Protein AF-A0A944UDV8-F1 (afdb_monomer_lite)

Structure (mmCIF, N/CA/C/O backbone):
data_AF-A0A944UDV8-F1
#
_entry.id   AF-A0A944UDV8-F1
#
loop_
_atom_site.group_PDB
_atom_site.id
_atom_site.type_symbol
_atom_site.label_atom_id
_atom_site.label_alt_id
_atom_site.label_comp_id
_atom_site.label_asym_id
_atom_site.label_entity_id
_atom_site.label_seq_id
_atom_site.pdbx_PDB_ins_code
_atom_site.Cartn_x
_atom_site.Cartn_y
_atom_site.Cartn_z
_atom_site.occupancy
_atom_site.B_iso_or_equiv
_atom_site.auth_seq_id
_atom_site.auth_comp_id
_atom_site.auth_asym_id
_atom_site.auth_atom_id
_atom_site.pdbx_PDB_model_num
ATOM 1 N N . MET A 1 1 ? 80.543 2.492 8.204 1.00 39.03 1 MET A N 1
ATOM 2 C CA . MET A 1 1 ? 79.865 3.572 8.951 1.00 39.03 1 MET A CA 1
ATOM 3 C C . MET A 1 1 ? 78.936 2.926 9.967 1.00 39.03 1 MET A C 1
ATOM 5 O O . MET A 1 1 ? 78.131 2.105 9.561 1.00 39.03 1 MET A O 1
ATOM 9 N N . LYS A 1 2 ? 79.189 3.227 11.252 1.00 31.75 2 LYS A N 1
ATOM 10 C CA . LYS A 1 2 ? 78.306 3.294 12.441 1.00 31.75 2 LYS A CA 1
ATOM 11 C C . LYS A 1 2 ? 76.831 2.887 12.250 1.00 31.75 2 LYS A C 1
ATOM 13 O O . LYS A 1 2 ? 76.240 3.261 11.254 1.00 31.75 2 LYS A O 1
ATOM 18 N N . ASN A 1 3 ? 76.101 2.338 13.213 1.00 29.44 3 ASN A N 1
ATOM 19 C CA . ASN A 1 3 ? 76.338 1.760 14.535 1.00 29.44 3 ASN A CA 1
ATOM 20 C C . ASN A 1 3 ? 74.964 1.195 14.970 1.00 29.44 3 ASN A C 1
ATOM 22 O O . ASN A 1 3 ? 73.925 1.626 14.476 1.00 29.44 3 ASN A O 1
ATOM 26 N N . THR A 1 4 ? 74.996 0.252 15.897 1.00 38.25 4 THR A N 1
ATOM 27 C CA . THR A 1 4 ? 73.898 -0.401 16.630 1.00 38.25 4 THR A CA 1
ATOM 28 C C . THR A 1 4 ? 72.787 0.507 17.182 1.00 38.25 4 THR A C 1
ATOM 30 O O . THR A 1 4 ? 73.062 1.641 17.573 1.00 38.25 4 THR A O 1
ATOM 33 N N . GLY A 1 5 ? 71.586 -0.054 17.394 1.00 29.95 5 GLY A N 1
ATOM 34 C CA . GLY A 1 5 ? 70.607 0.517 18.328 1.00 29.95 5 GLY A CA 1
ATOM 35 C C . GLY A 1 5 ? 69.230 -0.154 18.339 1.00 29.95 5 GLY A C 1
ATOM 36 O O . GLY A 1 5 ? 68.320 0.294 17.651 1.00 29.95 5 GLY A O 1
ATOM 37 N N . THR A 1 6 ? 69.056 -1.183 19.168 1.00 38.12 6 THR A N 1
ATOM 38 C CA . THR A 1 6 ? 67.740 -1.625 19.661 1.00 38.12 6 THR A CA 1
ATOM 39 C C . THR A 1 6 ? 67.347 -0.727 20.838 1.00 38.12 6 THR A C 1
ATOM 41 O O . THR A 1 6 ? 68.140 -0.619 21.771 1.00 38.12 6 THR A O 1
ATOM 44 N N . LEU A 1 7 ? 66.148 -0.127 20.859 1.00 27.08 7 LEU A N 1
ATOM 45 C CA . LEU A 1 7 ? 65.515 0.269 22.125 1.00 27.08 7 LEU A CA 1
ATOM 46 C C . LEU A 1 7 ? 63.979 0.331 22.053 1.00 27.08 7 LEU A C 1
ATOM 48 O O . LEU A 1 7 ? 63.362 0.712 21.064 1.00 27.08 7 LEU A O 1
ATOM 52 N N . THR A 1 8 ? 63.430 -0.085 23.180 1.00 27.61 8 THR A N 1
ATOM 53 C CA . THR A 1 8 ? 62.072 -0.428 23.584 1.00 27.61 8 THR A CA 1
ATOM 54 C C . THR A 1 8 ? 61.243 0.793 24.030 1.00 27.61 8 THR A C 1
ATOM 56 O O . THR A 1 8 ? 61.767 1.628 24.753 1.00 27.61 8 THR A O 1
ATOM 59 N N . ILE A 1 9 ? 59.941 0.783 23.679 1.00 31.77 9 ILE A N 1
ATOM 60 C CA . ILE A 1 9 ? 58.741 1.377 24.338 1.00 31.77 9 ILE A CA 1
ATOM 61 C C . ILE A 1 9 ? 58.719 2.902 24.601 1.00 31.77 9 ILE A C 1
ATOM 63 O O . ILE A 1 9 ? 59.629 3.462 25.187 1.00 31.77 9 ILE A O 1
ATOM 67 N N . ILE A 1 10 ? 57.597 3.555 24.260 1.00 26.31 10 ILE A N 1
ATOM 68 C CA . ILE A 1 10 ? 56.710 4.292 25.192 1.00 26.31 10 ILE A CA 1
ATOM 69 C C . ILE A 1 10 ? 55.499 4.828 24.405 1.00 26.31 10 ILE A C 1
ATOM 71 O O . ILE A 1 10 ? 55.614 5.577 23.438 1.00 26.31 10 ILE A O 1
ATOM 75 N N . ILE A 1 11 ? 54.317 4.413 24.856 1.00 30.17 11 ILE A N 1
ATOM 76 C CA . ILE A 1 11 ? 53.016 4.991 24.523 1.00 30.17 11 ILE A CA 1
ATOM 77 C C . ILE A 1 11 ? 52.942 6.372 25.182 1.00 30.17 11 ILE A C 1
ATOM 79 O O . ILE A 1 11 ? 53.040 6.460 26.404 1.00 30.17 11 ILE A O 1
ATOM 83 N N . ILE A 1 12 ? 52.697 7.428 24.405 1.00 29.00 12 ILE A N 1
ATOM 84 C CA . ILE A 1 12 ? 52.198 8.703 24.935 1.00 29.00 12 ILE A CA 1
ATOM 85 C C . ILE A 1 12 ? 50.880 9.019 24.235 1.00 29.00 12 ILE A C 1
ATOM 87 O O . ILE A 1 12 ? 50.837 9.361 23.055 1.00 29.00 12 ILE A O 1
ATOM 91 N N . MET A 1 13 ? 49.793 8.880 24.995 1.00 28.14 13 MET A N 1
ATOM 92 C CA . MET A 1 13 ? 48.518 9.520 24.700 1.00 28.14 13 MET A CA 1
ATOM 93 C C . MET A 1 13 ? 48.708 11.038 24.735 1.00 28.14 13 MET A C 1
ATOM 95 O O . MET A 1 13 ? 49.075 11.581 25.774 1.00 28.14 13 MET A O 1
ATOM 99 N N . PHE A 1 14 ? 48.345 11.723 23.655 1.00 28.03 14 PHE A N 1
ATOM 100 C CA . PHE A 1 14 ? 47.852 13.092 23.748 1.00 28.03 14 PHE A CA 1
ATOM 101 C C . PHE A 1 14 ? 46.408 13.132 23.254 1.00 28.03 14 PHE A C 1
ATOM 103 O O . PHE A 1 14 ? 46.112 12.926 22.079 1.00 28.03 14 PHE A O 1
ATOM 110 N N . LEU A 1 15 ? 45.510 13.378 24.207 1.00 28.72 15 LEU A N 1
ATOM 111 C CA . LEU A 1 15 ? 44.177 13.909 23.972 1.00 28.72 15 LEU A CA 1
ATOM 112 C C . LEU A 1 15 ? 44.327 15.344 23.456 1.00 28.72 15 LEU A C 1
ATOM 114 O O . LEU A 1 15 ? 44.823 16.207 24.177 1.00 28.72 15 LEU A O 1
ATOM 118 N N . SER A 1 16 ? 43.826 15.620 22.257 1.00 27.97 16 SER A N 1
ATOM 119 C CA . SER A 1 16 ? 43.333 16.952 21.921 1.00 27.97 16 SER A CA 1
ATOM 120 C C . SER A 1 16 ? 41.974 16.833 21.237 1.00 27.97 16 SER A C 1
ATOM 122 O O . SER A 1 16 ? 41.758 16.090 20.281 1.00 27.97 16 SER A O 1
ATOM 124 N N . VAL A 1 17 ? 41.018 17.526 21.843 1.00 32.78 17 VAL A N 1
ATOM 125 C CA . VAL A 1 17 ? 39.644 17.697 21.390 1.00 32.78 17 VAL A CA 1
ATOM 126 C C . VAL A 1 17 ? 39.659 18.718 20.255 1.00 32.78 17 VAL A C 1
ATOM 128 O O . VAL A 1 17 ? 40.163 19.823 20.433 1.00 32.78 17 VAL A O 1
ATOM 131 N N . GLY A 1 18 ? 39.085 18.368 19.106 1.00 25.84 18 GLY A N 1
ATOM 132 C CA . GLY A 1 18 ? 38.917 19.278 17.976 1.00 25.84 18 GLY A CA 1
ATOM 133 C C . GLY A 1 18 ? 37.834 18.774 17.030 1.00 25.84 18 GLY A C 1
ATOM 134 O O . GLY A 1 18 ? 37.998 17.758 16.365 1.00 25.84 18 GLY A O 1
ATOM 135 N N . CYS A 1 19 ? 36.693 19.458 17.036 1.00 25.84 19 CYS A N 1
ATOM 136 C CA . CYS A 1 19 ? 35.529 19.221 16.188 1.00 25.84 19 CYS A CA 1
ATOM 137 C C . CYS A 1 19 ? 35.823 19.310 14.677 1.00 25.84 19 CYS A C 1
ATOM 139 O O . CYS A 1 19 ? 36.721 20.028 14.258 1.00 25.84 19 CYS A O 1
ATOM 141 N N . ALA A 1 20 ? 34.910 18.702 13.901 1.00 26.64 20 ALA A N 1
ATOM 142 C CA . ALA A 1 20 ? 34.767 18.706 12.434 1.00 26.64 20 ALA A CA 1
ATOM 143 C C . ALA A 1 20 ? 35.694 17.706 11.704 1.00 26.64 20 ALA A C 1
ATOM 145 O O . ALA A 1 20 ? 36.903 17.752 11.823 1.00 26.64 20 ALA A O 1
ATOM 146 N N . ASN A 1 21 ? 35.197 16.710 10.965 1.00 28.61 21 ASN A N 1
ATOM 147 C CA . ASN A 1 21 ? 34.176 16.836 9.932 1.00 28.61 21 ASN A CA 1
ATOM 148 C C . ASN A 1 21 ? 33.114 15.723 9.966 1.00 28.61 21 ASN A C 1
ATOM 150 O O . ASN A 1 21 ? 33.367 14.546 9.707 1.00 28.61 21 ASN A O 1
ATOM 154 N N . LYS A 1 22 ? 31.869 16.162 10.190 1.00 33.41 22 LYS A N 1
ATOM 155 C CA . LYS A 1 22 ? 30.649 15.536 9.671 1.00 33.41 22 LYS A CA 1
ATOM 156 C C . LYS A 1 22 ? 30.732 15.532 8.138 1.00 33.41 22 LYS A C 1
ATOM 158 O O . LYS A 1 22 ? 30.398 16.538 7.527 1.00 33.41 22 LYS A O 1
ATOM 163 N N . ALA A 1 23 ? 31.166 14.440 7.516 1.00 31.33 23 ALA A N 1
ATOM 164 C CA . ALA A 1 23 ? 30.987 14.284 6.064 1.00 31.33 23 ALA A CA 1
ATOM 165 C C . ALA A 1 23 ? 30.897 12.835 5.559 1.00 31.33 23 ALA A C 1
ATOM 167 O O . ALA A 1 23 ? 30.446 12.623 4.443 1.00 31.33 23 ALA A O 1
ATOM 168 N N . SER A 1 24 ? 31.253 11.816 6.348 1.00 32.53 24 SER A N 1
ATOM 169 C CA . SER A 1 24 ? 31.389 10.445 5.813 1.00 32.53 24 SER A CA 1
ATOM 170 C C . SER A 1 24 ? 30.415 9.401 6.376 1.00 32.53 24 SER A C 1
ATOM 172 O O . SER A 1 24 ? 30.384 8.277 5.888 1.00 32.53 24 SER A O 1
ATOM 174 N N . LYS A 1 25 ? 29.552 9.748 7.343 1.00 27.97 25 LYS A N 1
ATOM 175 C CA . LYS A 1 25 ? 28.542 8.815 7.899 1.00 27.97 25 LYS A CA 1
ATOM 176 C C . LYS A 1 25 ? 27.165 8.871 7.230 1.00 27.97 25 LYS A C 1
ATOM 178 O O . LYS A 1 25 ? 26.319 8.040 7.534 1.00 27.97 25 LYS A O 1
ATOM 183 N N . GLN A 1 26 ? 26.937 9.811 6.313 1.00 27.11 26 GLN A N 1
ATOM 184 C CA . GLN A 1 26 ? 25.637 9.987 5.652 1.00 27.11 26 GLN A CA 1
ATOM 185 C C . GLN A 1 26 ? 25.486 9.163 4.362 1.00 27.11 26 GLN A C 1
ATOM 187 O O . GLN A 1 26 ? 24.381 9.036 3.850 1.00 27.11 26 GLN A O 1
ATOM 192 N N . VAL A 1 27 ? 26.573 8.559 3.866 1.00 27.02 27 VAL A N 1
ATOM 193 C CA . VAL A 1 27 ? 26.597 7.869 2.561 1.00 27.02 27 VAL A CA 1
ATOM 194 C C . VAL A 1 27 ? 26.455 6.343 2.682 1.00 27.02 27 VAL A C 1
ATOM 196 O O . VAL A 1 27 ? 26.078 5.684 1.721 1.00 27.02 27 VAL A O 1
ATOM 199 N N . ILE A 1 28 ? 26.651 5.762 3.872 1.00 26.05 28 ILE A N 1
ATOM 200 C CA . ILE A 1 28 ? 26.468 4.310 4.092 1.00 26.05 28 ILE A CA 1
ATOM 201 C C . ILE A 1 28 ? 25.012 3.969 4.491 1.00 26.05 28 ILE A C 1
ATOM 203 O O . ILE A 1 28 ? 24.568 2.842 4.327 1.00 26.05 28 ILE A O 1
ATOM 207 N N . LEU A 1 29 ? 24.213 4.960 4.907 1.00 27.98 29 LEU A N 1
ATOM 208 C CA . LEU A 1 29 ? 22.801 4.800 5.300 1.00 27.98 29 LEU A CA 1
ATOM 209 C C . LEU A 1 29 ? 21.805 4.696 4.128 1.00 27.98 29 LEU A C 1
ATOM 211 O O . LEU A 1 29 ? 20.630 4.426 4.362 1.00 27.98 29 LEU A O 1
ATOM 215 N N . ALA A 1 30 ? 22.244 4.915 2.886 1.00 27.52 30 ALA A N 1
ATOM 216 C CA . ALA A 1 30 ? 21.359 4.962 1.718 1.00 27.52 30 ALA A CA 1
ATOM 217 C C . ALA A 1 30 ? 21.340 3.669 0.882 1.00 27.52 30 ALA A C 1
ATOM 219 O O . ALA A 1 30 ? 20.393 3.460 0.134 1.00 27.52 30 ALA A O 1
ATOM 220 N N . LYS A 1 31 ? 22.347 2.790 1.003 1.00 26.08 31 LYS A N 1
ATOM 221 C CA . LYS A 1 31 ? 22.498 1.632 0.098 1.00 26.08 31 LYS A CA 1
ATOM 222 C C . LYS A 1 31 ? 21.808 0.341 0.549 1.00 26.08 31 LYS A C 1
ATOM 224 O O . LYS A 1 31 ? 21.497 -0.486 -0.297 1.00 26.08 31 LYS A O 1
ATOM 229 N N . ASP A 1 32 ? 21.475 0.190 1.831 1.00 28.47 32 ASP A N 1
ATOM 230 C CA . ASP A 1 32 ? 20.918 -1.078 2.343 1.00 28.47 32 ASP A CA 1
ATOM 231 C C . ASP A 1 32 ? 19.388 -1.068 2.557 1.00 28.47 32 ASP A C 1
ATOM 233 O O . ASP A 1 32 ? 18.811 -2.041 3.044 1.00 28.47 32 ASP A O 1
ATOM 237 N N . VAL A 1 33 ? 18.695 0.002 2.141 1.00 31.69 33 VAL A N 1
ATOM 238 C CA . VAL A 1 33 ? 17.216 0.098 2.159 1.00 31.69 33 VAL A CA 1
ATOM 239 C C . VAL A 1 33 ? 16.584 -0.445 0.859 1.00 31.69 33 VAL A C 1
ATOM 241 O O . VAL A 1 33 ? 15.392 -0.746 0.828 1.00 31.69 33 VAL A O 1
ATOM 244 N N . GLU A 1 34 ? 17.363 -0.650 -0.209 1.00 32.19 34 GLU A N 1
ATOM 245 C CA . GLU A 1 34 ? 16.835 -0.965 -1.551 1.00 32.19 34 GLU A CA 1
ATOM 246 C C . GLU A 1 34 ? 16.501 -2.448 -1.800 1.00 32.19 34 GLU A C 1
ATOM 248 O O . GLU A 1 34 ? 15.753 -2.783 -2.719 1.00 32.19 34 GLU A O 1
ATOM 253 N N . GLN A 1 35 ? 16.969 -3.375 -0.967 1.00 34.19 35 GLN A N 1
ATOM 254 C CA . GLN A 1 35 ? 16.791 -4.811 -1.212 1.00 34.19 35 GLN A CA 1
ATOM 255 C C . GLN A 1 35 ? 15.594 -5.375 -0.427 1.00 34.19 35 GLN A C 1
ATOM 257 O O . GLN A 1 35 ? 15.770 -5.961 0.641 1.00 34.19 35 GLN A O 1
ATOM 262 N N . ASN A 1 36 ? 14.368 -5.184 -0.944 1.00 39.38 36 ASN A N 1
ATOM 263 C CA . ASN A 1 36 ? 13.231 -6.143 -0.921 1.00 39.38 36 ASN A CA 1
ATOM 264 C C . ASN A 1 36 ? 11.897 -5.500 -1.377 1.00 39.38 36 ASN A C 1
ATOM 266 O O . ASN A 1 36 ? 10.859 -5.642 -0.724 1.00 39.38 36 ASN A O 1
ATOM 270 N N . ILE A 1 37 ? 11.914 -4.831 -2.533 1.00 52.47 37 ILE A N 1
ATOM 271 C CA . ILE A 1 37 ? 10.727 -4.290 -3.217 1.00 52.47 37 ILE A CA 1
ATOM 272 C C . ILE A 1 37 ? 10.532 -5.034 -4.550 1.00 52.47 37 ILE A C 1
ATOM 274 O O . ILE A 1 37 ? 10.368 -4.425 -5.594 1.00 52.47 37 ILE A O 1
ATOM 278 N N . ILE A 1 38 ? 10.629 -6.368 -4.549 1.00 55.62 38 ILE A N 1
ATOM 279 C CA . ILE A 1 38 ? 10.575 -7.161 -5.790 1.00 55.62 38 ILE A CA 1
ATOM 280 C C . ILE A 1 38 ? 9.234 -7.883 -5.889 1.00 55.62 38 ILE A C 1
ATOM 282 O O . ILE A 1 38 ? 8.866 -8.651 -4.996 1.00 55.62 38 ILE A O 1
ATOM 286 N N . ALA A 1 39 ? 8.518 -7.675 -6.995 1.00 57.62 39 ALA A N 1
ATOM 287 C CA . ALA A 1 39 ? 7.339 -8.456 -7.350 1.00 57.62 39 ALA A CA 1
ATOM 288 C C . ALA A 1 39 ? 7.805 -9.794 -7.952 1.00 57.62 39 ALA A C 1
ATOM 290 O O . ALA A 1 39 ? 7.978 -9.943 -9.164 1.00 57.62 39 ALA A O 1
ATOM 291 N N . LYS A 1 40 ? 8.115 -10.742 -7.055 1.00 68.75 40 LYS A N 1
ATOM 292 C CA . LYS A 1 40 ? 8.723 -12.043 -7.388 1.00 68.75 40 LYS A CA 1
ATOM 293 C C . LYS A 1 40 ? 7.746 -13.029 -8.031 1.00 68.75 40 LYS A C 1
ATOM 295 O O . LYS A 1 40 ? 8.170 -13.881 -8.801 1.00 68.75 40 LYS A O 1
ATOM 300 N N . GLU A 1 41 ? 6.459 -12.933 -7.706 1.00 80.75 41 GLU A N 1
ATOM 301 C CA . GLU A 1 41 ? 5.427 -13.780 -8.308 1.00 80.75 41 GLU A CA 1
ATOM 302 C C . GLU A 1 41 ? 5.126 -13.280 -9.726 1.00 80.75 41 GLU A C 1
ATOM 304 O O . GLU A 1 41 ? 4.692 -12.138 -9.899 1.00 80.75 41 GLU A O 1
ATOM 309 N N . VAL A 1 42 ? 5.354 -14.144 -10.720 1.00 87.62 42 VAL A N 1
ATOM 310 C CA . VAL A 1 42 ? 5.086 -13.886 -12.140 1.00 87.62 42 VAL A CA 1
ATOM 311 C C . VAL A 1 42 ? 4.091 -14.921 -12.658 1.00 87.62 42 VAL A C 1
ATOM 313 O O . VAL A 1 42 ? 4.251 -16.115 -12.418 1.00 87.62 42 VAL A O 1
ATOM 316 N N . TRP A 1 43 ? 3.079 -14.468 -13.387 1.00 90.62 43 TRP A N 1
ATOM 317 C CA . TRP A 1 43 ? 2.072 -15.309 -14.029 1.00 90.62 43 TRP A CA 1
ATOM 318 C C . TRP A 1 43 ? 1.984 -14.964 -15.515 1.00 90.62 43 TRP A C 1
ATOM 320 O O . TRP A 1 43 ? 2.086 -13.798 -15.876 1.00 90.62 43 TRP A O 1
ATOM 330 N N . THR A 1 44 ? 1.810 -15.962 -16.382 1.00 92.44 44 THR A N 1
ATOM 331 C CA . THR A 1 44 ? 1.633 -15.754 -17.829 1.00 92.44 44 THR A CA 1
ATOM 332 C C . THR A 1 44 ? 0.202 -16.104 -18.225 1.00 92.44 44 THR A C 1
ATOM 334 O O . THR A 1 44 ? -0.259 -17.215 -17.968 1.00 92.44 44 THR A O 1
ATOM 337 N N . GLU A 1 45 ? -0.497 -15.155 -18.840 1.00 89.38 45 GLU A N 1
ATOM 338 C CA . GLU A 1 45 ? -1.840 -15.331 -19.389 1.00 89.38 45 GLU A CA 1
ATOM 339 C C . GLU A 1 45 ? -1.770 -16.173 -20.669 1.00 89.38 45 GLU A C 1
ATOM 341 O O . GLU A 1 45 ? -0.954 -15.910 -21.551 1.00 89.38 45 GLU A O 1
ATOM 346 N N . THR A 1 46 ? -2.599 -17.208 -20.770 1.00 87.94 46 THR A N 1
ATOM 347 C CA . THR A 1 46 ? -2.440 -18.269 -21.771 1.00 87.94 46 THR A CA 1
ATOM 348 C C . THR A 1 46 ? -2.936 -17.894 -23.166 1.00 87.94 46 THR A C 1
ATOM 350 O O . THR A 1 46 ? -2.479 -18.490 -24.135 1.00 87.94 46 THR A O 1
ATOM 353 N N . VAL A 1 47 ? -3.847 -16.927 -23.299 1.00 85.31 47 VAL A N 1
ATOM 354 C CA . VAL A 1 47 ? -4.394 -16.492 -24.593 1.00 85.31 47 VAL A CA 1
ATOM 355 C C . VAL A 1 47 ? -3.447 -15.532 -25.304 1.00 85.31 47 VAL A C 1
ATOM 357 O O . VAL A 1 47 ? -3.189 -15.680 -26.494 1.00 85.31 47 VAL A O 1
ATOM 360 N N . THR A 1 48 ? -2.930 -14.535 -24.596 1.00 92.00 48 THR A N 1
ATOM 361 C CA . THR A 1 48 ? -2.119 -13.447 -25.166 1.00 92.00 48 THR A CA 1
ATOM 362 C C . THR A 1 48 ? -0.625 -13.601 -24.891 1.00 92.00 48 THR A C 1
ATOM 364 O O . THR A 1 48 ? 0.180 -12.930 -25.533 1.00 92.00 48 THR A O 1
ATOM 367 N N . GLY A 1 49 ? -0.231 -14.456 -23.943 1.00 93.38 49 GLY A N 1
ATOM 368 C CA . GLY A 1 49 ? 1.156 -14.584 -23.490 1.00 93.38 49 GLY A CA 1
ATOM 369 C C . GLY A 1 49 ? 1.628 -13.422 -22.609 1.00 93.38 49 GLY A C 1
ATOM 370 O O . GLY A 1 49 ? 2.818 -13.330 -22.303 1.00 93.38 49 GLY A O 1
ATOM 371 N N . MET A 1 50 ? 0.727 -12.518 -22.202 1.00 96.38 50 MET A N 1
ATOM 372 C CA . MET A 1 50 ? 1.046 -11.421 -21.287 1.00 96.38 50 MET A CA 1
ATOM 373 C C . MET A 1 50 ? 1.587 -11.950 -19.962 1.00 96.38 50 MET A C 1
ATOM 375 O O . MET A 1 50 ? 0.969 -12.797 -19.319 1.00 96.38 50 MET A O 1
ATOM 379 N N . LYS A 1 51 ? 2.710 -11.390 -19.513 1.00 96.38 51 LYS A N 1
ATOM 380 C CA . LYS A 1 51 ? 3.255 -11.651 -18.181 1.00 96.38 51 LYS A CA 1
ATOM 381 C C . LYS A 1 51 ? 2.752 -10.608 -17.197 1.00 96.38 51 LYS A C 1
ATOM 383 O O . LYS A 1 51 ? 2.799 -9.414 -17.475 1.00 96.38 51 LYS A O 1
ATOM 388 N N . PHE A 1 52 ? 2.312 -11.064 -16.038 1.00 96.06 52 PHE A N 1
ATOM 389 C CA . PHE A 1 52 ? 1.851 -10.258 -14.922 1.00 96.06 52 PHE A CA 1
ATOM 390 C C . PHE A 1 52 ? 2.742 -10.489 -13.716 1.00 96.06 52 PHE A C 1
ATOM 392 O O . PHE A 1 52 ? 3.183 -11.609 -13.471 1.00 96.06 52 PHE A O 1
ATOM 399 N N . ARG A 1 53 ? 2.936 -9.446 -12.916 1.00 93.50 53 ARG A N 1
ATOM 400 C CA . ARG A 1 53 ? 3.627 -9.505 -11.632 1.00 93.50 53 ARG A CA 1
ATOM 401 C C . ARG A 1 53 ? 2.688 -9.162 -10.498 1.00 93.50 53 ARG A C 1
ATOM 403 O O . ARG A 1 53 ? 1.897 -8.225 -10.605 1.00 93.50 53 ARG A O 1
ATOM 410 N N . LYS A 1 54 ? 2.776 -9.911 -9.403 1.00 91.69 54 LYS A N 1
ATOM 411 C CA . LYS A 1 54 ? 1.950 -9.665 -8.220 1.00 91.69 54 LYS A CA 1
ATOM 412 C C . LYS A 1 54 ? 2.607 -8.626 -7.329 1.00 91.69 54 LYS A C 1
ATOM 414 O O . LYS A 1 54 ? 3.690 -8.850 -6.786 1.00 91.69 54 LYS A O 1
ATOM 419 N N . ILE A 1 55 ? 1.920 -7.513 -7.127 1.00 85.88 55 ILE A N 1
ATOM 420 C CA . ILE A 1 55 ? 2.338 -6.480 -6.189 1.00 85.88 55 ILE A CA 1
ATOM 421 C C . ILE A 1 55 ? 1.926 -6.924 -4.771 1.00 85.88 55 ILE A C 1
ATOM 423 O O . ILE A 1 55 ? 0.737 -7.141 -4.508 1.00 85.88 55 ILE A O 1
ATOM 427 N N . PRO A 1 56 ? 2.885 -7.141 -3.847 1.00 69.69 56 PRO A N 1
ATOM 428 C CA . PRO A 1 56 ? 2.617 -7.808 -2.575 1.00 69.69 56 PRO A CA 1
ATOM 429 C C . PRO A 1 56 ? 1.939 -6.901 -1.537 1.00 69.69 56 PRO A C 1
ATOM 431 O O . PRO A 1 56 ? 2.138 -5.691 -1.491 1.00 69.69 56 PRO A O 1
ATOM 434 N N . ARG A 1 57 ? 1.234 -7.526 -0.580 1.00 54.62 57 ARG A N 1
ATOM 435 C CA . ARG A 1 57 ? 0.519 -6.865 0.538 1.00 54.62 57 ARG A CA 1
ATOM 436 C C . ARG A 1 57 ? 1.413 -6.039 1.484 1.00 54.62 57 ARG A C 1
ATOM 438 O O . ARG A 1 57 ? 0.896 -5.279 2.296 1.00 54.62 57 ARG A O 1
ATOM 445 N N . LYS A 1 58 ? 2.744 -6.171 1.411 1.00 49.59 58 LYS A N 1
ATOM 446 C CA . LYS A 1 58 ? 3.686 -5.364 2.215 1.00 49.59 58 LYS A CA 1
ATOM 447 C C . LYS A 1 58 ? 3.671 -3.869 1.836 1.00 49.59 58 LYS A C 1
ATOM 449 O O . LYS A 1 58 ? 4.234 -3.069 2.574 1.00 49.59 58 LYS A O 1
ATOM 454 N N . SER A 1 59 ? 2.950 -3.486 0.781 1.00 50.62 59 SER A N 1
ATOM 455 C CA . SER A 1 59 ? 2.601 -2.105 0.417 1.00 50.62 59 SER A CA 1
ATOM 456 C C . SER A 1 59 ? 1.459 -1.549 1.287 1.00 50.62 59 SER A C 1
ATOM 458 O O . SER A 1 59 ? 0.393 -1.203 0.791 1.00 50.62 59 SER A O 1
ATOM 460 N N . ILE A 1 60 ? 1.622 -1.519 2.617 1.00 51.06 60 ILE A N 1
ATOM 461 C CA . ILE A 1 60 ? 0.502 -1.168 3.520 1.00 51.06 60 ILE A CA 1
ATOM 462 C C . ILE A 1 60 ? 0.172 0.328 3.445 1.00 51.06 60 ILE A C 1
ATOM 464 O O . ILE A 1 60 ? -0.975 0.709 3.656 1.00 51.06 60 ILE A O 1
ATOM 468 N N . PHE A 1 61 ? 1.162 1.152 3.108 1.00 63.47 61 PHE A N 1
ATOM 469 C CA . PHE A 1 61 ? 1.012 2.576 2.859 1.00 63.47 61 PHE A CA 1
ATOM 470 C C . PHE A 1 61 ? 2.098 3.026 1.883 1.00 63.47 61 PHE A C 1
ATOM 472 O O . PHE A 1 61 ? 3.272 2.743 2.114 1.00 63.47 61 PHE A O 1
ATOM 479 N N . PHE A 1 62 ? 1.726 3.728 0.817 1.00 76.88 62 PHE A N 1
ATOM 480 C CA . PHE A 1 62 ? 2.690 4.449 -0.012 1.00 76.88 62 PHE A CA 1
ATOM 481 C C . PHE A 1 62 ? 2.230 5.894 -0.191 1.00 76.88 62 PHE A C 1
ATOM 483 O O . PHE A 1 62 ? 1.043 6.207 -0.056 1.00 76.88 62 PHE A O 1
ATOM 490 N N . ARG A 1 63 ? 3.194 6.787 -0.415 1.00 85.75 63 ARG A N 1
ATOM 491 C CA . ARG A 1 63 ? 2.925 8.206 -0.627 1.00 85.75 63 ARG A CA 1
ATOM 492 C C . ARG A 1 63 ? 2.723 8.441 -2.119 1.00 85.75 63 ARG A C 1
ATOM 494 O O . ARG A 1 63 ? 3.680 8.322 -2.881 1.00 85.75 63 ARG A O 1
ATOM 501 N N . ILE A 1 64 ? 1.490 8.747 -2.507 1.00 91.88 64 ILE A N 1
ATOM 502 C CA . ILE A 1 64 ? 1.147 9.145 -3.874 1.00 91.88 64 ILE A CA 1
ATOM 503 C C . ILE A 1 64 ? 1.419 10.646 -4.054 1.00 91.88 64 ILE A C 1
ATOM 505 O O . ILE A 1 64 ? 1.424 11.393 -3.074 1.00 91.88 64 ILE A O 1
ATOM 509 N N . GLY A 1 65 ? 1.644 11.096 -5.288 1.00 94.94 65 GLY A N 1
ATOM 510 C CA . GLY A 1 65 ? 1.940 12.489 -5.614 1.00 94.94 65 GLY A CA 1
ATOM 511 C C . GLY A 1 65 ? 3.404 12.877 -5.385 1.00 94.94 65 GLY A C 1
ATOM 512 O O . GLY A 1 65 ? 4.241 12.083 -4.955 1.00 94.94 65 GLY A O 1
ATOM 513 N N . SER A 1 66 ? 3.728 14.135 -5.663 1.00 95.31 66 SER A N 1
ATOM 514 C CA . SER A 1 66 ? 5.105 14.658 -5.686 1.00 95.31 66 SER A CA 1
ATOM 515 C C . SER A 1 66 ? 5.364 15.687 -4.578 1.00 95.31 66 SER A C 1
ATOM 517 O O . SER A 1 66 ? 4.482 16.511 -4.293 1.00 95.31 66 SER A O 1
ATOM 519 N N . PRO A 1 67 ? 6.559 15.708 -3.957 1.00 92.75 67 PRO A N 1
ATOM 520 C CA . PRO A 1 67 ? 6.920 16.745 -2.996 1.00 92.75 67 PRO A CA 1
ATOM 521 C C . PRO A 1 67 ? 6.943 18.120 -3.674 1.00 92.75 67 PRO A C 1
ATOM 523 O O . PRO A 1 67 ? 7.061 18.235 -4.889 1.00 92.75 67 PRO A O 1
ATOM 526 N N . SER A 1 68 ? 6.798 19.204 -2.909 1.00 93.31 68 SER A N 1
ATOM 527 C CA . SER A 1 68 ? 6.786 20.578 -3.460 1.00 93.31 68 SER A CA 1
ATOM 528 C C . SER A 1 68 ? 8.086 20.982 -4.142 1.00 93.31 68 SER A C 1
ATOM 530 O O . SER A 1 68 ? 8.099 21.952 -4.887 1.00 93.31 68 SER A O 1
ATOM 532 N N . THR A 1 69 ? 9.153 20.233 -3.894 1.00 92.38 69 THR A N 1
ATOM 533 C CA . THR A 1 69 ? 10.485 20.438 -4.452 1.00 92.38 69 THR A CA 1
ATOM 534 C C . THR A 1 69 ? 10.741 19.643 -5.734 1.00 92.38 69 THR A C 1
ATOM 536 O O . THR A 1 69 ? 11.772 19.862 -6.359 1.00 92.38 69 THR A O 1
ATOM 539 N N . GLU A 1 70 ? 9.858 18.718 -6.136 1.00 94.94 70 GLU A N 1
ATOM 540 C CA . GLU A 1 70 ? 10.066 17.912 -7.349 1.00 94.94 70 GLU A CA 1
ATOM 541 C C . GLU A 1 70 ? 9.955 18.789 -8.602 1.00 94.94 70 GLU A C 1
ATOM 543 O O . GLU A 1 70 ? 8.935 19.447 -8.839 1.00 94.94 70 GLU A O 1
ATOM 548 N N . GLN A 1 71 ? 11.001 18.800 -9.429 1.00 91.88 71 GLN A N 1
ATOM 549 C CA . GLN A 1 71 ? 11.012 19.607 -10.644 1.00 91.88 71 GLN A CA 1
ATOM 550 C C . GLN A 1 71 ? 9.940 19.143 -11.636 1.00 91.88 71 GLN A C 1
ATOM 552 O O . GLN A 1 71 ? 9.773 17.958 -11.921 1.00 91.88 71 GLN A O 1
ATOM 557 N N . GLY A 1 72 ? 9.206 20.104 -12.200 1.00 90.31 72 GLY A N 1
ATOM 558 C CA . GLY A 1 72 ? 8.129 19.820 -13.147 1.00 90.31 72 GLY A CA 1
ATOM 559 C C . GLY A 1 72 ? 6.833 19.316 -12.508 1.00 90.31 72 GLY A C 1
ATOM 560 O O . GLY A 1 72 ? 5.917 18.956 -13.258 1.00 90.31 72 GLY A O 1
ATOM 561 N N . ARG A 1 73 ? 6.740 19.303 -11.167 1.00 94.31 73 ARG A N 1
ATOM 562 C CA . ARG A 1 73 ? 5.503 19.062 -10.414 1.00 94.31 73 ARG A CA 1
ATOM 563 C C . ARG A 1 73 ? 4.368 19.985 -10.873 1.00 94.31 73 ARG A C 1
ATOM 565 O O . ARG A 1 73 ? 4.590 21.144 -11.219 1.00 94.31 73 ARG A O 1
ATOM 572 N N . LYS A 1 74 ? 3.135 19.479 -10.792 1.00 93.94 74 LYS A N 1
ATOM 573 C CA . LYS A 1 74 ? 1.898 20.267 -10.917 1.00 93.94 74 LYS A CA 1
ATOM 574 C C . LYS A 1 74 ? 1.136 20.383 -9.587 1.00 93.94 74 LYS A C 1
ATOM 576 O O . LYS A 1 74 ? 1.333 19.610 -8.645 1.00 93.94 74 LYS A O 1
ATOM 581 N N . ASP A 1 75 ? 0.219 21.346 -9.516 1.00 93.00 75 ASP A N 1
ATOM 582 C CA . ASP A 1 75 ? -0.589 21.615 -8.315 1.00 93.00 75 ASP A CA 1
ATOM 583 C C . ASP A 1 75 ? -1.539 20.471 -7.934 1.00 93.00 75 ASP A C 1
ATOM 585 O O . ASP A 1 75 ? -1.937 20.358 -6.773 1.00 93.00 75 ASP A O 1
ATOM 589 N N . ASP A 1 76 ? -1.907 19.630 -8.901 1.00 92.75 76 ASP A N 1
ATOM 590 C CA . ASP A 1 76 ? -2.792 18.470 -8.756 1.00 92.75 76 ASP A CA 1
ATOM 591 C C . ASP A 1 76 ? -2.057 17.177 -8.364 1.00 92.75 76 ASP A C 1
ATOM 593 O O . ASP A 1 76 ? -2.652 16.100 -8.363 1.00 92.75 76 ASP A O 1
ATOM 597 N N . GLU A 1 77 ? -0.778 17.286 -7.993 1.00 94.56 77 GLU A N 1
ATOM 598 C CA . GLU A 1 77 ? 0.098 16.185 -7.572 1.00 94.56 77 GLU A CA 1
ATOM 599 C C . GLU A 1 77 ? 0.416 16.283 -6.060 1.00 94.56 77 GLU A C 1
ATOM 601 O O . GLU A 1 77 ? 1.534 16.006 -5.624 1.00 94.56 77 GLU A O 1
ATOM 606 N N . LYS A 1 78 ? -0.543 16.750 -5.239 1.00 92.38 78 LYS A N 1
ATOM 607 C CA . LYS A 1 78 ? -0.367 16.909 -3.778 1.00 92.38 78 LYS A CA 1
ATOM 608 C C . LYS A 1 78 ? -0.132 15.564 -3.094 1.00 92.38 78 LYS A C 1
ATOM 610 O O . LYS A 1 78 ? -0.854 14.617 -3.353 1.00 92.38 78 LYS A O 1
ATOM 615 N N . GLN A 1 79 ? 0.836 15.501 -2.182 1.00 90.38 79 GLN A N 1
ATOM 616 C CA . GLN A 1 79 ? 1.139 14.253 -1.487 1.00 90.38 79 GLN A CA 1
ATOM 617 C C . GLN A 1 79 ? 0.135 13.914 -0.390 1.00 90.38 79 GLN A C 1
ATOM 619 O O . GLN A 1 79 ? -0.145 14.737 0.482 1.00 90.38 79 GLN A O 1
ATOM 624 N N . HIS A 1 80 ? -0.289 12.656 -0.368 1.00 84.38 80 HIS A N 1
ATOM 625 C CA . HIS A 1 80 ? -0.934 12.013 0.771 1.00 84.38 80 HIS A CA 1
ATOM 626 C C . HIS A 1 80 ? -0.589 10.525 0.784 1.00 84.38 80 HIS A C 1
ATOM 628 O O . HIS A 1 80 ? 0.024 9.986 -0.139 1.00 84.38 80 HIS A O 1
ATOM 634 N N . THR A 1 81 ? -0.927 9.868 1.885 1.00 84.00 81 THR A N 1
ATOM 635 C CA . THR A 1 81 ? -0.624 8.457 2.098 1.00 84.00 81 THR A CA 1
ATOM 636 C C . THR A 1 81 ? -1.903 7.652 1.966 1.00 84.00 81 THR A C 1
ATOM 638 O O . THR A 1 81 ? -2.893 7.967 2.622 1.00 84.00 81 THR A O 1
ATOM 641 N N . LEU A 1 82 ? -1.863 6.584 1.177 1.00 82.88 82 LEU A N 1
ATOM 642 C CA . LEU A 1 82 ? -2.995 5.684 0.983 1.00 82.88 82 LEU A CA 1
ATOM 643 C C . LEU A 1 82 ? -2.542 4.223 0.986 1.00 82.88 82 LEU A C 1
ATOM 645 O O . LEU A 1 82 ? -1.342 3.934 0.957 1.00 82.88 82 LEU A O 1
ATOM 649 N N . ARG A 1 83 ? -3.504 3.301 1.048 1.00 82.62 83 ARG A N 1
ATOM 650 C CA . ARG A 1 83 ? -3.258 1.857 1.063 1.00 82.62 83 ARG A CA 1
ATOM 651 C C . ARG A 1 83 ? -3.739 1.237 -0.242 1.00 82.62 83 ARG A C 1
ATOM 653 O O . ARG A 1 83 ? -4.878 1.446 -0.633 1.00 82.62 83 ARG A O 1
ATOM 660 N N . VAL A 1 84 ? -2.903 0.400 -0.850 1.00 80.94 84 VAL A N 1
ATOM 661 C CA . VAL A 1 84 ? -3.268 -0.400 -2.026 1.00 80.94 84 VAL A CA 1
ATOM 662 C C . VAL A 1 84 ? -3.213 -1.872 -1.644 1.00 80.94 84 VAL A C 1
ATOM 664 O O . VAL A 1 84 ? -2.263 -2.324 -1.005 1.00 80.94 84 VAL A O 1
ATOM 667 N N . GLU A 1 85 ? -4.262 -2.621 -1.980 1.00 83.62 85 GLU A N 1
ATOM 668 C CA . GLU A 1 85 ? -4.301 -4.063 -1.728 1.00 83.62 85 GLU A CA 1
ATOM 669 C C . GLU A 1 85 ? -3.380 -4.828 -2.690 1.00 83.62 85 GLU A C 1
ATOM 671 O O . GLU A 1 85 ? -2.730 -4.252 -3.551 1.00 83.62 85 GLU A O 1
ATOM 676 N N . LYS A 1 86 ? -3.279 -6.149 -2.534 1.00 86.38 86 LYS A N 1
ATOM 677 C CA . LYS A 1 86 ? -2.523 -6.996 -3.469 1.00 86.38 86 LYS A CA 1
ATOM 678 C C . LYS A 1 86 ? -3.266 -7.158 -4.805 1.00 86.38 86 LYS A C 1
ATOM 680 O O . LYS A 1 86 ? -4.417 -7.601 -4.821 1.00 86.38 86 LYS A O 1
ATOM 685 N N . TYR A 1 87 ? -2.574 -6.914 -5.912 1.00 91.62 87 TYR A N 1
ATOM 686 C CA . TYR A 1 87 ? -3.081 -7.052 -7.283 1.00 91.62 87 TYR A CA 1
ATOM 687 C C . TYR A 1 87 ? -1.972 -7.564 -8.211 1.00 91.62 87 TYR A C 1
ATOM 689 O O . TYR A 1 87 ? -0.786 -7.501 -7.885 1.00 91.62 87 TYR A O 1
ATOM 697 N N . TRP A 1 88 ? -2.363 -8.099 -9.358 1.00 95.31 88 TRP A N 1
ATOM 698 C CA . TRP A 1 88 ? -1.482 -8.417 -10.475 1.00 95.31 88 TRP A CA 1
ATOM 699 C C . TRP A 1 88 ? -1.437 -7.231 -11.437 1.00 95.31 88 TRP A C 1
ATOM 701 O O . TRP A 1 88 ? -2.477 -6.623 -11.676 1.00 95.31 88 TRP A O 1
ATOM 711 N N . ILE A 1 89 ? -0.278 -6.926 -12.020 1.00 97.25 89 ILE A N 1
ATOM 712 C CA . ILE A 1 89 ? -0.123 -5.912 -13.076 1.00 97.25 89 ILE A CA 1
ATOM 713 C C . ILE A 1 89 ? 0.795 -6.423 -14.187 1.00 97.25 89 ILE A C 1
ATOM 715 O O . ILE A 1 89 ? 1.749 -7.147 -13.910 1.00 97.25 89 ILE A O 1
ATOM 719 N N . ALA A 1 90 ? 0.487 -6.100 -15.440 1.00 98.25 90 ALA A N 1
ATOM 720 C CA . ALA A 1 90 ? 1.258 -6.538 -16.597 1.00 98.25 90 ALA A CA 1
ATOM 721 C C . ALA A 1 90 ? 2.684 -5.954 -16.582 1.00 98.25 90 ALA A C 1
ATOM 723 O O . ALA A 1 90 ? 2.882 -4.785 -16.240 1.00 98.25 90 ALA A O 1
ATOM 724 N N . GLU A 1 91 ? 3.668 -6.780 -16.957 1.00 97.75 91 GLU A N 1
ATOM 725 C CA . GLU A 1 91 ? 5.095 -6.424 -16.993 1.00 97.75 91 GLU A CA 1
ATOM 726 C C . GLU A 1 91 ? 5.383 -5.245 -17.921 1.00 97.75 91 GLU A C 1
ATOM 728 O O . GLU A 1 91 ? 6.255 -4.435 -17.624 1.00 97.75 91 GLU A O 1
ATOM 733 N N . THR A 1 92 ? 4.652 -5.156 -19.024 1.00 98.69 92 THR A N 1
ATOM 734 C CA . THR A 1 92 ? 4.809 -4.161 -20.090 1.00 98.69 92 THR A CA 1
ATOM 735 C C . THR A 1 92 ? 3.467 -3.4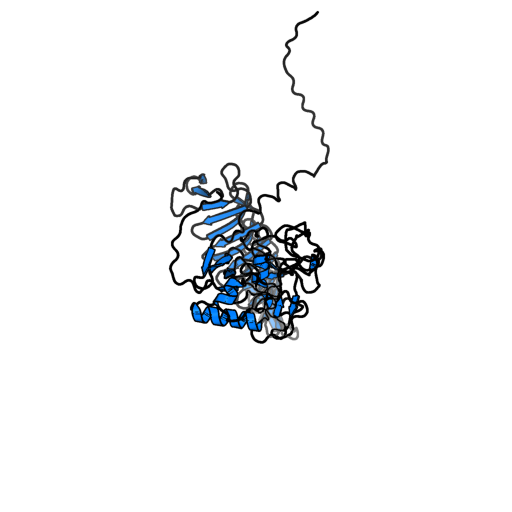94 -20.376 1.00 98.69 92 THR A C 1
ATOM 737 O O . THR A 1 92 ? 2.426 -3.935 -19.870 1.00 98.69 92 THR A O 1
ATOM 740 N N . GLU A 1 93 ? 3.454 -2.482 -21.240 1.00 98.69 93 GLU A N 1
ATOM 741 C CA . GLU A 1 93 ? 2.224 -2.125 -21.943 1.00 98.69 93 GLU A CA 1
ATOM 742 C C . GLU A 1 93 ? 1.736 -3.306 -22.800 1.00 98.69 93 GLU A C 1
ATOM 744 O O . GLU A 1 93 ? 2.493 -4.225 -23.139 1.00 98.69 93 GLU A O 1
ATOM 749 N N . VAL A 1 94 ? 0.449 -3.292 -23.154 1.00 98.69 94 VAL A N 1
ATOM 750 C CA . VAL A 1 94 ? -0.111 -4.258 -24.106 1.00 98.69 94 VAL A CA 1
ATOM 751 C C . VAL A 1 94 ? 0.560 -4.057 -25.461 1.00 98.69 94 VAL A C 1
ATOM 753 O O . VAL A 1 94 ? 0.504 -2.962 -26.018 1.00 98.69 94 VAL A O 1
ATOM 756 N N . THR A 1 95 ? 1.171 -5.105 -26.010 1.00 98.69 95 THR A N 1
ATOM 757 C CA . THR A 1 95 ? 1.835 -5.023 -27.318 1.00 98.69 95 THR A CA 1
ATOM 758 C C . THR A 1 95 ? 0.840 -5.118 -28.469 1.00 98.69 95 THR A C 1
ATOM 760 O O . THR A 1 95 ? -0.289 -5.588 -28.305 1.00 98.69 95 THR A O 1
ATOM 763 N N . GLN A 1 96 ? 1.251 -4.722 -29.673 1.00 97.88 96 GLN A N 1
ATOM 764 C CA . GLN A 1 96 ? 0.409 -4.858 -30.865 1.00 97.88 96 GLN A CA 1
ATOM 765 C C . GLN A 1 96 ? 0.119 -6.318 -31.206 1.00 97.88 96 GLN A C 1
ATOM 767 O O . GLN A 1 96 ? -1.000 -6.636 -31.600 1.00 97.88 96 GLN A O 1
ATOM 772 N N . LYS A 1 97 ? 1.074 -7.228 -30.989 1.00 98.06 97 LYS A N 1
ATOM 773 C CA . LYS A 1 97 ? 0.837 -8.669 -31.132 1.00 98.06 97 LYS A CA 1
ATOM 774 C C . LYS A 1 97 ? -0.262 -9.152 -30.189 1.00 98.06 97 LYS A C 1
ATOM 776 O O . LYS A 1 97 ? -1.219 -9.785 -30.627 1.00 98.06 97 LYS A O 1
ATOM 781 N N . GLN A 1 98 ? -0.167 -8.800 -28.907 1.00 98.38 98 GLN A N 1
ATOM 782 C CA . GLN A 1 98 ? -1.175 -9.151 -27.904 1.00 98.38 98 GLN A CA 1
ATOM 783 C C . GLN A 1 98 ? -2.537 -8.514 -28.212 1.00 98.38 98 GLN A C 1
ATOM 785 O O . GLN A 1 98 ? -3.579 -9.144 -28.025 1.00 98.38 98 GLN A O 1
ATOM 790 N N . TRP A 1 99 ? -2.532 -7.278 -28.717 1.00 96.56 99 TRP A N 1
ATOM 791 C CA . TRP A 1 99 ? -3.720 -6.588 -29.201 1.00 96.56 99 TRP A CA 1
ATOM 792 C C . TRP A 1 99 ? -4.406 -7.360 -30.331 1.00 96.56 99 TRP A C 1
ATOM 794 O O . TRP A 1 99 ? -5.594 -7.670 -30.228 1.00 96.56 99 TRP A O 1
ATOM 804 N N . ASN A 1 100 ? -3.650 -7.717 -31.372 1.00 92.31 100 ASN A N 1
ATOM 805 C CA . ASN A 1 100 ? -4.138 -8.419 -32.560 1.00 92.31 100 ASN A CA 1
ATOM 806 C C . ASN A 1 100 ? -4.664 -9.828 -32.242 1.00 92.31 100 ASN A C 1
ATOM 808 O O . ASN A 1 100 ? -5.572 -10.308 -32.915 1.00 92.31 100 ASN A O 1
ATOM 812 N N . THR A 1 101 ? -4.169 -10.477 -31.182 1.00 93.31 101 THR A N 1
ATOM 813 C CA . THR A 1 101 ? -4.729 -11.751 -30.696 1.00 93.31 101 THR A CA 1
ATOM 814 C C . THR A 1 101 ? -6.196 -11.617 -30.266 1.00 93.31 101 THR A C 1
ATOM 816 O O . THR A 1 101 ? -6.985 -12.558 -30.398 1.00 93.31 101 THR A O 1
ATOM 819 N N . ILE A 1 102 ? -6.592 -10.456 -29.740 1.00 90.25 102 ILE A N 1
ATOM 820 C CA . ILE A 1 102 ? -7.929 -10.222 -29.171 1.00 90.25 102 ILE A CA 1
ATOM 821 C C . ILE A 1 102 ? -8.821 -9.412 -30.113 1.00 90.25 102 ILE A C 1
ATOM 823 O O . ILE A 1 102 ? -10.027 -9.656 -30.179 1.00 90.25 102 ILE A O 1
ATOM 827 N N . MET A 1 103 ? -8.238 -8.460 -30.836 1.00 83.38 103 MET A N 1
ATOM 828 C CA . MET A 1 103 ? -8.938 -7.455 -31.627 1.00 83.38 103 MET A CA 1
ATOM 829 C C . MET A 1 103 ? -8.661 -7.657 -33.115 1.00 83.38 103 MET A C 1
ATOM 831 O O . MET A 1 103 ? -7.539 -7.922 -33.521 1.00 83.38 103 MET A O 1
ATOM 835 N N . SER A 1 104 ? -9.679 -7.461 -33.951 1.00 75.94 104 SER A N 1
ATOM 836 C CA . SER A 1 104 ? -9.600 -7.692 -35.402 1.00 75.94 104 SER A CA 1
ATOM 837 C C . SER A 1 104 ? -8.969 -6.547 -36.206 1.00 75.94 104 SER A C 1
ATOM 839 O O . SER A 1 104 ? -9.020 -6.555 -37.432 1.00 75.94 104 SER A O 1
ATOM 841 N N . PHE A 1 105 ? -8.447 -5.516 -35.545 1.00 81.75 105 PHE A N 1
ATOM 842 C CA . PHE A 1 105 ? -7.843 -4.348 -36.185 1.00 81.75 105 PHE A CA 1
ATOM 843 C C . PHE A 1 105 ? -6.784 -3.750 -35.268 1.00 81.75 105 PHE A C 1
ATOM 845 O O . PHE A 1 105 ? -6.889 -3.914 -34.058 1.00 81.75 105 PHE A O 1
ATOM 852 N N . ASN A 1 106 ? -5.835 -2.988 -35.812 1.00 86.69 106 ASN A N 1
ATOM 853 C CA . ASN A 1 106 ? -4.749 -2.372 -35.049 1.00 86.69 106 ASN A CA 1
ATOM 854 C C . ASN A 1 106 ? -4.768 -0.832 -35.189 1.00 86.69 106 ASN A C 1
ATOM 856 O O . ASN A 1 106 ? -4.423 -0.334 -36.269 1.00 86.69 106 ASN A O 1
ATOM 860 N N . PRO A 1 107 ? -5.134 -0.077 -34.131 1.00 87.75 107 PRO A N 1
ATOM 861 C CA . PRO A 1 107 ? -5.212 1.383 -34.174 1.00 87.75 107 PRO A CA 1
ATOM 862 C C . PRO A 1 107 ? -3.850 2.084 -34.126 1.00 87.75 107 PRO A C 1
ATOM 864 O O . PRO A 1 107 ? -3.813 3.286 -34.377 1.00 87.75 107 PRO A O 1
ATOM 867 N N . SER A 1 108 ? -2.761 1.370 -33.816 1.00 90.75 108 SER A N 1
ATOM 868 C CA . SER A 1 108 ? -1.447 1.971 -33.596 1.00 90.75 108 SER A CA 1
ATOM 869 C C . SER A 1 108 ? -0.964 2.772 -34.794 1.00 90.75 108 SER A C 1
ATOM 871 O O . SER A 1 108 ? -1.066 2.320 -35.939 1.00 90.75 108 SER A O 1
ATOM 873 N N . LYS A 1 109 ? -0.389 3.938 -34.533 1.00 89.06 109 LYS A N 1
ATOM 874 C CA . LYS A 1 109 ? 0.277 4.765 -35.530 1.00 89.06 109 LYS A CA 1
ATOM 875 C C . LYS A 1 109 ? 1.570 4.103 -35.999 1.00 89.06 109 LYS A C 1
ATOM 877 O O . LYS A 1 109 ? 1.816 4.048 -37.201 1.00 89.06 109 LYS A O 1
ATOM 882 N N . PHE A 1 110 ? 2.377 3.601 -35.068 1.00 88.75 110 PHE A N 1
ATOM 883 C CA . PHE A 1 110 ? 3.618 2.894 -35.382 1.00 88.75 110 PHE A CA 1
ATOM 884 C C . PHE A 1 110 ? 3.334 1.401 -35.478 1.00 88.75 110 PHE A C 1
ATOM 886 O O . PHE A 1 110 ? 2.443 0.909 -34.792 1.00 88.75 110 PHE A O 1
ATOM 893 N N . LYS A 1 111 ? 4.033 0.666 -36.345 1.00 92.38 111 LYS A N 1
ATOM 894 C CA . LYS A 1 111 ? 3.737 -0.751 -36.599 1.00 92.38 111 LYS A CA 1
ATOM 895 C C . LYS A 1 111 ? 4.903 -1.638 -36.191 1.00 92.38 111 LYS A C 1
ATOM 897 O O . LYS A 1 111 ? 6.035 -1.388 -36.585 1.00 92.38 111 LYS A O 1
ATOM 902 N N . GLY A 1 112 ? 4.593 -2.676 -35.422 1.00 95.69 112 GLY A N 1
ATOM 903 C CA . GLY A 1 112 ? 5.535 -3.705 -34.996 1.00 95.69 112 GLY A CA 1
ATOM 904 C C . GLY A 1 112 ? 4.948 -4.530 -33.857 1.00 95.69 112 GLY A C 1
ATOM 905 O O . GLY A 1 112 ? 4.311 -3.979 -32.964 1.00 95.69 112 GLY A O 1
ATOM 906 N N . ASP A 1 113 ? 5.142 -5.845 -33.899 1.00 97.44 113 ASP A N 1
ATOM 907 C CA . ASP A 1 113 ? 4.504 -6.798 -32.980 1.00 97.44 113 ASP A CA 1
ATOM 908 C C . ASP A 1 113 ? 4.854 -6.551 -31.509 1.00 97.44 113 ASP A C 1
ATOM 910 O O . ASP A 1 113 ? 3.977 -6.637 -30.642 1.00 97.44 113 ASP A O 1
ATOM 914 N N . ASP A 1 114 ? 6.114 -6.202 -31.252 1.00 97.25 114 ASP A N 1
ATOM 915 C CA . ASP A 1 114 ? 6.652 -5.953 -29.914 1.00 97.25 114 ASP A CA 1
ATOM 916 C C . ASP A 1 114 ? 6.542 -4.482 -29.485 1.00 97.25 114 ASP A C 1
ATOM 918 O O . ASP A 1 114 ? 6.908 -4.136 -28.364 1.00 97.25 114 ASP A O 1
ATOM 922 N N . LEU A 1 115 ? 6.017 -3.604 -30.345 1.00 97.19 115 LEU A N 1
ATOM 923 C CA . LEU A 1 115 ? 5.705 -2.229 -29.958 1.00 97.19 115 LEU A CA 1
ATOM 924 C C . LEU A 1 115 ? 4.464 -2.212 -29.055 1.00 97.19 115 LEU A C 1
ATOM 926 O O . LEU A 1 115 ? 3.573 -3.057 -29.226 1.00 97.19 115 LEU A O 1
ATOM 930 N N . PRO A 1 116 ? 4.337 -1.239 -28.136 1.00 98.00 116 PRO A N 1
ATOM 931 C CA . PRO A 1 116 ? 3.078 -1.021 -27.440 1.00 98.00 116 PRO A CA 1
ATOM 932 C C . PRO A 1 116 ? 1.964 -0.720 -28.452 1.00 98.00 116 PRO A C 1
ATOM 934 O O . PRO A 1 116 ? 2.183 -0.129 -29.518 1.00 98.00 116 PRO A O 1
ATOM 937 N N . VAL A 1 117 ? 0.739 -1.117 -28.120 1.00 95.75 117 VAL A N 1
ATOM 938 C CA . VAL A 1 117 ? -0.424 -0.599 -28.831 1.00 95.75 117 VAL A CA 1
ATOM 939 C C . VAL A 1 117 ? -0.582 0.885 -28.491 1.00 95.75 117 VAL A C 1
ATOM 941 O O . VAL A 1 117 ? -0.615 1.266 -27.321 1.00 95.75 117 VAL A O 1
ATOM 944 N N . ASP A 1 118 ? -0.670 1.729 -29.515 1.00 91.44 118 ASP A N 1
ATOM 945 C CA . ASP A 1 118 ? -0.807 3.178 -29.381 1.00 91.44 118 ASP A CA 1
ATOM 946 C C . ASP A 1 118 ? -2.112 3.663 -30.026 1.00 91.44 118 ASP A C 1
ATOM 948 O O . ASP A 1 118 ? -2.876 2.888 -30.609 1.00 91.44 118 ASP A O 1
ATOM 952 N N . SER A 1 119 ? -2.404 4.960 -29.889 1.00 88.25 119 SER A N 1
ATOM 953 C CA . SER A 1 119 ? -3.631 5.563 -30.421 1.00 88.25 119 SER A CA 1
ATOM 954 C C . SER A 1 119 ? -4.921 4.877 -29.927 1.00 88.25 119 SER A C 1
ATOM 956 O O . SER A 1 119 ? -5.978 4.956 -30.559 1.00 88.25 119 SER A O 1
ATOM 958 N N . VAL A 1 120 ? -4.863 4.240 -28.752 1.00 90.56 120 VAL A N 1
ATOM 959 C CA . VAL A 1 120 ? -5.985 3.535 -28.128 1.00 90.56 120 VAL A CA 1
ATOM 960 C C . VAL A 1 120 ? -6.767 4.497 -27.242 1.00 90.56 120 VAL A C 1
ATOM 962 O O . VAL A 1 120 ? -6.243 5.076 -26.291 1.00 90.56 120 VAL A O 1
ATOM 965 N N . SER A 1 121 ? -8.057 4.675 -27.533 1.00 91.12 121 SER A N 1
ATOM 966 C CA . SER A 1 121 ? -8.967 5.380 -26.619 1.00 91.12 121 SER A CA 1
ATOM 967 C C . SER A 1 121 ? -9.298 4.518 -25.400 1.00 91.12 121 SER A C 1
ATOM 969 O O . SER A 1 121 ? -9.291 3.289 -25.488 1.00 91.12 121 SER A O 1
ATOM 971 N N . TRP A 1 122 ? -9.676 5.143 -24.284 1.00 93.81 122 TRP A N 1
ATOM 972 C CA . TRP A 1 122 ? -10.079 4.416 -23.077 1.00 93.81 122 TRP A CA 1
ATOM 973 C C . TRP A 1 122 ? -11.205 3.410 -23.360 1.00 93.81 122 TRP A C 1
ATOM 975 O O . TRP A 1 122 ? -11.132 2.256 -22.945 1.00 93.81 122 TRP A O 1
ATOM 985 N N . ASN A 1 123 ? -12.210 3.809 -24.151 1.00 91.06 123 ASN A N 1
ATOM 986 C CA . ASN A 1 123 ? -13.306 2.922 -24.552 1.00 91.06 123 ASN A CA 1
ATOM 987 C C . ASN A 1 123 ? -12.819 1.698 -25.334 1.00 91.06 123 ASN A C 1
ATOM 989 O O . ASN A 1 123 ? -13.381 0.608 -25.209 1.00 91.06 123 ASN A O 1
ATOM 993 N N . LEU A 1 124 ? -11.777 1.864 -26.146 1.00 91.69 124 LEU A N 1
ATOM 994 C CA . LEU A 1 124 ? -11.227 0.769 -26.925 1.00 91.69 124 LEU A CA 1
ATOM 995 C C . LEU A 1 124 ? -10.366 -0.167 -26.065 1.00 91.69 124 LEU A C 1
ATOM 997 O O . LEU A 1 124 ? -10.471 -1.381 -26.229 1.00 91.69 124 LEU A O 1
ATOM 1001 N N . ALA A 1 125 ? -9.627 0.366 -25.086 1.00 96.12 125 ALA A N 1
ATOM 1002 C CA . ALA A 1 125 ? -8.972 -0.440 -24.055 1.00 96.12 125 ALA A CA 1
ATOM 1003 C C . ALA A 1 125 ? -9.998 -1.266 -23.252 1.00 96.12 125 ALA A C 1
ATOM 1005 O O . ALA A 1 125 ? -9.813 -2.466 -23.058 1.00 96.12 125 ALA A O 1
ATOM 1006 N N . GLN A 1 126 ? -11.139 -0.680 -22.869 1.00 95.25 126 GLN A N 1
ATOM 1007 C CA . GLN A 1 126 ? -12.224 -1.429 -22.218 1.00 95.25 126 GLN A CA 1
ATOM 1008 C C . GLN A 1 126 ? -12.823 -2.516 -23.118 1.00 95.25 126 GLN A C 1
ATOM 1010 O O . GLN A 1 126 ? -13.144 -3.602 -22.638 1.00 95.25 126 GLN A O 1
ATOM 1015 N N . LYS A 1 127 ? -12.963 -2.263 -24.427 1.00 89.31 127 LYS A N 1
ATOM 1016 C CA . LYS A 1 127 ? -13.432 -3.277 -25.385 1.00 89.31 127 LYS A CA 1
ATOM 1017 C C . LYS A 1 127 ? -12.456 -4.454 -25.483 1.00 89.31 127 LYS A C 1
ATOM 1019 O O . LYS A 1 127 ? -12.904 -5.603 -25.471 1.00 89.31 127 LYS A O 1
ATOM 1024 N N . PHE A 1 128 ? -11.152 -4.176 -25.527 1.00 96.25 128 PHE A N 1
ATOM 1025 C CA . PHE A 1 128 ? -10.102 -5.194 -25.454 1.00 96.25 128 PHE A CA 1
ATOM 1026 C C . PHE A 1 128 ? -10.236 -6.022 -24.167 1.00 96.25 128 PHE A C 1
ATOM 1028 O O . PHE A 1 128 ? -10.378 -7.242 -24.233 1.00 96.25 128 PHE A O 1
ATOM 1035 N N . ILE A 1 129 ? -10.304 -5.359 -23.006 1.00 97.75 129 ILE A N 1
ATOM 1036 C CA . ILE A 1 129 ? -10.424 -6.001 -21.687 1.00 97.75 129 ILE A CA 1
ATOM 1037 C C . ILE A 1 129 ? -11.673 -6.878 -21.598 1.00 97.75 129 ILE A C 1
ATOM 1039 O O . ILE A 1 129 ? -11.589 -8.028 -21.176 1.00 97.75 129 ILE A O 1
ATOM 1043 N N . LYS A 1 130 ? -12.834 -6.363 -22.023 1.00 94.00 130 LYS A N 1
ATOM 1044 C CA . LYS A 1 130 ? -14.092 -7.118 -22.025 1.00 94.00 130 LYS A CA 1
ATOM 1045 C C . LYS A 1 130 ? -13.959 -8.395 -22.853 1.00 94.00 130 LYS A C 1
ATOM 1047 O O . LYS A 1 130 ? -14.358 -9.457 -22.391 1.00 94.00 130 LYS A O 1
ATOM 1052 N N . THR A 1 131 ? -13.369 -8.296 -24.042 1.00 86.12 131 THR A N 1
ATOM 1053 C CA . THR A 1 131 ? -13.180 -9.441 -24.944 1.00 86.12 131 THR A CA 1
ATOM 1054 C C . THR A 1 131 ? -12.210 -10.464 -24.352 1.00 86.12 131 THR A C 1
ATOM 1056 O O . THR A 1 131 ? -12.505 -11.658 -24.361 1.00 86.12 131 THR A O 1
ATOM 1059 N N . LEU A 1 132 ? -11.091 -10.012 -23.777 1.00 93.25 132 LEU A N 1
ATOM 1060 C CA . LEU A 1 132 ? -10.129 -10.879 -23.097 1.00 93.25 132 LEU A CA 1
ATOM 1061 C C . LEU A 1 132 ? -10.761 -11.590 -21.888 1.00 93.25 132 LEU A C 1
ATOM 1063 O O . LEU A 1 132 ? -10.596 -12.798 -21.735 1.00 93.25 132 LEU A O 1
ATOM 1067 N N . ASN A 1 133 ? -11.541 -10.878 -21.071 1.00 93.69 133 ASN A N 1
ATOM 1068 C CA . ASN A 1 133 ? -12.276 -11.457 -19.941 1.00 93.69 133 ASN A CA 1
ATOM 1069 C C . ASN A 1 133 ? -13.276 -12.521 -20.402 1.00 93.69 133 ASN A C 1
ATOM 1071 O O . ASN A 1 133 ? -13.328 -13.601 -19.824 1.00 93.69 133 ASN A O 1
ATOM 1075 N N . THR A 1 134 ? -14.028 -12.258 -21.477 1.00 88.38 134 THR A N 1
ATOM 1076 C CA . THR A 1 134 ? -14.949 -13.246 -22.058 1.00 88.38 134 THR A CA 1
ATOM 1077 C C . THR A 1 134 ? -14.219 -14.502 -22.535 1.00 88.38 134 THR A C 1
ATOM 1079 O O . THR A 1 134 ? -14.721 -15.600 -22.325 1.00 88.38 134 THR A O 1
ATOM 1082 N N . ARG A 1 135 ? -13.033 -14.366 -23.142 1.00 85.50 135 ARG A N 1
ATOM 1083 C CA . ARG A 1 135 ? -12.258 -15.515 -23.641 1.00 85.50 135 ARG A CA 1
ATOM 1084 C C . ARG A 1 135 ? -11.580 -16.329 -22.539 1.00 85.50 135 ARG A C 1
ATOM 1086 O O . ARG A 1 135 ? -11.404 -17.528 -22.699 1.00 85.50 135 ARG A O 1
ATOM 1093 N N . THR A 1 136 ? -11.171 -15.682 -21.453 1.00 87.75 136 THR A N 1
ATOM 1094 C CA . THR A 1 136 ? -10.341 -16.303 -20.403 1.00 87.75 136 THR A CA 1
ATOM 1095 C C . THR A 1 136 ? -11.126 -16.685 -19.149 1.00 87.75 136 THR A C 1
ATOM 1097 O O . THR A 1 136 ? -10.607 -17.402 -18.296 1.00 87.75 136 THR A O 1
ATOM 1100 N N . GLY A 1 137 ? -12.338 -16.148 -18.973 1.00 88.12 137 GLY A N 1
ATOM 1101 C CA . GLY A 1 137 ? -13.083 -16.225 -17.713 1.00 88.12 137 GLY A CA 1
ATOM 1102 C C . GLY A 1 137 ? -12.434 -15.446 -16.560 1.00 88.12 137 GLY A C 1
ATOM 1103 O O . GLY A 1 137 ? -12.885 -15.541 -15.419 1.00 88.12 137 GLY A O 1
ATOM 1104 N N . LYS A 1 138 ? -11.363 -14.684 -16.822 1.00 89.31 138 LYS A N 1
ATOM 1105 C CA . LYS A 1 138 ? -10.677 -13.854 -15.825 1.00 89.31 138 LYS A CA 1
ATOM 1106 C C . LYS A 1 138 ? -11.298 -12.457 -15.756 1.00 89.31 138 LYS A C 1
ATOM 1108 O O . LYS A 1 138 ? -12.194 -12.102 -16.520 1.00 89.31 138 LYS A O 1
ATOM 1113 N N . LYS A 1 139 ? -10.839 -11.667 -14.784 1.00 91.88 139 LYS A N 1
ATOM 1114 C CA . LYS A 1 139 ? -11.330 -10.310 -14.498 1.00 91.88 139 LYS A CA 1
ATOM 1115 C C . LYS A 1 139 ? -10.198 -9.290 -14.601 1.00 91.88 139 LYS A C 1
ATOM 1117 O O . LYS A 1 139 ? -9.837 -8.644 -13.619 1.00 91.88 139 LYS A O 1
ATOM 1122 N N . PHE A 1 140 ? -9.619 -9.169 -15.789 1.00 96.81 140 PHE A N 1
ATOM 1123 C CA . PHE A 1 140 ? -8.708 -8.082 -16.120 1.00 96.81 140 PHE A CA 1
ATOM 1124 C C . PHE A 1 140 ? -9.429 -6.737 -16.077 1.00 96.81 140 PHE A C 1
ATOM 1126 O O . PHE A 1 140 ? -10.627 -6.635 -16.360 1.00 96.81 140 PHE A O 1
ATOM 1133 N N . ARG A 1 141 ? -8.667 -5.699 -15.749 1.00 98.00 141 ARG A N 1
ATOM 1134 C CA . ARG A 1 141 ? -9.085 -4.299 -15.726 1.00 98.00 141 ARG A CA 1
ATOM 1135 C C . ARG A 1 141 ? -7.892 -3.394 -16.022 1.00 98.00 141 ARG A C 1
ATOM 1137 O O . ARG A 1 141 ? -6.751 -3.846 -16.042 1.00 98.00 141 ARG A O 1
ATOM 1144 N N . LEU A 1 142 ? -8.150 -2.108 -16.225 1.00 98.69 142 LEU A N 1
ATOM 1145 C CA . LEU A 1 142 ? -7.094 -1.103 -16.096 1.00 98.69 142 LEU A CA 1
ATOM 1146 C C . LEU A 1 142 ? -6.722 -0.955 -14.606 1.00 98.69 142 LEU A C 1
ATOM 1148 O O . LEU A 1 142 ? -7.593 -1.149 -13.745 1.00 98.69 142 LEU A O 1
ATOM 1152 N N . PRO A 1 143 ? -5.465 -0.613 -14.275 1.00 98.50 143 PRO A N 1
ATOM 1153 C CA . PRO A 1 143 ? -5.105 -0.262 -12.907 1.00 98.50 143 PRO A CA 1
ATOM 1154 C C . PRO A 1 143 ? -5.856 1.001 -12.466 1.00 98.50 143 PRO A C 1
ATOM 1156 O O . PRO A 1 143 ? -6.222 1.846 -13.289 1.00 98.50 143 PRO A O 1
ATOM 1159 N N . THR A 1 144 ? -6.079 1.147 -11.164 1.00 98.12 144 THR A N 1
ATOM 1160 C CA . THR A 1 144 ? -6.403 2.454 -10.575 1.00 98.12 144 THR A CA 1
ATOM 1161 C C . THR A 1 144 ? -5.192 3.379 -10.690 1.00 98.12 144 THR A C 1
ATOM 1163 O O . THR A 1 144 ? -4.064 2.925 -10.893 1.00 98.12 144 THR A O 1
ATOM 1166 N N . GLU A 1 145 ? -5.398 4.687 -10.558 1.00 98.19 145 GLU A N 1
ATOM 1167 C CA . GLU A 1 145 ? -4.276 5.629 -10.531 1.00 98.19 145 GLU A CA 1
ATOM 1168 C C . GLU A 1 145 ? -3.291 5.327 -9.387 1.00 98.19 145 GLU A C 1
ATOM 1170 O O . GLU A 1 145 ? -2.077 5.361 -9.592 1.00 98.19 145 GLU A O 1
ATOM 1175 N N . ALA A 1 146 ? -3.807 4.982 -8.208 1.00 95.81 146 ALA A N 1
ATOM 1176 C CA . ALA A 1 146 ? -3.006 4.620 -7.048 1.00 95.81 146 ALA A CA 1
ATOM 1177 C C . ALA A 1 146 ? -2.179 3.346 -7.271 1.00 95.81 146 ALA A C 1
ATOM 1179 O O . ALA A 1 146 ? -0.992 3.313 -6.949 1.00 95.81 146 ALA A O 1
ATOM 1180 N N . GLU A 1 147 ? -2.781 2.299 -7.837 1.00 96.38 147 GLU A N 1
ATOM 1181 C CA . GLU A 1 147 ? -2.053 1.079 -8.199 1.00 96.38 147 GLU A CA 1
ATOM 1182 C C . GLU A 1 147 ? -0.949 1.381 -9.205 1.00 96.38 147 GLU A C 1
ATOM 1184 O O . GLU A 1 147 ? 0.195 0.984 -9.001 1.00 96.38 147 GLU A O 1
ATOM 1189 N N . TRP A 1 148 ? -1.270 2.145 -10.248 1.00 98.44 148 TRP A N 1
ATOM 1190 C CA . TRP A 1 148 ? -0.301 2.502 -11.270 1.00 98.44 148 TRP A CA 1
ATOM 1191 C C . TRP A 1 148 ? 0.900 3.259 -10.683 1.00 98.44 148 TRP A C 1
ATOM 1193 O O . TRP A 1 148 ? 2.041 2.892 -10.957 1.00 98.44 148 TRP A O 1
ATOM 1203 N N . GLU A 1 149 ? 0.680 4.271 -9.831 1.00 97.62 149 GLU A N 1
ATOM 1204 C CA . GLU A 1 149 ? 1.793 5.036 -9.246 1.00 97.62 149 GLU A CA 1
ATOM 1205 C C . GLU A 1 149 ? 2.642 4.182 -8.302 1.00 97.62 149 GLU A C 1
ATOM 1207 O O . GLU A 1 149 ? 3.871 4.261 -8.343 1.00 97.62 149 GLU A O 1
ATOM 1212 N N . LEU A 1 150 ? 2.014 3.332 -7.484 1.00 94.06 150 LEU A N 1
ATOM 1213 C CA . LEU A 1 150 ? 2.734 2.380 -6.640 1.00 94.06 150 LEU A CA 1
ATOM 1214 C C . LEU A 1 150 ? 3.630 1.470 -7.485 1.00 94.06 150 LEU A C 1
ATOM 1216 O O . LEU A 1 150 ? 4.805 1.282 -7.162 1.00 94.06 150 LEU A O 1
ATOM 1220 N N . ALA A 1 151 ? 3.065 0.914 -8.558 1.00 95.06 151 ALA A N 1
ATOM 1221 C CA . ALA A 1 151 ? 3.770 0.046 -9.486 1.00 95.06 151 ALA A CA 1
ATOM 1222 C C . ALA A 1 151 ? 4.939 0.777 -10.155 1.00 95.06 151 ALA A C 1
ATOM 1224 O O . ALA A 1 151 ? 6.028 0.216 -10.234 1.00 95.06 151 ALA A O 1
ATOM 1225 N N . ALA A 1 152 ? 4.740 2.030 -10.574 1.00 96.75 152 ALA A N 1
ATOM 1226 C CA . ALA A 1 152 ? 5.759 2.831 -11.242 1.00 96.75 152 ALA A CA 1
ATOM 1227 C C . ALA A 1 152 ? 6.917 3.171 -10.303 1.00 96.75 152 ALA A C 1
ATOM 1229 O O . ALA A 1 152 ? 8.073 3.043 -10.696 1.00 96.75 152 ALA A O 1
ATOM 1230 N N . ARG A 1 153 ? 6.609 3.559 -9.057 1.00 93.00 153 ARG A N 1
ATOM 1231 C CA . ARG A 1 153 ? 7.607 3.900 -8.034 1.00 93.00 153 ARG A CA 1
ATOM 1232 C C . ARG A 1 153 ? 8.442 2.706 -7.611 1.00 93.00 153 ARG A C 1
ATOM 1234 O O . ARG A 1 153 ? 9.614 2.882 -7.313 1.00 93.00 153 ARG A O 1
ATOM 1241 N N . ALA A 1 154 ? 7.843 1.517 -7.519 1.00 88.56 154 ALA A N 1
ATOM 1242 C CA . ALA A 1 154 ? 8.523 0.307 -7.053 1.00 88.56 154 ALA A CA 1
ATOM 1243 C C . ALA A 1 154 ? 9.406 0.550 -5.808 1.00 88.56 154 ALA A C 1
ATOM 1245 O O . ALA A 1 154 ? 10.543 0.091 -5.711 1.00 88.56 154 ALA A O 1
ATOM 1246 N N . GLY A 1 155 ? 8.847 1.313 -4.861 1.00 82.38 155 GLY A N 1
ATOM 1247 C CA . GLY A 1 155 ? 9.439 1.683 -3.573 1.00 82.38 155 GLY A CA 1
ATOM 1248 C C . GLY A 1 155 ? 10.457 2.822 -3.581 1.00 82.38 155 GLY A C 1
ATOM 1249 O O . GLY A 1 155 ? 10.955 3.157 -2.509 1.00 82.38 155 GLY A O 1
ATOM 1250 N N . THR A 1 156 ? 10.713 3.472 -4.717 1.00 85.25 156 THR A N 1
ATOM 1251 C CA . THR A 1 156 ? 11.430 4.750 -4.722 1.00 85.25 156 THR A CA 1
ATOM 1252 C C . THR A 1 156 ? 10.508 5.913 -4.346 1.00 85.25 156 THR A C 1
ATOM 1254 O O . THR A 1 156 ? 9.284 5.876 -4.520 1.00 85.25 156 THR A O 1
ATOM 1257 N N . THR A 1 157 ? 11.103 6.982 -3.821 1.00 87.25 157 THR A N 1
ATOM 1258 C CA . THR A 1 157 ? 10.414 8.254 -3.538 1.00 87.25 157 THR A CA 1
ATOM 1259 C C . THR A 1 157 ? 10.800 9.372 -4.502 1.00 87.25 157 THR A C 1
ATOM 1261 O O . THR A 1 157 ? 10.263 10.470 -4.395 1.00 87.25 157 THR A O 1
ATOM 1264 N N . THR A 1 158 ? 11.723 9.089 -5.416 1.00 91.38 158 THR A N 1
ATOM 1265 C CA . THR A 1 158 ? 12.251 9.993 -6.441 1.00 91.38 158 THR A CA 1
ATOM 1266 C C . THR A 1 158 ? 11.221 10.267 -7.542 1.00 91.38 158 THR A C 1
ATOM 1268 O O . THR A 1 158 ? 10.192 9.583 -7.639 1.00 91.38 158 THR A O 1
ATOM 1271 N N . ALA A 1 159 ? 11.498 11.250 -8.404 1.00 95.06 159 ALA A N 1
ATOM 1272 C CA . ALA A 1 159 ? 10.647 11.570 -9.551 1.00 95.06 159 ALA A CA 1
ATOM 1273 C C . ALA A 1 159 ? 10.479 10.387 -10.526 1.00 95.06 159 ALA A C 1
ATOM 1275 O O . ALA A 1 159 ? 9.410 10.220 -11.119 1.00 95.06 159 ALA A O 1
ATOM 1276 N N . ARG A 1 160 ? 11.515 9.553 -10.695 1.00 96.62 160 ARG A N 1
ATOM 1277 C CA . ARG A 1 160 ? 11.534 8.354 -11.556 1.00 96.62 160 ARG A CA 1
ATOM 1278 C C . ARG A 1 160 ? 12.096 7.171 -10.785 1.00 96.62 160 ARG A C 1
ATOM 1280 O O . ARG A 1 160 ? 12.854 7.365 -9.839 1.00 96.62 160 ARG A O 1
ATOM 1287 N N . TYR A 1 161 ? 11.778 5.943 -11.181 1.00 93.25 161 TYR A N 1
ATOM 1288 C CA . TYR A 1 161 ? 12.257 4.763 -10.446 1.00 93.25 161 TYR A CA 1
ATOM 1289 C C . TYR A 1 161 ? 13.775 4.543 -10.537 1.00 93.25 161 TYR A C 1
ATOM 1291 O O . TYR A 1 161 ? 14.311 3.751 -9.773 1.00 93.25 161 TYR A O 1
ATOM 1299 N N . TRP A 1 162 ? 14.463 5.247 -11.439 1.00 93.50 162 TRP A N 1
ATOM 1300 C CA . TRP A 1 162 ? 15.923 5.233 -11.568 1.00 93.50 162 TRP A CA 1
ATOM 1301 C C . TRP A 1 162 ? 16.614 6.475 -10.981 1.00 93.50 162 TRP A C 1
ATOM 1303 O O . TRP A 1 162 ? 17.837 6.569 -11.033 1.00 93.50 162 TRP A O 1
ATOM 1313 N N . GLY A 1 163 ? 15.865 7.440 -10.432 1.00 93.06 163 GLY A N 1
ATOM 1314 C CA . GLY A 1 163 ? 16.433 8.644 -9.818 1.00 93.06 163 GLY A CA 1
ATOM 1315 C C . GLY A 1 163 ? 15.627 9.922 -10.056 1.00 93.06 163 GLY A C 1
ATOM 1316 O O . GLY A 1 163 ? 14.486 9.893 -10.520 1.00 93.06 163 GLY A O 1
ATOM 1317 N N . GLU A 1 164 ? 16.223 11.061 -9.695 1.00 93.19 164 GLU A N 1
ATOM 1318 C CA . GLU A 1 164 ? 15.605 12.391 -9.842 1.00 93.19 164 GLU A CA 1
ATOM 1319 C C . GLU A 1 164 ? 15.767 12.975 -11.248 1.00 93.19 164 GLU A C 1
ATOM 1321 O O . GLU A 1 164 ? 14.863 13.634 -11.766 1.00 93.19 164 GLU A O 1
ATOM 1326 N N . GLU A 1 165 ? 16.896 12.689 -11.892 1.00 92.12 165 GLU A N 1
ATOM 1327 C CA . GLU A 1 165 ? 17.214 13.184 -13.227 1.00 92.12 165 GLU A CA 1
ATOM 1328 C C . GLU A 1 165 ? 16.665 12.264 -14.318 1.00 92.12 165 GLU A C 1
ATOM 1330 O O . GLU A 1 165 ? 16.377 11.086 -14.094 1.00 92.12 165 GLU A O 1
ATOM 1335 N N . ILE A 1 166 ? 16.466 12.812 -15.517 1.00 91.88 166 ILE A N 1
ATOM 1336 C CA . ILE A 1 166 ? 16.021 12.012 -16.666 1.00 91.88 166 ILE A CA 1
ATOM 1337 C C . ILE A 1 166 ? 17.118 11.034 -17.110 1.00 91.88 166 ILE A C 1
ATOM 1339 O O . ILE A 1 166 ? 16.828 9.872 -17.400 1.00 91.88 166 ILE A O 1
ATOM 1343 N N . GLY A 1 167 ? 18.376 11.481 -17.058 1.00 90.44 167 GLY A N 1
ATOM 1344 C CA . GLY A 1 167 ? 19.519 10.755 -17.604 1.00 90.44 167 GLY A CA 1
ATOM 1345 C C . GLY A 1 167 ? 19.415 10.576 -19.119 1.00 90.44 167 GLY A C 1
ATOM 1346 O O . GLY A 1 167 ? 18.604 11.230 -19.775 1.00 90.44 167 GLY A O 1
ATOM 1347 N N . GLU A 1 168 ? 20.233 9.678 -19.654 1.00 89.69 168 GLU A N 1
ATOM 1348 C CA . GLU A 1 168 ? 20.245 9.318 -21.071 1.00 89.69 168 GLU A CA 1
ATOM 1349 C C . GLU A 1 168 ? 19.738 7.887 -21.237 1.00 89.69 168 GLU A C 1
ATOM 1351 O O . GLU A 1 168 ? 20.121 7.000 -20.474 1.00 89.69 168 GLU A O 1
ATOM 1356 N N . ASN A 1 169 ? 18.873 7.668 -22.229 1.00 90.38 169 ASN A N 1
ATOM 1357 C CA . ASN A 1 169 ? 18.425 6.341 -22.652 1.00 90.38 169 ASN A CA 1
ATOM 1358 C C . ASN A 1 169 ? 17.791 5.480 -21.532 1.00 90.38 169 ASN A C 1
ATOM 1360 O O . ASN A 1 169 ? 17.909 4.257 -21.533 1.00 90.38 169 ASN A O 1
ATOM 1364 N N . ASN A 1 170 ? 17.114 6.109 -20.565 1.00 93.56 170 ASN A N 1
ATOM 1365 C CA . ASN A 1 170 ? 16.381 5.406 -19.497 1.00 93.56 170 ASN A CA 1
ATOM 1366 C C . ASN A 1 170 ? 14.898 5.178 -19.821 1.00 93.56 170 ASN A C 1
ATOM 1368 O O . ASN A 1 170 ? 14.239 4.360 -19.185 1.00 93.56 170 ASN A O 1
ATOM 1372 N N . ALA A 1 171 ? 14.366 5.934 -20.774 1.00 95.62 171 ALA A N 1
ATOM 1373 C CA . ALA A 1 171 ? 12.990 5.870 -21.234 1.00 95.62 171 ALA A CA 1
ATOM 1374 C C . ALA A 1 171 ? 12.918 6.441 -22.648 1.00 95.62 171 ALA A C 1
ATOM 1376 O O . ALA A 1 171 ? 13.794 7.202 -23.041 1.00 95.62 171 ALA A O 1
ATOM 1377 N N . ASN A 1 172 ? 11.854 6.115 -23.377 1.00 94.75 172 ASN A N 1
ATOM 1378 C CA . ASN A 1 172 ? 11.572 6.725 -24.672 1.00 94.75 172 ASN A CA 1
ATOM 1379 C C . ASN A 1 172 ? 10.731 8.000 -24.485 1.00 94.75 172 ASN A C 1
ATOM 1381 O O . ASN A 1 172 ? 9.589 7.931 -24.007 1.00 94.75 172 ASN A O 1
ATOM 1385 N N . CYS A 1 173 ? 11.295 9.163 -24.809 1.00 92.62 173 CYS A N 1
ATOM 1386 C CA . CYS A 1 173 ? 10.703 10.474 -24.538 1.00 92.62 173 CYS A CA 1
ATOM 1387 C C . CYS A 1 173 ? 11.374 11.635 -25.289 1.00 92.62 173 CYS A C 1
ATOM 1389 O O . CYS A 1 173 ? 12.494 11.581 -25.783 1.00 92.62 173 CYS A O 1
ATOM 1391 N N . GLY A 1 174 ? 10.694 12.782 -25.307 1.00 88.88 174 GLY A N 1
ATOM 1392 C CA . GLY A 1 174 ? 11.179 13.973 -25.987 1.00 88.88 174 GLY A CA 1
ATOM 1393 C C . GLY A 1 174 ? 12.439 14.522 -25.319 1.00 88.88 174 GLY A C 1
ATOM 1394 O O . GLY A 1 174 ? 12.353 15.131 -24.248 1.00 88.88 174 GLY A O 1
ATOM 1395 N N . LYS A 1 175 ? 13.580 14.383 -26.008 1.00 81.38 175 LYS A N 1
ATOM 1396 C CA . LYS A 1 175 ? 14.912 14.851 -25.583 1.00 81.38 175 LYS A CA 1
ATOM 1397 C C . LYS A 1 175 ? 15.429 14.186 -24.300 1.00 81.38 175 LYS A C 1
ATOM 1399 O O . LYS A 1 175 ? 16.038 14.862 -23.476 1.00 81.38 175 LYS A O 1
ATOM 1404 N N . CYS A 1 176 ? 15.189 12.890 -24.116 1.00 83.44 176 CYS A N 1
ATOM 1405 C CA . CYS A 1 176 ? 15.769 12.134 -22.999 1.00 83.44 176 CYS A CA 1
ATOM 1406 C C . CYS A 1 176 ? 16.950 11.232 -23.393 1.00 83.44 176 CYS A C 1
ATOM 1408 O O . CYS A 1 176 ? 17.334 10.339 -22.642 1.00 83.44 176 CYS A O 1
ATOM 1410 N N . GLY A 1 177 ? 17.551 11.496 -24.557 1.00 79.06 177 GLY A N 1
ATOM 1411 C CA . GLY A 1 177 ? 18.780 10.835 -24.998 1.00 79.06 177 GLY A CA 1
ATOM 1412 C C . GLY A 1 177 ? 18.588 9.393 -25.462 1.00 79.06 177 GLY A C 1
ATOM 1413 O O . GLY A 1 177 ? 19.568 8.664 -25.555 1.00 79.06 177 GLY A O 1
ATOM 1414 N N . ASP A 1 178 ? 17.352 8.963 -25.721 1.00 86.75 178 ASP A N 1
ATOM 1415 C CA . ASP A 1 178 ? 17.086 7.694 -26.392 1.00 86.75 178 ASP A CA 1
ATOM 1416 C C . ASP A 1 178 ? 17.251 7.823 -27.919 1.00 86.75 178 ASP A C 1
ATOM 1418 O O . ASP A 1 178 ? 17.319 8.924 -28.468 1.00 86.75 178 ASP A O 1
ATOM 1422 N N . SER A 1 179 ? 17.380 6.684 -28.601 1.00 86.50 179 SER A N 1
ATOM 1423 C CA . SER A 1 179 ? 17.647 6.620 -30.047 1.00 86.50 179 SER A CA 1
ATOM 1424 C C . SER A 1 179 ? 16.401 6.329 -30.894 1.00 86.50 179 SER A C 1
ATOM 1426 O O . SER A 1 179 ? 16.540 5.946 -32.056 1.00 86.50 179 SER A O 1
ATOM 1428 N N . TRP A 1 180 ? 15.193 6.440 -30.333 1.00 86.31 180 TRP A N 1
ATOM 1429 C CA . TRP A 1 180 ? 13.968 6.023 -31.010 1.00 86.31 180 TRP A CA 1
ATOM 1430 C C . TRP A 1 180 ? 13.187 7.213 -31.574 1.00 86.31 180 TRP A C 1
ATOM 1432 O O . TRP A 1 180 ? 12.673 8.056 -30.849 1.00 86.31 180 TRP A O 1
ATOM 1442 N N . ASP A 1 181 ? 12.986 7.216 -32.893 1.00 83.75 181 ASP A N 1
ATOM 1443 C CA . ASP A 1 181 ? 12.103 8.193 -33.554 1.00 83.75 181 ASP A CA 1
ATOM 1444 C C . ASP A 1 181 ? 10.602 7.874 -33.369 1.00 83.75 181 ASP A C 1
ATOM 1446 O O . ASP A 1 181 ? 9.728 8.711 -33.610 1.00 83.75 181 ASP A O 1
ATOM 1450 N N . ASN A 1 182 ? 10.293 6.645 -32.940 1.00 88.69 182 ASN A N 1
ATOM 1451 C CA . ASN A 1 182 ? 8.949 6.089 -32.761 1.00 88.69 182 ASN A CA 1
ATOM 1452 C C . ASN A 1 182 ? 8.807 5.487 -31.353 1.00 88.69 182 ASN A C 1
ATOM 1454 O O . ASN A 1 182 ? 9.718 5.588 -30.538 1.00 88.69 182 ASN A O 1
ATOM 1458 N N . THR A 1 183 ? 7.688 4.819 -31.047 1.00 93.06 183 THR A N 1
ATOM 1459 C CA . THR A 1 183 ? 7.613 3.966 -29.845 1.00 93.06 183 THR A CA 1
ATOM 1460 C C . THR A 1 183 ? 8.702 2.897 -29.893 1.00 93.06 183 THR A C 1
ATOM 1462 O O . THR A 1 183 ? 8.970 2.342 -30.960 1.00 93.06 183 THR A O 1
ATOM 1465 N N . ALA A 1 184 ? 9.280 2.575 -28.742 1.00 95.56 184 ALA A N 1
ATOM 1466 C CA . ALA A 1 184 ? 10.272 1.517 -28.624 1.00 95.56 184 ALA A CA 1
ATOM 1467 C C . ALA A 1 184 ? 9.560 0.168 -28.427 1.00 95.56 184 ALA A C 1
ATOM 1469 O O . ALA A 1 184 ? 8.469 0.142 -27.840 1.00 95.56 184 ALA A O 1
ATOM 1470 N N . PRO A 1 185 ? 10.150 -0.956 -28.876 1.00 97.94 185 PRO A N 1
ATOM 1471 C CA . PRO A 1 185 ? 9.710 -2.276 -28.443 1.00 97.94 185 PRO A CA 1
ATOM 1472 C C . PRO A 1 185 ? 9.651 -2.337 -26.917 1.00 97.94 185 PRO A C 1
ATOM 1474 O O . PRO A 1 185 ? 10.531 -1.797 -26.239 1.00 97.94 185 PRO A O 1
ATOM 1477 N N . VAL A 1 186 ? 8.627 -2.978 -26.363 1.00 98.12 186 VAL A N 1
ATOM 1478 C CA . VAL A 1 186 ? 8.525 -3.125 -24.908 1.00 98.12 186 VAL A CA 1
ATOM 1479 C C . VAL A 1 186 ? 9.767 -3.831 -24.360 1.00 98.12 186 VAL A C 1
ATOM 1481 O O . VAL A 1 186 ? 10.337 -4.706 -25.014 1.00 98.12 186 VAL A O 1
ATOM 1484 N N . LYS A 1 187 ? 10.182 -3.474 -23.143 1.00 96.81 187 LYS A N 1
ATOM 1485 C CA . LYS A 1 187 ? 11.418 -3.955 -22.498 1.00 96.81 187 LYS A CA 1
ATOM 1486 C C . LYS A 1 187 ? 12.721 -3.502 -23.160 1.00 96.81 187 LYS A C 1
ATOM 1488 O O . LYS A 1 187 ? 13.762 -4.112 -22.920 1.00 96.81 187 LYS A O 1
ATOM 1493 N N . SER A 1 188 ? 12.689 -2.425 -23.944 1.00 96.25 188 SER A N 1
ATOM 1494 C CA . SER A 1 188 ? 13.918 -1.801 -24.460 1.00 96.25 188 SER A CA 1
ATOM 1495 C C . SER A 1 188 ? 14.742 -1.115 -23.364 1.00 96.25 188 SER A C 1
ATOM 1497 O O . SER A 1 188 ? 15.942 -0.919 -23.537 1.00 96.25 188 SER A O 1
ATOM 1499 N N . PHE A 1 189 ? 14.118 -0.770 -22.234 1.00 95.00 189 PHE A N 1
ATOM 1500 C CA . PHE A 1 189 ? 14.755 -0.090 -21.104 1.00 95.00 189 PHE A CA 1
ATOM 1501 C C . PHE A 1 189 ? 14.814 -0.976 -19.856 1.00 95.00 189 PHE A C 1
ATOM 1503 O O . PHE A 1 189 ? 14.129 -1.997 -19.756 1.00 95.00 189 PHE A O 1
ATOM 1510 N N . ALA A 1 190 ? 15.636 -0.586 -18.879 1.00 94.38 190 ALA A N 1
ATOM 1511 C CA . ALA A 1 190 ? 15.765 -1.322 -17.627 1.00 94.38 190 ALA A CA 1
ATOM 1512 C C . ALA A 1 190 ? 14.434 -1.339 -16.844 1.00 94.38 190 ALA A C 1
ATOM 1514 O O . ALA A 1 190 ? 13.774 -0.299 -16.730 1.00 94.38 190 ALA A O 1
ATOM 1515 N N . PRO A 1 191 ? 14.036 -2.488 -16.267 1.00 95.50 191 PRO A N 1
ATOM 1516 C CA . PRO A 1 191 ? 12.839 -2.555 -15.445 1.00 95.50 191 PRO A CA 1
ATOM 1517 C C . PRO A 1 191 ? 13.050 -1.846 -14.105 1.00 95.50 191 PRO A C 1
ATOM 1519 O O . PRO A 1 191 ? 14.174 -1.704 -13.623 1.00 95.50 191 PRO A O 1
ATOM 1522 N N . ASN A 1 192 ? 11.953 -1.469 -13.454 1.00 92.81 192 ASN A N 1
ATOM 1523 C CA . ASN A 1 192 ? 11.996 -1.011 -12.069 1.00 92.81 192 ASN A CA 1
ATOM 1524 C C . ASN A 1 192 ? 12.169 -2.181 -11.078 1.00 92.81 192 ASN A C 1
ATOM 1526 O O . ASN A 1 192 ? 12.191 -3.349 -11.467 1.00 92.81 192 ASN A O 1
ATOM 1530 N N . ASN A 1 193 ? 12.237 -1.891 -9.774 1.00 87.62 193 ASN A N 1
ATOM 1531 C CA . ASN A 1 193 ? 12.435 -2.920 -8.740 1.00 87.62 193 ASN A CA 1
ATOM 1532 C C . ASN A 1 193 ? 11.321 -3.979 -8.690 1.00 87.62 193 ASN A C 1
ATOM 1534 O O . ASN A 1 193 ? 11.561 -5.104 -8.251 1.00 87.62 193 ASN A O 1
ATOM 1538 N N . PHE A 1 194 ? 10.119 -3.673 -9.191 1.00 89.06 194 PHE A N 1
ATOM 1539 C CA . PHE A 1 194 ? 9.058 -4.662 -9.346 1.00 89.06 194 PHE A CA 1
ATOM 1540 C C . PHE A 1 194 ? 9.210 -5.521 -10.601 1.00 89.06 194 PHE A C 1
ATOM 1542 O O . PHE A 1 194 ? 8.429 -6.446 -10.761 1.00 89.06 194 PHE A O 1
ATOM 1549 N N . GLY A 1 195 ? 10.200 -5.298 -11.463 1.00 93.56 195 GLY A N 1
ATOM 1550 C CA . GLY A 1 195 ? 10.346 -6.019 -12.727 1.00 93.56 195 GLY A CA 1
ATOM 1551 C C . GLY A 1 195 ? 9.361 -5.545 -13.800 1.00 93.56 195 GLY A C 1
ATOM 1552 O O . GLY A 1 195 ? 9.027 -6.314 -14.704 1.00 93.56 195 GLY A O 1
ATOM 1553 N N . LEU A 1 196 ? 8.844 -4.321 -13.663 1.00 97.00 196 LEU A N 1
ATOM 1554 C CA . LEU A 1 196 ? 7.957 -3.691 -14.635 1.00 97.00 196 LEU A CA 1
ATOM 1555 C C . LEU A 1 196 ? 8.774 -2.790 -15.552 1.00 97.00 196 LEU A C 1
ATOM 1557 O O . LEU A 1 196 ? 9.631 -2.035 -15.093 1.00 97.00 196 LEU A O 1
ATOM 1561 N N . TYR A 1 197 ? 8.483 -2.878 -16.837 1.00 98.12 197 TYR A N 1
ATOM 1562 C CA . TYR A 1 197 ? 9.159 -2.158 -17.900 1.00 98.12 197 TYR A CA 1
ATOM 1563 C C . TYR A 1 197 ? 8.284 -1.012 -18.380 1.00 98.12 197 TYR A C 1
ATOM 1565 O O . TYR A 1 197 ? 7.054 -1.072 -18.258 1.00 98.12 197 TYR A O 1
ATOM 1573 N N . ASP A 1 198 ? 8.939 0.019 -18.910 1.00 97.56 198 ASP A N 1
ATOM 1574 C CA . ASP A 1 198 ? 8.288 1.109 -19.638 1.00 97.56 198 ASP A CA 1
ATOM 1575 C C . ASP A 1 198 ? 7.207 1.830 -18.809 1.00 97.56 198 ASP A C 1
ATOM 1577 O O . ASP A 1 198 ? 6.310 2.470 -19.335 1.00 97.56 198 ASP A O 1
ATOM 1581 N N . MET A 1 199 ? 7.297 1.762 -17.471 1.00 98.25 199 MET A N 1
ATOM 1582 C CA . MET A 1 199 ? 6.368 2.465 -16.574 1.00 98.25 199 MET A CA 1
ATOM 1583 C C . MET A 1 199 ? 6.443 3.987 -16.758 1.00 98.25 199 MET A C 1
ATOM 1585 O O . MET A 1 199 ? 5.555 4.701 -16.309 1.00 98.25 199 MET A O 1
ATOM 1589 N N . LEU A 1 200 ? 7.529 4.506 -17.335 1.00 97.56 200 LEU A N 1
ATOM 1590 C CA . LEU A 1 200 ? 7.731 5.923 -17.608 1.00 97.56 200 LEU A CA 1
ATOM 1591 C C . LEU A 1 200 ? 8.256 6.078 -19.043 1.00 97.56 200 LEU A C 1
ATOM 1593 O O . LEU A 1 200 ? 9.304 5.527 -19.364 1.00 97.56 200 LEU A O 1
ATOM 1597 N N . GLY A 1 201 ? 7.567 6.864 -19.873 1.00 95.81 201 GLY A N 1
ATOM 1598 C CA . GLY A 1 201 ? 7.886 7.053 -21.293 1.00 95.81 201 GLY A CA 1
ATOM 1599 C C . GLY A 1 201 ? 7.127 6.103 -22.224 1.00 95.81 201 GLY A C 1
ATOM 1600 O O . GLY A 1 201 ? 6.139 5.502 -21.831 1.00 95.81 201 GLY A O 1
ATOM 1601 N N . ASN A 1 202 ? 7.580 6.015 -23.477 1.00 96.12 202 ASN A N 1
ATOM 1602 C CA . ASN A 1 202 ? 7.000 5.214 -24.560 1.00 96.12 202 ASN A CA 1
ATOM 1603 C C . ASN A 1 202 ? 5.564 5.642 -24.932 1.00 96.12 202 ASN A C 1
ATOM 1605 O O . ASN A 1 202 ? 5.386 6.457 -25.848 1.00 96.12 202 ASN A O 1
ATOM 1609 N N . VAL A 1 203 ? 4.549 5.200 -24.184 1.00 96.44 203 VAL A N 1
ATOM 1610 C CA . VAL A 1 203 ? 3.150 5.627 -24.325 1.00 96.44 203 VAL A CA 1
ATOM 1611 C C . VAL A 1 203 ? 2.536 6.009 -22.977 1.00 96.44 203 VAL A C 1
ATOM 1613 O O . VAL A 1 203 ? 2.774 5.385 -21.953 1.00 96.44 203 VAL A O 1
ATOM 1616 N N . TRP A 1 204 ? 1.645 7.001 -22.988 1.00 96.25 204 TRP A N 1
ATOM 1617 C CA . TRP A 1 204 ? 0.761 7.258 -21.859 1.00 96.25 204 TRP A CA 1
ATOM 1618 C C . TRP A 1 204 ? -0.131 6.051 -21.615 1.00 96.25 204 TRP A C 1
ATOM 1620 O O . TRP A 1 204 ? -0.699 5.497 -22.556 1.00 96.25 204 TRP A O 1
ATOM 1630 N N . GLU A 1 205 ? -0.373 5.734 -20.352 1.00 98.19 205 GLU A N 1
ATOM 1631 C CA . GLU A 1 205 ? -1.173 4.578 -19.984 1.00 98.19 205 GLU A CA 1
ATOM 1632 C C . GLU A 1 205 ? -2.485 4.972 -19.319 1.00 98.19 205 GLU A C 1
ATOM 1634 O O . GLU A 1 205 ? -2.517 5.745 -18.355 1.00 98.19 205 GLU A O 1
ATOM 1639 N N . TRP A 1 206 ? -3.583 4.421 -19.836 1.00 98.00 206 TRP A N 1
ATOM 1640 C CA . TRP A 1 206 ? -4.906 4.601 -19.250 1.00 98.00 206 TRP A CA 1
ATOM 1641 C C . TRP A 1 206 ? -5.045 3.921 -17.888 1.00 98.00 206 TRP A C 1
ATOM 1643 O O . TRP A 1 206 ? -4.701 2.752 -17.723 1.00 98.00 206 TRP A O 1
ATOM 1653 N N . THR A 1 207 ? -5.678 4.624 -16.948 1.00 98.62 207 THR A N 1
ATOM 1654 C CA . THR A 1 207 ? -6.165 4.049 -15.686 1.00 98.62 207 THR A CA 1
ATOM 1655 C C . THR A 1 207 ? -7.697 3.988 -15.681 1.00 98.62 207 THR A C 1
ATOM 1657 O O . THR A 1 207 ? -8.377 4.566 -16.535 1.00 98.62 207 THR A O 1
ATOM 1660 N N . CYS A 1 208 ? -8.279 3.269 -14.723 1.00 98.19 208 CYS A N 1
ATOM 1661 C CA . CYS A 1 208 ? -9.730 3.236 -14.524 1.00 98.19 208 CYS A CA 1
ATOM 1662 C C . CYS A 1 208 ? -10.264 4.367 -13.621 1.00 98.19 208 CYS A C 1
ATOM 1664 O O . CYS A 1 208 ? -11.473 4.416 -13.377 1.00 98.19 208 CYS A O 1
ATOM 1666 N N . SER A 1 209 ? -9.398 5.249 -13.112 1.00 98.00 209 SER A N 1
ATOM 1667 C CA . SER A 1 209 ? -9.775 6.319 -12.181 1.00 98.00 209 SER A CA 1
ATOM 1668 C C . SER A 1 209 ? -10.211 7.586 -12.920 1.00 98.00 209 SER A C 1
ATOM 1670 O O . SER A 1 209 ? -9.634 7.965 -13.944 1.00 98.00 209 SER A O 1
ATOM 1672 N N . GLU A 1 210 ? -11.231 8.262 -12.387 1.00 97.62 210 GLU A N 1
ATOM 1673 C CA . GLU A 1 210 ? -11.614 9.595 -12.854 1.00 97.62 210 GLU A CA 1
ATOM 1674 C C . GLU A 1 210 ? -10.533 10.610 -12.492 1.00 97.62 210 GLU A C 1
ATOM 1676 O O . GLU A 1 210 ? -9.980 10.600 -11.393 1.00 97.62 210 GLU A O 1
ATOM 1681 N N . TYR A 1 211 ? -10.260 11.531 -13.413 1.00 96.50 211 TYR A N 1
ATOM 1682 C CA . TYR A 1 211 ? -9.394 12.652 -13.100 1.00 96.50 211 TYR A CA 1
ATOM 1683 C C . TYR A 1 211 ? -10.130 13.677 -12.236 1.00 96.50 211 TYR A C 1
ATOM 1685 O O . TYR A 1 211 ? -11.104 14.298 -12.674 1.00 96.50 211 TYR A O 1
ATOM 1693 N N . LYS A 1 212 ? -9.552 13.969 -11.070 1.00 95.06 212 LYS A N 1
ATOM 1694 C CA . LYS A 1 212 ? -9.863 15.152 -10.265 1.00 95.06 212 LYS A CA 1
ATOM 1695 C C . LYS A 1 212 ? -8.602 15.940 -9.938 1.00 95.06 212 LYS A C 1
ATOM 1697 O O . LYS A 1 212 ? -7.526 15.378 -9.733 1.00 95.06 212 LYS A O 1
ATOM 1702 N N . LYS A 1 213 ? -8.750 17.270 -9.876 1.00 93.00 213 LYS A N 1
ATOM 1703 C CA . LYS A 1 213 ? -7.649 18.193 -9.544 1.00 93.00 213 LYS A CA 1
ATOM 1704 C C . LYS A 1 213 ? -7.116 17.951 -8.126 1.00 93.00 213 LYS A C 1
ATOM 1706 O O . LYS A 1 213 ? -5.936 18.147 -7.873 1.00 93.00 213 LYS A O 1
ATOM 1711 N N . THR A 1 214 ? -7.979 17.548 -7.205 1.00 90.38 214 THR A N 1
ATOM 1712 C CA . THR A 1 214 ? -7.617 17.173 -5.837 1.00 90.38 214 THR A CA 1
ATOM 1713 C C . THR A 1 214 ? -7.762 15.673 -5.675 1.00 90.38 214 THR A C 1
ATOM 1715 O O . THR A 1 214 ? -8.722 15.106 -6.190 1.00 90.38 214 THR A O 1
ATOM 1718 N N . TYR A 1 215 ? -6.838 15.058 -4.944 1.00 88.94 215 TYR A N 1
ATOM 1719 C CA . TYR A 1 215 ? -7.040 13.702 -4.457 1.00 88.94 215 TYR A CA 1
ATOM 1720 C C . TYR A 1 215 ? -8.111 13.694 -3.366 1.00 88.94 215 TYR A C 1
ATOM 1722 O O . TYR A 1 215 ? -8.075 14.516 -2.448 1.00 88.94 215 TYR A O 1
ATOM 1730 N N . ASP A 1 216 ? -9.079 12.801 -3.517 1.00 87.62 216 ASP A N 1
ATOM 1731 C CA . ASP A 1 216 ? -10.257 12.642 -2.659 1.00 87.62 216 ASP A CA 1
ATOM 1732 C C . ASP A 1 216 ? -10.675 11.161 -2.581 1.00 87.62 216 ASP A C 1
ATOM 1734 O O . ASP A 1 216 ? -11.859 10.830 -2.532 1.00 87.62 216 ASP A O 1
ATOM 1738 N N . ASP A 1 217 ? -9.679 10.270 -2.612 1.00 88.00 217 ASP A N 1
ATOM 1739 C CA . ASP A 1 217 ? -9.787 8.810 -2.691 1.00 88.00 217 ASP A CA 1
ATOM 1740 C C . ASP A 1 217 ? -10.301 8.256 -4.033 1.00 88.00 217 ASP A C 1
ATOM 1742 O O . ASP A 1 217 ? -10.330 7.032 -4.214 1.00 88.00 217 ASP A O 1
ATOM 1746 N N . ILE A 1 218 ? -10.665 9.105 -5.005 1.00 89.81 218 ILE A N 1
ATOM 1747 C CA . ILE A 1 218 ? -11.065 8.658 -6.350 1.00 89.81 218 ILE A CA 1
ATOM 1748 C C . ILE A 1 218 ? -9.934 7.917 -7.076 1.00 89.81 218 ILE A C 1
ATOM 1750 O O . ILE A 1 218 ? -10.185 7.000 -7.858 1.00 89.81 218 ILE A O 1
ATOM 1754 N N . GLU A 1 219 ? -8.681 8.251 -6.763 1.00 94.75 219 GLU A N 1
ATOM 1755 C CA . GLU A 1 219 ? -7.480 7.612 -7.298 1.00 94.75 219 GLU A CA 1
ATOM 1756 C C . GLU A 1 219 ? -7.338 6.138 -6.883 1.00 94.75 219 GLU A C 1
ATOM 1758 O O . GLU A 1 219 ? -6.585 5.398 -7.513 1.00 94.75 219 GLU A O 1
ATOM 1763 N N . GLN A 1 220 ? -8.074 5.692 -5.857 1.00 92.88 220 GLN A N 1
ATOM 1764 C CA . GLN A 1 220 ? -8.071 4.310 -5.360 1.00 92.88 220 GLN A CA 1
ATOM 1765 C C . GLN A 1 220 ? -9.192 3.449 -5.958 1.00 92.88 220 GLN A C 1
ATOM 1767 O O . GLN A 1 220 ? -9.376 2.303 -5.546 1.00 92.88 220 GLN A O 1
ATOM 1772 N N . ARG A 1 221 ? -10.002 3.987 -6.880 1.00 93.31 221 ARG A N 1
ATOM 1773 C CA . ARG A 1 221 ? -11.216 3.312 -7.362 1.00 93.31 221 ARG A CA 1
ATOM 1774 C C . ARG A 1 221 ? -11.321 3.360 -8.879 1.00 93.31 221 ARG A C 1
ATOM 1776 O O . ARG A 1 221 ? -10.964 4.349 -9.516 1.00 93.31 221 ARG A O 1
ATOM 1783 N N . CYS A 1 222 ? -11.848 2.278 -9.447 1.00 94.94 222 CYS A N 1
ATOM 1784 C CA . CYS A 1 222 ? -12.318 2.269 -10.824 1.00 94.94 222 CYS A CA 1
ATOM 1785 C C . CYS A 1 222 ? -13.728 2.851 -10.889 1.00 94.94 222 CYS A C 1
ATOM 1787 O O . CYS A 1 222 ? -14.575 2.510 -10.063 1.00 94.94 222 CYS A O 1
ATOM 1789 N N . VAL A 1 223 ? -13.991 3.682 -11.895 1.00 93.38 223 VAL A N 1
ATOM 1790 C CA . VAL A 1 223 ? -15.313 4.281 -12.108 1.00 93.38 223 VAL A CA 1
ATOM 1791 C C . VAL A 1 223 ? -15.808 4.090 -13.535 1.00 93.38 223 VAL A C 1
ATOM 1793 O O . VAL A 1 223 ? -15.036 4.055 -14.496 1.00 93.38 223 VAL A O 1
ATOM 1796 N N . SER A 1 224 ? -17.125 3.999 -13.686 1.00 88.62 224 SER A N 1
ATOM 1797 C CA . SER A 1 224 ? -17.805 3.945 -14.979 1.00 88.62 224 SER A CA 1
ATOM 1798 C C . SER A 1 224 ? -18.419 5.299 -15.326 1.00 88.62 224 SER A C 1
ATOM 1800 O O . SER A 1 224 ? -19.076 5.905 -14.485 1.00 88.62 224 SER A O 1
ATOM 1802 N N . GLY A 1 225 ? -18.269 5.740 -16.576 1.00 88.25 225 GLY A N 1
ATOM 1803 C CA . GLY A 1 225 ? -18.958 6.930 -17.086 1.00 88.25 225 GLY A CA 1
ATOM 1804 C C . GLY A 1 225 ? -18.316 8.267 -16.710 1.00 88.25 225 GLY A C 1
ATOM 1805 O O . GLY A 1 225 ? -18.974 9.300 -16.813 1.00 88.25 225 GLY A O 1
ATOM 1806 N N . ALA A 1 226 ? -17.044 8.282 -16.299 1.00 93.44 226 ALA A N 1
ATOM 1807 C CA . ALA A 1 226 ? -16.360 9.534 -15.996 1.00 93.44 226 ALA A CA 1
ATOM 1808 C C . ALA A 1 226 ? -16.142 10.380 -17.259 1.00 93.44 226 ALA A C 1
ATOM 1810 O O . ALA A 1 226 ? -15.868 9.872 -18.351 1.00 93.44 226 ALA A O 1
ATOM 1811 N N . ARG A 1 227 ? -16.206 11.707 -17.104 1.00 94.31 227 ARG A N 1
ATOM 1812 C CA . ARG A 1 227 ? -15.963 12.642 -18.214 1.00 94.31 227 ARG A CA 1
ATOM 1813 C C . ARG A 1 227 ? -14.501 12.631 -18.660 1.00 94.31 227 ARG A C 1
ATOM 1815 O O . ARG A 1 227 ? -14.219 12.809 -19.846 1.00 94.31 227 ARG A O 1
ATOM 1822 N N . LEU A 1 228 ? -13.580 12.498 -17.709 1.00 94.56 228 LEU A N 1
ATOM 1823 C CA . LEU A 1 228 ? -12.139 12.481 -17.931 1.00 94.56 228 LEU A CA 1
ATOM 1824 C C . LEU A 1 228 ? -11.530 11.346 -17.115 1.00 94.56 228 LEU A C 1
ATOM 1826 O O . LEU A 1 228 ? -11.724 11.291 -15.904 1.00 94.56 228 LEU A O 1
ATOM 1830 N N . TYR A 1 229 ? -10.761 10.492 -17.778 1.00 96.44 229 TYR A N 1
ATOM 1831 C CA . TYR A 1 229 ? -9.975 9.449 -17.128 1.00 96.44 229 TYR A CA 1
ATOM 1832 C C . TYR A 1 229 ? -8.514 9.866 -17.046 1.00 96.44 229 TYR A C 1
ATOM 1834 O O . TYR A 1 229 ? -8.028 10.651 -17.872 1.00 96.44 229 TYR A O 1
ATOM 1842 N N . VAL A 1 230 ? -7.833 9.352 -16.029 1.00 97.44 230 VAL A N 1
ATOM 1843 C CA . VAL A 1 230 ? -6.423 9.630 -15.778 1.00 97.44 230 VAL A CA 1
ATOM 1844 C C . VAL A 1 230 ? -5.530 8.853 -16.756 1.00 97.44 230 VAL A C 1
ATOM 1846 O O . VAL A 1 230 ? -5.786 7.695 -17.088 1.00 97.44 230 VAL A O 1
ATOM 1849 N N . LEU A 1 231 ? -4.463 9.519 -17.197 1.00 96.56 231 LEU A N 1
ATOM 1850 C CA . LEU A 1 231 ? -3.338 8.963 -17.949 1.00 96.56 231 LEU A CA 1
ATOM 1851 C C . LEU A 1 231 ? -2.052 9.151 -17.135 1.00 96.56 231 LEU A C 1
ATOM 1853 O O . LEU A 1 231 ? -1.860 10.215 -16.533 1.00 96.56 231 LEU A O 1
ATOM 1857 N N . ARG A 1 232 ? -1.166 8.151 -17.137 1.00 98.00 232 ARG A N 1
ATOM 1858 C CA . ARG A 1 232 ? 0.107 8.169 -16.393 1.00 98.00 232 ARG A CA 1
ATOM 1859 C C . ARG A 1 232 ? 1.298 7.740 -17.265 1.00 98.00 232 ARG A C 1
ATOM 1861 O O . ARG A 1 232 ? 1.089 7.204 -18.346 1.00 98.00 232 ARG A O 1
ATOM 1868 N N . GLY A 1 233 ? 2.522 8.038 -16.825 1.00 95.88 233 GLY A N 1
ATOM 1869 C CA . GLY A 1 233 ? 3.765 7.545 -17.447 1.00 95.88 233 GLY A CA 1
ATOM 1870 C C . GLY A 1 233 ? 4.522 8.521 -18.346 1.00 95.88 233 GLY A C 1
ATOM 1871 O O . GLY A 1 233 ? 5.752 8.517 -18.338 1.00 95.88 233 GLY A O 1
ATOM 1872 N N . GLY A 1 234 ? 3.835 9.410 -19.063 1.00 94.44 234 GLY A N 1
ATOM 1873 C CA . GLY A 1 234 ? 4.466 10.151 -20.161 1.00 94.44 234 GLY A CA 1
ATOM 1874 C C . GLY A 1 234 ? 4.569 9.302 -21.431 1.00 94.44 234 GLY A C 1
ATOM 1875 O O . GLY A 1 234 ? 4.168 8.150 -21.438 1.00 94.44 234 GLY A O 1
ATOM 1876 N N . ALA A 1 235 ? 5.073 9.880 -22.520 1.00 93.38 235 ALA A N 1
ATOM 1877 C CA . ALA A 1 235 ? 5.207 9.207 -23.813 1.00 93.38 235 ALA A CA 1
ATOM 1878 C C . ALA A 1 235 ? 6.391 9.753 -24.631 1.00 93.38 235 ALA A C 1
ATOM 1880 O O . ALA A 1 235 ? 6.945 10.803 -24.285 1.00 93.38 235 ALA A O 1
ATOM 1881 N N . LEU A 1 236 ? 6.700 9.104 -25.765 1.00 90.56 236 LEU A N 1
ATOM 1882 C CA . LEU A 1 236 ? 7.876 9.387 -26.613 1.00 90.56 236 LEU A CA 1
ATOM 1883 C C . LEU A 1 236 ? 8.056 10.855 -27.053 1.00 90.56 236 LEU A C 1
ATOM 1885 O O . LEU A 1 236 ? 9.157 11.307 -27.310 1.00 90.56 236 LEU A O 1
ATOM 1889 N N . ASN A 1 237 ? 6.985 11.646 -27.129 1.00 87.12 237 ASN A N 1
ATOM 1890 C CA . ASN A 1 237 ? 7.033 13.037 -27.594 1.00 87.12 237 ASN A CA 1
ATOM 1891 C C . ASN A 1 237 ? 6.926 14.056 -26.451 1.00 87.12 237 ASN A C 1
ATOM 1893 O O . ASN A 1 237 ? 6.755 15.254 -26.687 1.00 87.12 237 ASN A O 1
ATOM 1897 N N . ASN A 1 238 ? 6.958 13.604 -25.198 1.00 90.94 238 ASN A N 1
ATOM 1898 C CA . ASN A 1 238 ? 6.834 14.485 -24.048 1.00 90.94 238 ASN A CA 1
ATOM 1899 C C . ASN A 1 238 ? 8.194 14.819 -23.468 1.00 90.94 238 ASN A C 1
ATOM 1901 O O . ASN A 1 238 ? 9.060 13.960 -23.367 1.00 90.94 238 ASN A O 1
ATOM 1905 N N . SER A 1 239 ? 8.356 16.061 -23.016 1.00 90.25 239 SER A N 1
ATOM 1906 C CA . SER A 1 239 ? 9.563 16.426 -22.287 1.00 90.25 239 SER A CA 1
ATOM 1907 C C . SER A 1 239 ? 9.659 15.677 -20.957 1.00 90.25 239 SER A C 1
ATOM 1909 O O . SER A 1 239 ? 8.651 15.254 -20.380 1.00 90.25 239 SER A O 1
ATOM 1911 N N . ALA A 1 240 ? 10.880 15.597 -20.428 1.00 90.44 240 ALA A N 1
ATOM 1912 C CA . ALA A 1 240 ? 11.218 14.904 -19.186 1.00 90.44 240 ALA A CA 1
ATOM 1913 C C . ALA A 1 240 ? 10.292 15.218 -17.991 1.00 90.44 240 ALA A C 1
ATOM 1915 O O . ALA A 1 240 ? 10.091 14.361 -17.132 1.00 90.44 240 ALA A O 1
ATOM 1916 N N . LYS A 1 241 ? 9.672 16.408 -17.939 1.00 91.81 241 LYS A N 1
ATOM 1917 C CA . LYS A 1 241 ? 8.728 16.803 -16.874 1.00 91.81 241 LYS A CA 1
ATOM 1918 C C . LYS A 1 241 ? 7.461 15.942 -16.802 1.00 91.81 241 LYS A C 1
ATOM 1920 O O . LYS A 1 241 ? 6.770 15.985 -15.790 1.00 91.81 241 LYS A O 1
ATOM 1925 N N . HIS A 1 242 ? 7.119 15.228 -17.873 1.00 93.06 242 HIS A N 1
ATOM 1926 C CA . HIS A 1 242 ? 5.960 14.333 -17.930 1.00 93.06 242 HIS A CA 1
ATOM 1927 C C . HIS A 1 242 ? 6.318 12.871 -17.674 1.00 93.06 242 HIS A C 1
ATOM 1929 O O . HIS A 1 242 ? 5.447 12.078 -17.332 1.00 93.06 242 HIS A O 1
ATOM 1935 N N . VAL A 1 243 ? 7.600 12.537 -17.783 1.00 95.44 243 VAL A N 1
ATOM 1936 C CA . VAL A 1 243 ? 8.153 11.208 -17.523 1.00 95.44 243 VAL A CA 1
ATOM 1937 C C . VAL A 1 243 ? 8.511 11.146 -16.040 1.00 95.44 243 VAL A C 1
ATOM 1939 O O . VAL A 1 243 ? 9.679 11.146 -15.677 1.00 95.44 243 VAL A O 1
ATOM 1942 N N . ARG A 1 244 ? 7.506 11.233 -15.164 1.00 97.31 244 ARG A N 1
ATOM 1943 C CA . ARG A 1 244 ? 7.653 11.156 -13.698 1.00 97.31 244 ARG A CA 1
ATOM 1944 C C . ARG A 1 244 ? 6.559 10.272 -13.121 1.00 97.31 244 ARG A C 1
ATOM 1946 O O . ARG A 1 244 ? 5.422 10.319 -13.591 1.00 97.31 244 ARG A O 1
ATOM 1953 N N . ALA A 1 245 ? 6.865 9.546 -12.050 1.00 97.62 245 ALA A N 1
ATOM 1954 C CA . ALA A 1 245 ? 5.921 8.661 -11.377 1.00 97.62 245 ALA A CA 1
ATOM 1955 C C . ALA A 1 245 ? 4.671 9.407 -10.892 1.00 97.62 245 ALA A C 1
ATOM 1957 O O . ALA A 1 245 ? 3.576 8.866 -10.989 1.00 97.62 245 ALA A O 1
ATOM 1958 N N . ALA A 1 246 ? 4.793 10.664 -10.455 1.00 97.38 246 ALA A N 1
ATOM 1959 C CA . ALA A 1 246 ? 3.660 11.490 -10.033 1.00 97.38 246 ALA A CA 1
ATOM 1960 C C . ALA A 1 246 ? 2.947 12.231 -11.179 1.00 97.38 246 ALA A C 1
ATOM 1962 O O . ALA A 1 246 ? 1.909 12.836 -10.932 1.00 97.38 246 ALA A O 1
ATOM 1963 N N . SER A 1 247 ? 3.472 12.231 -12.415 1.00 96.75 247 SER A N 1
ATOM 1964 C CA . SER A 1 247 ? 2.917 13.084 -13.474 1.00 96.75 247 SER A CA 1
ATOM 1965 C C . SER A 1 247 ? 1.542 12.613 -13.933 1.00 96.75 247 SER A C 1
ATOM 1967 O O . SER A 1 247 ? 1.370 11.475 -14.383 1.00 96.75 247 SER A O 1
ATOM 1969 N N . ARG A 1 248 ? 0.563 13.517 -13.864 1.00 96.19 248 ARG A N 1
ATOM 1970 C CA . ARG A 1 248 ? -0.827 13.240 -14.243 1.00 96.19 248 ARG A CA 1
ATOM 1971 C C . ARG A 1 248 ? -1.181 13.921 -15.560 1.00 96.19 248 ARG A C 1
ATOM 1973 O O . ARG A 1 248 ? -0.912 15.115 -15.775 1.00 96.19 248 ARG A O 1
ATOM 1980 N N . ALA A 1 249 ? -1.841 13.169 -16.429 1.00 94.31 249 ALA A N 1
ATOM 1981 C CA . ALA A 1 249 ? -2.559 13.668 -17.590 1.00 94.31 249 ALA A CA 1
ATOM 1982 C C . ALA A 1 249 ? -4.014 13.177 -17.551 1.00 94.31 249 ALA A C 1
ATOM 1984 O O . ALA A 1 249 ? -4.407 12.383 -16.696 1.00 94.31 249 ALA A O 1
ATOM 1985 N N . LYS A 1 250 ? -4.845 13.706 -18.449 1.00 93.81 250 LYS A N 1
ATOM 1986 C CA . LYS A 1 250 ? -6.268 13.373 -18.517 1.00 93.81 250 LYS A CA 1
ATOM 1987 C C . LYS A 1 250 ? -6.784 13.487 -19.932 1.00 93.81 250 LYS A C 1
ATOM 1989 O O . LYS A 1 250 ? -6.385 14.393 -20.665 1.00 93.81 250 LYS A O 1
ATOM 1994 N N . SER A 1 251 ? -7.715 12.619 -20.291 1.00 93.00 251 SER A N 1
ATOM 1995 C CA . SER A 1 251 ? -8.393 12.701 -21.579 1.00 93.00 251 SER A CA 1
ATOM 1996 C C . SER A 1 251 ? -9.803 12.121 -21.493 1.00 93.00 251 SER A C 1
ATOM 1998 O O . SER A 1 251 ? -10.158 11.423 -20.541 1.00 93.00 251 SER A O 1
ATOM 2000 N N . ARG A 1 252 ? -10.641 12.479 -22.469 1.00 92.44 252 ARG A N 1
ATOM 2001 C CA . ARG A 1 252 ? -12.005 11.954 -22.578 1.00 92.44 252 ARG A CA 1
ATOM 2002 C C . ARG A 1 252 ? -11.959 10.478 -22.990 1.00 92.44 252 ARG A C 1
ATOM 2004 O O . ARG A 1 252 ? -11.092 10.109 -23.781 1.00 92.44 252 ARG A O 1
ATOM 2011 N N . PRO A 1 253 ? -12.910 9.651 -22.524 1.00 89.62 253 PRO A N 1
ATOM 2012 C CA . PRO A 1 253 ? -12.902 8.219 -22.818 1.00 89.62 253 PRO A CA 1
ATOM 2013 C C . PRO A 1 253 ? -13.138 7.891 -24.301 1.00 89.62 253 PRO A C 1
ATOM 2015 O O . PRO A 1 253 ? -12.609 6.905 -24.816 1.00 89.62 253 PRO A O 1
ATOM 2018 N N . ALA A 1 254 ? -13.899 8.750 -24.987 1.00 77.12 254 ALA A N 1
ATOM 2019 C CA . ALA A 1 254 ? -14.098 8.757 -26.430 1.00 77.12 254 ALA A CA 1
ATOM 2020 C C . ALA A 1 254 ? -13.603 10.090 -27.012 1.00 77.12 254 ALA A C 1
ATOM 2022 O O . ALA A 1 254 ? -13.948 11.160 -26.502 1.00 77.12 254 ALA A O 1
ATOM 2023 N N . GLY A 1 255 ? -12.816 10.046 -28.088 1.00 62.50 255 GLY A N 1
ATOM 2024 C CA . GLY A 1 255 ? -12.423 11.244 -28.831 1.00 62.50 255 GLY A CA 1
ATOM 2025 C C . GLY A 1 255 ? -11.110 11.108 -29.598 1.00 62.50 255 GLY A C 1
ATOM 2026 O O . GLY A 1 255 ? -10.339 10.178 -29.376 1.00 62.50 255 GLY A O 1
ATOM 2027 N N . LYS A 1 256 ? -10.848 12.077 -30.490 1.00 58.41 256 LYS A N 1
ATOM 2028 C CA . LYS A 1 256 ? -9.541 12.246 -31.143 1.00 58.41 256 LYS A CA 1
ATOM 2029 C C . LYS A 1 256 ? -8.493 12.528 -30.063 1.00 58.41 256 LYS A C 1
ATOM 2031 O O . LYS A 1 256 ? -8.537 13.581 -29.423 1.00 58.41 256 LYS A O 1
ATOM 2036 N N . LEU A 1 257 ? -7.574 11.590 -29.861 1.00 64.50 257 LEU A N 1
ATOM 2037 C CA . LEU A 1 257 ? -6.461 11.716 -28.924 1.00 64.50 257 LEU A CA 1
ATOM 2038 C C . LEU A 1 257 ? -5.501 12.795 -29.440 1.00 64.50 257 LEU A C 1
ATOM 2040 O O . LEU A 1 257 ? -4.622 12.518 -30.244 1.00 64.50 257 LEU A O 1
ATOM 2044 N N . ARG A 1 258 ? -5.678 14.056 -29.034 1.00 54.12 258 ARG A N 1
ATOM 2045 C CA . ARG A 1 258 ? -4.758 15.141 -29.417 1.00 54.12 258 ARG A CA 1
ATOM 2046 C C . ARG A 1 258 ? -3.357 14.818 -28.863 1.00 54.12 258 ARG A C 1
ATOM 2048 O O . ARG A 1 258 ? -3.136 15.009 -27.675 1.00 54.12 258 ARG A O 1
ATOM 2055 N N . GLY A 1 259 ? -2.444 14.308 -29.698 1.00 56.28 259 GLY A N 1
ATOM 2056 C CA . GLY A 1 259 ? -1.066 13.949 -29.303 1.00 56.28 259 GLY A CA 1
ATOM 2057 C C . GLY A 1 259 ? -0.755 12.445 -29.153 1.00 56.28 259 GLY A C 1
ATOM 2058 O O . GLY A 1 259 ? 0.314 12.116 -28.655 1.00 56.28 259 GLY A O 1
ATOM 2059 N N . PHE A 1 260 ? -1.685 11.579 -29.581 1.00 58.53 260 PHE A N 1
ATOM 2060 C CA . PHE A 1 260 ? -1.579 10.197 -30.113 1.00 58.53 260 PHE A CA 1
ATOM 2061 C C . PHE A 1 260 ? -0.670 9.106 -29.530 1.00 58.53 260 PHE A C 1
ATOM 2063 O O . PHE A 1 260 ? -0.588 8.044 -30.133 1.00 58.53 260 PHE A O 1
ATOM 2070 N N . ASN A 1 261 ? -0.104 9.239 -28.339 1.00 78.19 261 ASN A N 1
ATOM 2071 C CA . ASN A 1 261 ? 0.705 8.145 -27.789 1.00 78.19 261 ASN A CA 1
ATOM 2072 C C . ASN A 1 261 ? 0.057 7.575 -26.531 1.00 78.19 261 ASN A C 1
ATOM 2074 O O . ASN A 1 261 ? 0.671 7.595 -25.475 1.00 78.19 261 ASN A O 1
ATOM 2078 N N . CYS A 1 262 ? -1.210 7.156 -26.617 1.00 91.06 262 CYS A N 1
ATOM 2079 C CA . CYS A 1 262 ? -1.898 6.495 -25.505 1.00 91.06 262 CYS A CA 1
ATOM 2080 C C . CYS A 1 262 ? -2.034 4.998 -25.786 1.00 91.06 262 CYS A C 1
ATOM 2082 O O . CYS A 1 262 ? -2.709 4.608 -26.742 1.00 91.06 262 CYS A O 1
ATOM 2084 N N . GLY A 1 263 ? -1.426 4.198 -24.922 1.00 96.00 263 GLY A N 1
ATOM 2085 C CA . GLY A 1 263 ? -1.643 2.770 -24.775 1.00 96.00 263 GLY A CA 1
ATOM 2086 C C . GLY A 1 263 ? -2.228 2.474 -23.397 1.00 96.00 263 GLY A C 1
ATOM 2087 O O . GLY A 1 263 ? -2.938 3.292 -22.801 1.00 96.00 263 GLY A O 1
ATOM 2088 N N . PHE A 1 264 ? -1.975 1.273 -22.893 1.00 98.38 264 PHE A N 1
ATOM 2089 C CA . PHE A 1 264 ? -2.395 0.858 -21.558 1.00 98.38 264 PHE A CA 1
ATOM 2090 C C . PHE A 1 264 ? -1.667 -0.417 -21.137 1.00 98.38 264 PHE A C 1
ATOM 2092 O O . PHE A 1 264 ? -1.198 -1.188 -21.976 1.00 98.38 264 PHE A O 1
ATOM 2099 N N . ARG A 1 265 ? -1.658 -0.674 -19.829 1.00 98.62 265 ARG A N 1
ATOM 2100 C CA . ARG A 1 265 ? -1.315 -1.973 -19.246 1.00 98.62 265 ARG A CA 1
ATOM 2101 C C . ARG A 1 265 ? -2.478 -2.519 -18.430 1.00 98.62 265 ARG A C 1
ATOM 2103 O O . ARG A 1 265 ? -3.386 -1.781 -18.041 1.00 98.62 265 ARG A O 1
ATOM 2110 N N . LEU A 1 266 ? -2.465 -3.824 -18.184 1.00 98.50 266 LEU A N 1
ATOM 2111 C CA . LEU A 1 266 ? -3.533 -4.505 -17.457 1.00 98.50 266 LEU A CA 1
ATOM 2112 C C . LEU A 1 266 ? -3.202 -4.710 -15.985 1.00 98.50 266 LEU A C 1
ATOM 2114 O O . LEU A 1 266 ? -2.049 -4.911 -15.618 1.00 98.50 266 LEU A O 1
ATOM 2118 N N . ALA A 1 267 ? -4.247 -4.749 -15.166 1.00 97.44 267 ALA A N 1
ATOM 2119 C CA . ALA A 1 267 ? -4.225 -5.212 -13.790 1.00 97.44 267 ALA A CA 1
ATOM 2120 C C . ALA A 1 267 ? -5.326 -6.259 -13.540 1.00 97.44 267 ALA A C 1
ATOM 2122 O O . ALA A 1 267 ? -6.278 -6.377 -14.316 1.00 97.44 267 ALA A O 1
ATOM 2123 N N . MET A 1 268 ? -5.206 -7.026 -12.456 1.00 94.31 268 MET A N 1
ATOM 2124 C CA . MET A 1 268 ? -6.198 -8.020 -12.033 1.00 94.31 268 MET A CA 1
ATOM 2125 C C . MET A 1 268 ? -6.169 -8.218 -10.511 1.00 94.31 268 MET A C 1
ATOM 2127 O O . MET A 1 268 ? -5.103 -8.304 -9.903 1.00 94.31 268 MET A O 1
ATOM 2131 N N . ASP A 1 269 ? -7.339 -8.345 -9.886 1.00 85.06 269 ASP A N 1
ATOM 2132 C CA . ASP A 1 269 ? -7.445 -8.577 -8.442 1.00 85.06 269 ASP A CA 1
ATOM 2133 C C . ASP A 1 269 ? -7.061 -10.010 -8.040 1.00 85.06 269 ASP A C 1
ATOM 2135 O O . ASP A 1 269 ? -7.353 -10.985 -8.735 1.00 85.06 269 ASP A O 1
ATOM 2139 N N . THR A 1 270 ? -6.443 -10.146 -6.864 1.00 73.06 270 THR A N 1
ATOM 2140 C CA . THR A 1 270 ? -5.967 -11.432 -6.311 1.00 73.06 270 THR A CA 1
ATOM 2141 C C . THR A 1 270 ? -7.044 -12.250 -5.589 1.00 73.06 270 THR A C 1
ATOM 2143 O O . THR A 1 270 ? -6.753 -13.332 -5.085 1.00 73.06 270 THR A O 1
ATOM 2146 N N . SER A 1 271 ? -8.280 -11.752 -5.501 1.00 59.03 271 SER A N 1
ATOM 2147 C CA . SER A 1 271 ? -9.433 -12.484 -4.952 1.00 59.03 271 SER A CA 1
ATOM 2148 C C . SER A 1 271 ? -9.950 -13.589 -5.882 1.00 59.03 271 SER A C 1
ATOM 2150 O O . SER A 1 271 ? -10.843 -14.330 -5.492 1.00 59.03 271 SER A O 1
ATOM 2152 N N . ASN A 1 272 ? -9.371 -13.721 -7.080 1.00 50.44 272 ASN A N 1
ATOM 2153 C CA . ASN A 1 272 ? -9.723 -14.732 -8.081 1.00 50.44 272 ASN A CA 1
ATOM 2154 C C . ASN A 1 272 ? -8.714 -15.904 -8.148 1.00 50.44 272 ASN A C 1
ATOM 2156 O O . ASN A 1 272 ? -8.642 -16.591 -9.167 1.00 50.44 272 ASN A O 1
ATOM 2160 N N . GLU A 1 273 ? -7.901 -16.118 -7.107 1.00 50.09 273 GLU A N 1
ATOM 2161 C CA . GLU A 1 273 ? -7.029 -17.298 -6.990 1.00 50.09 273 GLU A CA 1
ATOM 2162 C C . GLU A 1 273 ? -7.850 -18.505 -6.499 1.00 50.09 273 GLU A C 1
ATOM 2164 O O . GLU A 1 273 ? -7.808 -18.860 -5.323 1.00 50.09 273 GLU A O 1
ATOM 2169 N N . GLU A 1 274 ? -8.608 -19.141 -7.400 1.00 38.75 274 GLU A N 1
ATOM 2170 C CA . GLU A 1 274 ? -8.867 -20.578 -7.260 1.00 38.75 274 GLU A CA 1
ATOM 2171 C C . GLU A 1 274 ? -7.570 -21.338 -7.553 1.00 38.75 274 GLU A C 1
ATOM 2173 O O . GLU A 1 274 ? -6.794 -20.988 -8.447 1.00 38.75 274 GLU A O 1
ATOM 2178 N N . SER A 1 275 ? -7.319 -22.327 -6.702 1.00 45.09 275 SER A N 1
ATOM 2179 C CA . SER A 1 275 ? -6.092 -23.101 -6.569 1.00 45.09 275 SER A CA 1
ATOM 2180 C C . SER A 1 275 ? -5.545 -23.622 -7.895 1.00 45.09 275 SER A C 1
ATOM 2182 O O . SER A 1 275 ? -6.247 -24.358 -8.574 1.00 45.09 275 SER A O 1
ATOM 2184 N N . THR A 1 276 ? -4.277 -23.312 -8.182 1.00 40.69 276 THR A N 1
ATOM 2185 C CA . THR A 1 276 ? -3.213 -24.251 -8.604 1.00 40.69 276 THR A CA 1
ATOM 2186 C C . THR A 1 276 ? -2.029 -23.438 -9.127 1.00 40.69 276 THR A C 1
ATOM 2188 O O . THR A 1 276 ? -2.063 -22.942 -10.250 1.00 40.69 276 THR A O 1
ATOM 2191 N N . ALA A 1 277 ? -0.965 -23.304 -8.338 1.00 32.72 277 ALA A N 1
ATOM 2192 C CA . ALA A 1 277 ? 0.347 -22.939 -8.865 1.00 32.72 277 ALA A CA 1
ATOM 2193 C C . ALA A 1 277 ? 1.432 -23.601 -8.009 1.00 32.72 277 ALA A C 1
ATOM 2195 O O . ALA A 1 277 ? 1.623 -23.278 -6.837 1.00 32.72 277 ALA A O 1
ATOM 2196 N N . THR A 1 278 ? 2.080 -24.586 -8.618 1.00 34.41 278 THR A N 1
ATOM 2197 C CA . THR A 1 278 ? 3.186 -25.392 -8.106 1.00 34.41 278 THR A CA 1
ATOM 2198 C C . THR A 1 278 ? 4.408 -24.502 -7.860 1.00 34.41 278 THR A C 1
ATOM 2200 O O . THR A 1 278 ? 4.819 -23.750 -8.740 1.00 34.41 278 THR A O 1
ATOM 2203 N N . VAL A 1 279 ? 4.978 -24.561 -6.654 1.00 30.92 279 VAL A N 1
ATOM 2204 C CA . VAL A 1 279 ? 6.103 -23.716 -6.223 1.00 30.92 279 VAL A CA 1
ATOM 2205 C C . VAL A 1 279 ? 7.429 -24.386 -6.594 1.00 30.92 279 VAL A C 1
ATOM 2207 O O . VAL A 1 279 ? 7.698 -25.493 -6.134 1.00 30.92 279 VAL A O 1
ATOM 2210 N N . ILE A 1 280 ? 8.277 -23.700 -7.366 1.00 32.03 280 ILE A N 1
ATOM 2211 C CA . ILE A 1 280 ? 9.713 -24.001 -7.479 1.00 32.03 280 ILE A CA 1
ATOM 2212 C C . ILE A 1 280 ? 10.476 -22.930 -6.688 1.00 32.03 280 ILE A C 1
ATOM 2214 O O . ILE A 1 280 ? 10.209 -21.735 -6.817 1.00 32.03 280 ILE A O 1
ATOM 2218 N N . ALA A 1 281 ? 11.374 -23.385 -5.815 1.00 38.75 281 ALA A N 1
ATOM 2219 C CA . ALA A 1 281 ? 12.125 -22.587 -4.851 1.00 38.75 281 ALA A CA 1
ATOM 2220 C C . ALA A 1 281 ? 13.223 -21.723 -5.503 1.00 38.75 281 ALA A C 1
ATOM 2222 O O . ALA A 1 281 ? 13.934 -22.208 -6.378 1.00 38.75 281 ALA A O 1
ATOM 2223 N N . VAL A 1 282 ? 13.410 -20.482 -5.020 1.00 30.94 282 VAL A N 1
ATOM 2224 C CA . VAL A 1 282 ? 14.628 -19.671 -5.239 1.00 30.94 282 VAL A CA 1
ATOM 2225 C C . VAL A 1 282 ? 14.953 -18.858 -3.971 1.00 30.94 282 VAL A C 1
ATOM 2227 O O . VAL A 1 282 ? 14.056 -18.326 -3.316 1.00 30.94 282 VAL A O 1
ATOM 2230 N N . GLU A 1 283 ? 16.242 -18.819 -3.632 1.00 30.70 283 GLU A N 1
ATOM 2231 C CA . GLU A 1 283 ? 16.871 -18.508 -2.337 1.00 30.70 283 GLU A CA 1
ATOM 2232 C C . GLU A 1 283 ? 16.599 -17.116 -1.711 1.00 30.70 283 GLU A C 1
ATOM 2234 O O . GLU A 1 283 ? 16.402 -16.098 -2.379 1.00 30.70 283 GLU A O 1
ATOM 2239 N N . GLU A 1 284 ? 16.603 -17.094 -0.369 1.00 32.72 284 GLU A N 1
ATOM 2240 C CA . GLU A 1 284 ? 16.330 -15.954 0.521 1.00 32.72 284 GLU A CA 1
ATOM 2241 C C . GLU A 1 284 ? 17.553 -15.036 0.736 1.00 32.72 284 GLU A C 1
ATOM 2243 O O . GLU A 1 284 ? 18.647 -15.498 1.055 1.00 32.72 284 GLU A O 1
ATOM 2248 N N . VAL A 1 285 ? 17.349 -13.710 0.716 1.00 34.81 285 VAL A N 1
ATOM 2249 C CA . VAL A 1 285 ? 18.298 -12.758 1.325 1.00 34.81 285 VAL A CA 1
ATOM 2250 C C . VAL A 1 285 ? 18.238 -12.956 2.841 1.00 34.81 285 VAL A C 1
ATOM 2252 O O . VAL A 1 285 ? 17.220 -12.663 3.476 1.00 34.81 285 VAL A O 1
ATOM 2255 N N . LYS A 1 286 ? 19.313 -13.498 3.418 1.00 38.69 286 LYS A N 1
ATOM 2256 C CA . LYS A 1 286 ? 19.380 -13.935 4.819 1.00 38.69 286 LYS A CA 1
ATOM 2257 C C . LYS A 1 286 ? 19.327 -12.748 5.791 1.00 38.69 286 LYS A C 1
ATOM 2259 O O . LYS A 1 286 ? 20.355 -12.243 6.227 1.00 38.69 286 LYS A O 1
ATOM 2264 N N . LYS A 1 287 ? 18.124 -12.331 6.198 1.00 51.19 287 LYS A N 1
ATOM 2265 C CA . LYS A 1 287 ? 17.945 -11.617 7.474 1.00 51.19 287 LYS A CA 1
ATOM 2266 C C . LYS A 1 287 ? 18.238 -12.596 8.603 1.00 51.19 287 LYS A C 1
ATOM 2268 O O . LYS A 1 287 ? 17.737 -13.724 8.576 1.00 51.19 287 LYS A O 1
ATOM 2273 N N . ALA A 1 288 ? 19.024 -12.175 9.591 1.00 65.25 288 ALA A N 1
ATOM 2274 C CA . ALA A 1 288 ? 19.333 -13.033 10.721 1.00 65.25 288 ALA A CA 1
ATOM 2275 C C . ALA A 1 288 ? 18.033 -13.443 11.417 1.00 65.25 288 ALA A C 1
ATOM 2277 O O . ALA A 1 288 ? 17.244 -12.608 11.867 1.00 65.25 288 ALA A O 1
ATOM 2278 N N . THR A 1 289 ? 17.805 -14.752 11.460 1.00 79.25 289 THR A N 1
ATOM 2279 C CA . THR A 1 289 ? 16.739 -15.337 12.257 1.00 79.25 289 THR A CA 1
ATOM 2280 C C . THR A 1 289 ? 17.381 -15.914 13.501 1.00 79.25 289 THR A C 1
ATOM 2282 O O . THR A 1 289 ? 18.167 -16.853 13.418 1.00 79.25 289 THR A O 1
ATOM 2285 N N . ILE A 1 290 ? 17.048 -15.335 14.647 1.00 82.69 290 ILE A N 1
ATOM 2286 C CA . ILE A 1 290 ? 17.484 -15.818 15.956 1.00 82.69 290 ILE A CA 1
ATOM 2287 C C . ILE A 1 290 ? 16.262 -16.059 16.833 1.00 82.69 290 ILE A C 1
ATOM 2289 O O . ILE A 1 290 ? 15.213 -15.423 16.694 1.00 82.69 290 ILE A O 1
ATOM 2293 N N . TYR A 1 291 ? 16.395 -17.010 17.738 1.00 89.06 291 TYR A N 1
ATOM 2294 C CA . TYR A 1 291 ? 15.350 -17.475 18.629 1.00 89.06 291 TYR A CA 1
ATOM 2295 C C . TYR A 1 291 ? 15.706 -17.070 20.052 1.00 89.06 291 TYR A C 1
ATOM 2297 O O . TYR A 1 291 ? 16.868 -17.117 20.450 1.00 89.06 291 TYR A O 1
ATOM 2305 N N . PHE A 1 292 ? 14.708 -16.630 20.814 1.00 90.81 292 PHE A N 1
ATOM 2306 C CA . PHE A 1 292 ? 14.907 -16.279 22.215 1.00 90.81 292 PHE A CA 1
ATOM 2307 C C . PHE A 1 292 ? 14.527 -17.459 23.103 1.00 90.81 292 PHE A C 1
ATOM 2309 O O . PHE A 1 292 ? 13.350 -17.812 23.222 1.00 90.81 292 PHE A O 1
ATOM 2316 N N . ASP A 1 293 ? 15.510 -18.043 23.774 1.00 89.56 293 ASP A N 1
ATOM 2317 C CA . ASP A 1 293 ? 15.274 -19.080 24.766 1.00 89.56 293 ASP A CA 1
ATOM 2318 C C . ASP A 1 293 ? 14.803 -18.426 26.070 1.00 89.56 293 ASP A C 1
ATOM 2320 O O . ASP A 1 293 ? 15.526 -17.683 26.735 1.00 89.56 293 ASP A O 1
ATOM 2324 N N . ARG A 1 294 ? 13.549 -18.687 26.442 1.00 84.69 294 ARG A N 1
ATOM 2325 C CA . ARG A 1 294 ? 12.937 -18.090 27.636 1.00 84.69 294 ARG A CA 1
ATOM 2326 C C . ARG A 1 294 ? 13.507 -18.638 28.942 1.00 84.69 294 ARG A C 1
ATOM 2328 O O . ARG A 1 294 ? 13.400 -17.946 29.951 1.00 84.69 294 ARG A O 1
ATOM 2335 N N . THR A 1 295 ? 14.079 -19.842 28.928 1.00 86.38 295 THR A N 1
ATOM 2336 C CA . THR A 1 295 ? 14.648 -20.478 30.124 1.00 86.38 295 THR A CA 1
ATOM 2337 C C . THR A 1 295 ? 16.032 -19.907 30.414 1.00 86.38 295 THR A C 1
ATOM 2339 O O . THR A 1 295 ? 16.285 -19.423 31.515 1.00 86.38 295 THR A O 1
ATOM 2342 N N . THR A 1 296 ? 16.892 -19.846 29.395 1.00 89.38 296 THR A N 1
ATOM 2343 C CA . THR A 1 296 ? 18.267 -19.340 29.520 1.00 89.38 296 THR A CA 1
ATOM 2344 C C . THR A 1 296 ? 18.380 -17.823 29.347 1.00 89.38 296 THR A C 1
ATOM 2346 O O . THR A 1 296 ? 19.410 -17.246 29.689 1.00 89.38 296 THR A O 1
ATOM 2349 N N . LYS A 1 297 ? 17.327 -17.161 28.841 1.00 88.69 297 LYS A N 1
ATOM 2350 C CA . LYS A 1 297 ? 17.278 -15.726 28.490 1.00 88.69 297 LYS A CA 1
ATOM 2351 C C . LYS A 1 297 ? 18.337 -15.306 27.465 1.00 88.69 297 LYS A C 1
ATOM 2353 O O . LYS A 1 297 ? 18.774 -14.155 27.468 1.00 88.69 297 LYS A O 1
ATOM 2358 N N . LYS A 1 298 ? 18.742 -16.226 26.590 1.00 89.25 298 LYS A N 1
ATOM 2359 C CA . LYS A 1 298 ? 19.745 -15.994 25.547 1.00 89.25 298 LYS A CA 1
ATOM 2360 C C . LYS A 1 298 ? 19.121 -16.059 24.158 1.00 89.25 298 LYS A C 1
ATOM 2362 O O . LYS A 1 298 ? 18.113 -16.731 23.943 1.00 89.25 298 LYS A O 1
ATOM 2367 N N . TRP A 1 299 ? 19.741 -15.342 23.230 1.00 89.19 299 TRP A N 1
ATOM 2368 C CA . TRP A 1 299 ? 19.471 -15.467 21.804 1.00 89.19 299 TRP A CA 1
ATOM 2369 C C . TRP A 1 299 ? 20.342 -16.579 21.216 1.00 89.19 299 TRP A C 1
ATOM 2371 O O . TRP A 1 299 ? 21.496 -16.730 21.615 1.00 89.19 299 TRP A O 1
ATOM 2381 N N . SER A 1 300 ? 19.793 -17.362 20.291 1.00 88.12 300 SER A N 1
ATOM 2382 C CA . SER A 1 300 ? 20.516 -18.414 19.570 1.00 88.12 300 SER A CA 1
ATOM 2383 C C . SER A 1 300 ? 20.054 -18.512 18.122 1.00 88.12 300 SER A C 1
ATOM 2385 O O . SER A 1 300 ? 18.925 -18.158 17.793 1.00 88.12 300 SER A O 1
ATOM 2387 N N . LEU A 1 301 ? 20.915 -19.031 17.249 1.00 81.06 301 LEU A N 1
ATOM 2388 C CA . LEU A 1 301 ? 20.543 -19.366 15.869 1.00 81.06 301 LEU A CA 1
ATOM 2389 C C . LEU A 1 301 ? 19.671 -20.629 15.804 1.00 81.06 301 LEU A C 1
ATOM 2391 O O . LEU A 1 301 ? 18.838 -20.769 14.912 1.00 81.06 301 LEU A O 1
ATOM 2395 N N . GLU A 1 302 ? 19.820 -21.528 16.777 1.00 81.56 302 GLU A N 1
ATOM 2396 C CA . GLU A 1 302 ? 19.041 -22.759 16.863 1.00 81.56 302 GLU A CA 1
ATOM 2397 C C . GLU A 1 302 ? 17.654 -22.521 17.456 1.00 81.56 302 GLU A C 1
ATOM 2399 O O . GLU A 1 302 ? 17.495 -21.882 18.502 1.00 81.56 302 GLU A O 1
ATOM 2404 N N . LYS A 1 303 ? 16.652 -23.106 16.802 1.00 84.81 303 LYS A N 1
ATOM 2405 C CA . LYS A 1 303 ? 15.278 -23.193 17.289 1.00 84.81 303 LYS A CA 1
ATOM 2406 C C . LYS A 1 303 ? 15.118 -24.471 18.105 1.00 84.81 303 LYS A C 1
ATOM 2408 O O . LYS A 1 303 ? 15.226 -25.550 17.535 1.00 84.81 303 LYS A O 1
ATOM 2413 N N . LYS A 1 304 ? 14.777 -24.373 19.395 1.00 82.38 304 LYS A N 1
ATOM 2414 C CA . LYS A 1 304 ? 14.570 -25.573 20.244 1.00 82.38 304 LYS A CA 1
ATOM 2415 C C . LYS A 1 304 ? 13.099 -25.933 20.499 1.00 82.38 304 LYS A C 1
ATOM 2417 O O . LYS A 1 304 ? 12.811 -27.014 20.985 1.00 82.38 304 LYS A O 1
ATOM 2422 N N . ASP A 1 305 ? 12.159 -25.035 20.194 1.00 77.25 305 ASP A N 1
ATOM 2423 C CA . ASP A 1 305 ? 10.716 -25.224 20.425 1.00 77.25 305 ASP A CA 1
ATOM 2424 C C . ASP A 1 305 ? 9.903 -24.444 19.374 1.00 77.25 305 ASP A C 1
ATOM 2426 O O . ASP A 1 305 ? 10.247 -23.330 18.968 1.00 77.25 305 ASP A O 1
ATOM 2430 N N . ARG A 1 306 ? 8.791 -25.033 18.922 1.00 72.06 306 ARG A N 1
ATOM 2431 C CA . ARG A 1 306 ? 7.825 -24.438 17.990 1.00 72.06 306 ARG A CA 1
ATOM 2432 C C . ARG A 1 306 ? 7.217 -23.127 18.507 1.00 72.06 306 ARG A C 1
ATOM 2434 O O . ARG A 1 306 ? 6.900 -22.271 17.684 1.00 72.06 306 ARG A O 1
ATOM 2441 N N . LYS A 1 307 ? 7.061 -22.961 19.824 1.00 75.62 307 LYS A N 1
ATOM 2442 C CA . LYS A 1 307 ? 6.505 -21.759 20.474 1.00 75.62 307 LYS A CA 1
ATOM 2443 C C . LYS A 1 307 ? 7.569 -20.722 20.856 1.00 75.62 307 LYS A C 1
ATOM 2445 O O . LYS A 1 307 ? 7.226 -19.694 21.446 1.00 75.62 307 LYS A O 1
ATOM 2450 N N . GLN A 1 308 ? 8.849 -20.949 20.548 1.00 83.62 308 GLN A N 1
ATOM 2451 C CA . GLN A 1 308 ? 9.890 -19.977 20.879 1.00 83.62 308 GLN A CA 1
ATOM 2452 C C . GLN A 1 308 ? 9.676 -18.647 20.155 1.00 83.62 308 GLN A C 1
ATOM 2454 O O . GLN A 1 308 ? 9.342 -18.634 18.965 1.00 83.62 308 GLN A O 1
ATOM 2459 N N . PRO A 1 309 ? 9.890 -17.516 20.851 1.00 89.88 309 PRO A N 1
ATOM 2460 C CA . PRO A 1 309 ? 9.946 -16.232 20.189 1.00 89.88 309 PRO A CA 1
ATOM 2461 C C . PRO A 1 309 ? 11.005 -16.241 19.093 1.00 89.88 309 PRO A C 1
ATOM 2463 O O . PRO A 1 309 ? 12.145 -16.646 19.322 1.00 89.88 309 PRO A O 1
ATOM 2466 N N . ARG A 1 310 ? 10.616 -15.765 17.917 1.00 87.50 310 ARG A N 1
ATOM 2467 C CA . ARG A 1 310 ? 11.474 -15.691 16.739 1.00 87.50 310 ARG A CA 1
ATOM 2468 C C . ARG A 1 310 ? 11.680 -14.231 16.392 1.00 87.50 310 ARG A C 1
ATOM 2470 O O . ARG A 1 310 ? 10.701 -13.510 16.218 1.00 87.50 310 ARG A O 1
ATOM 2477 N N . TYR A 1 311 ? 12.926 -13.804 16.291 1.00 83.75 311 TYR A N 1
ATOM 2478 C CA . TYR A 1 311 ? 13.290 -12.491 15.785 1.00 83.75 311 TYR A CA 1
ATOM 2479 C C . TYR A 1 311 ? 13.763 -12.605 14.342 1.00 83.75 311 TYR A C 1
ATOM 2481 O O . TYR A 1 311 ? 14.446 -13.563 13.988 1.00 83.75 311 TYR A O 1
ATOM 2489 N N . VAL A 1 312 ? 13.387 -11.623 13.529 1.00 76.56 312 VAL A N 1
ATOM 2490 C CA . VAL A 1 312 ? 13.921 -11.424 12.182 1.00 76.56 312 VAL A CA 1
ATOM 2491 C C . VAL A 1 312 ? 14.249 -9.950 12.025 1.00 76.56 312 VAL A C 1
ATOM 2493 O O . VAL A 1 312 ? 13.349 -9.111 12.116 1.00 76.56 312 VAL A O 1
ATOM 2496 N N . GLY A 1 313 ? 15.512 -9.635 11.770 1.00 75.94 313 GLY A N 1
ATOM 2497 C CA . GLY A 1 313 ? 15.954 -8.256 11.603 1.00 75.94 313 GLY A CA 1
ATOM 2498 C C . GLY A 1 313 ? 17.457 -8.098 11.765 1.00 75.94 313 GLY A C 1
ATOM 2499 O O . GLY A 1 313 ? 18.212 -9.055 11.597 1.00 75.94 313 GLY A O 1
ATOM 2500 N N . GLU A 1 314 ? 17.858 -6.873 12.068 1.00 74.62 314 GLU A N 1
ATOM 2501 C CA . GLU A 1 314 ? 19.243 -6.483 12.299 1.00 74.62 314 GLU A CA 1
ATOM 2502 C C . GLU A 1 314 ? 19.778 -7.069 13.621 1.00 74.62 314 GLU A C 1
ATOM 2504 O O . GLU A 1 314 ? 19.117 -7.072 14.665 1.00 74.62 314 GLU A O 1
ATOM 2509 N N . ILE A 1 315 ? 20.994 -7.611 13.573 1.00 73.31 315 ILE A N 1
ATOM 2510 C CA . ILE A 1 315 ? 21.677 -8.152 14.748 1.00 73.31 315 ILE A CA 1
ATOM 2511 C C . ILE A 1 315 ? 23.026 -7.466 14.922 1.00 73.31 315 ILE A C 1
ATOM 2513 O O . ILE A 1 315 ? 23.736 -7.214 13.953 1.00 73.31 315 ILE A O 1
ATOM 2517 N N . ALA A 1 316 ? 23.393 -7.217 16.172 1.00 64.00 316 ALA A N 1
ATOM 2518 C CA . ALA A 1 316 ? 24.750 -6.872 16.573 1.00 64.00 316 ALA A CA 1
ATOM 2519 C C . ALA A 1 316 ? 25.123 -7.805 17.725 1.00 64.00 316 ALA A C 1
ATOM 2521 O O . ALA A 1 316 ? 24.284 -8.061 18.588 1.00 64.00 316 ALA A O 1
ATOM 2522 N N . ASP A 1 317 ? 26.326 -8.378 17.707 1.00 75.88 317 ASP A N 1
ATOM 2523 C CA . ASP A 1 317 ? 26.818 -9.289 18.754 1.00 75.88 317 ASP A CA 1
ATOM 2524 C C . ASP A 1 317 ? 25.863 -10.460 19.072 1.00 75.88 317 ASP A C 1
ATOM 2526 O O . ASP A 1 317 ? 25.667 -10.859 20.220 1.00 75.88 317 ASP A O 1
ATOM 2530 N N . GLY A 1 318 ? 25.214 -11.003 18.035 1.00 73.94 318 GLY A N 1
ATOM 2531 C CA . GLY A 1 318 ? 24.297 -12.143 18.157 1.00 73.94 318 GLY A CA 1
ATOM 2532 C C . GLY A 1 318 ? 22.957 -11.830 18.834 1.00 73.94 318 GLY A C 1
ATOM 2533 O O . GLY A 1 318 ? 22.196 -12.753 19.131 1.00 73.94 318 GLY A O 1
ATOM 2534 N N . ILE A 1 319 ? 22.639 -10.554 19.066 1.00 86.75 319 ILE A N 1
ATOM 2535 C CA . ILE A 1 319 ? 21.377 -10.109 19.667 1.00 86.75 319 ILE A CA 1
ATOM 2536 C C . ILE A 1 319 ? 20.672 -9.070 18.780 1.00 86.75 319 ILE A C 1
ATOM 2538 O O . ILE A 1 319 ? 21.327 -8.399 17.982 1.00 86.75 319 ILE A O 1
ATOM 2542 N N . PRO A 1 320 ? 19.342 -8.892 18.906 1.00 86.00 320 PRO A N 1
ATOM 2543 C CA . PRO A 1 320 ? 18.617 -7.878 18.144 1.00 86.00 320 PRO A CA 1
ATOM 2544 C C . PRO A 1 320 ? 19.136 -6.466 18.414 1.00 86.00 320 PRO A C 1
ATOM 2546 O O . PRO A 1 320 ? 19.169 -6.025 19.566 1.00 86.00 320 PRO A O 1
ATOM 2549 N N . SER A 1 321 ? 19.490 -5.739 17.364 1.00 76.94 321 SER A N 1
ATOM 2550 C CA . SER A 1 321 ? 19.958 -4.357 17.457 1.00 76.94 321 SER A CA 1
ATOM 2551 C C . SER A 1 321 ? 19.677 -3.661 16.134 1.00 76.94 321 SER A C 1
ATOM 2553 O O . SER A 1 321 ? 20.064 -4.187 15.100 1.00 76.94 321 SER A O 1
ATOM 2555 N N . GLY A 1 322 ? 18.991 -2.520 16.163 1.00 69.31 322 GLY A N 1
ATOM 2556 C CA . GLY A 1 322 ? 18.450 -1.871 14.970 1.00 69.31 322 GLY A CA 1
ATOM 2557 C C . GLY A 1 322 ? 17.017 -2.309 14.659 1.00 69.31 322 GLY A C 1
ATOM 2558 O O . GLY A 1 322 ? 16.249 -2.636 15.568 1.00 69.31 322 GLY A O 1
ATOM 2559 N N . ASN A 1 323 ? 16.603 -2.289 13.395 1.00 72.00 323 ASN A N 1
ATOM 2560 C CA . ASN A 1 323 ? 15.205 -2.559 13.043 1.00 72.00 323 ASN A CA 1
ATOM 2561 C C . ASN A 1 323 ? 14.903 -4.057 12.932 1.00 72.00 323 ASN A C 1
ATOM 2563 O O . ASN A 1 323 ? 15.653 -4.838 12.343 1.00 72.00 323 ASN A O 1
ATOM 2567 N N . GLY A 1 324 ? 13.747 -4.483 13.446 1.00 74.44 324 GLY A N 1
ATOM 2568 C CA . GLY A 1 324 ? 13.296 -5.854 13.233 1.00 74.44 324 GLY A CA 1
ATOM 2569 C C . GLY A 1 324 ? 11.910 -6.172 13.764 1.00 74.44 324 GLY A C 1
ATOM 2570 O O . GLY A 1 324 ? 11.179 -5.317 14.264 1.00 74.44 324 GLY A O 1
ATOM 2571 N N . ALA A 1 325 ? 11.554 -7.449 13.653 1.00 78.25 325 ALA A N 1
ATOM 2572 C CA . ALA A 1 325 ? 10.285 -7.985 14.114 1.00 78.25 325 ALA A CA 1
ATOM 2573 C C . ALA A 1 325 ? 10.507 -9.173 15.055 1.00 78.25 325 ALA A C 1
ATOM 2575 O O . ALA A 1 325 ? 11.140 -10.163 14.689 1.00 78.25 325 ALA A O 1
ATOM 2576 N N . LEU A 1 326 ? 9.937 -9.093 16.258 1.00 86.88 326 LEU A N 1
ATOM 2577 C CA . LEU A 1 326 ? 9.891 -10.179 17.231 1.00 86.88 326 LEU A CA 1
ATOM 2578 C C . LEU A 1 326 ? 8.487 -10.787 17.276 1.00 86.88 326 LEU A C 1
ATOM 2580 O O . LEU A 1 326 ? 7.539 -10.183 17.785 1.00 86.88 326 LEU A O 1
ATOM 2584 N N . TYR A 1 327 ? 8.381 -12.019 16.795 1.00 79.25 327 TYR A N 1
ATOM 2585 C CA . TYR A 1 327 ? 7.182 -12.845 16.843 1.00 79.25 327 TYR A CA 1
ATOM 2586 C C . TYR A 1 327 ? 7.109 -13.550 18.197 1.00 79.25 327 TYR A C 1
ATOM 2588 O O . TYR A 1 327 ? 8.047 -14.238 18.596 1.00 79.25 327 TYR A O 1
ATOM 2596 N N . LEU A 1 328 ? 6.003 -13.375 18.920 1.00 80.50 328 LEU A N 1
ATOM 2597 C CA . LEU A 1 328 ? 5.768 -13.942 20.249 1.00 80.50 328 LEU A CA 1
ATOM 2598 C C . LEU A 1 328 ? 4.511 -14.830 20.216 1.00 80.50 328 LEU A C 1
ATOM 2600 O O . LEU A 1 328 ? 3.619 -14.592 19.408 1.00 80.50 328 LEU A O 1
ATOM 2604 N N . PRO A 1 329 ? 4.371 -15.806 21.129 1.00 74.06 329 PRO A N 1
ATOM 2605 C CA . PRO A 1 329 ? 3.188 -16.672 21.192 1.00 74.06 329 PRO A CA 1
ATOM 2606 C C . PRO A 1 329 ? 1.841 -15.934 21.241 1.00 74.06 329 PRO A C 1
ATOM 2608 O O . PRO A 1 329 ? 0.880 -16.378 20.632 1.00 74.06 329 PRO A O 1
ATOM 2611 N N . HIS A 1 330 ? 1.783 -14.790 21.932 1.00 73.25 330 HIS A N 1
ATOM 2612 C CA . HIS A 1 330 ? 0.551 -14.011 22.137 1.00 73.25 330 HIS A CA 1
ATOM 2613 C C . HIS A 1 330 ? 0.664 -12.575 21.601 1.00 73.25 330 HIS A C 1
ATOM 2615 O O . HIS A 1 330 ? 0.130 -11.625 22.182 1.00 73.25 330 HIS A O 1
ATOM 2621 N N . GLY A 1 331 ? 1.433 -12.377 20.529 1.00 77.25 331 GLY A N 1
ATOM 2622 C CA . GLY A 1 331 ? 1.562 -11.069 19.897 1.00 77.25 331 GLY A CA 1
ATOM 2623 C C . GLY A 1 331 ? 2.813 -10.914 19.048 1.00 77.25 331 GLY A C 1
ATOM 2624 O O . GLY A 1 331 ? 3.566 -11.853 18.836 1.00 77.25 331 GLY A O 1
ATOM 2625 N N . PHE A 1 332 ? 3.113 -9.688 18.639 1.00 84.88 332 PHE A N 1
ATOM 2626 C CA . PHE A 1 332 ? 4.404 -9.373 18.024 1.00 84.88 332 PHE A CA 1
ATOM 2627 C C . PHE A 1 332 ? 4.833 -7.945 18.347 1.00 84.88 332 PHE A C 1
ATOM 2629 O O . PHE A 1 332 ? 4.025 -7.139 18.820 1.00 84.88 332 PHE A O 1
ATOM 2636 N N . TYR A 1 333 ? 6.116 -7.665 18.186 1.00 84.00 333 TYR A N 1
ATOM 2637 C CA . TYR A 1 333 ? 6.662 -6.316 18.189 1.00 84.00 333 TYR A CA 1
ATOM 2638 C C . TYR A 1 333 ? 7.388 -6.087 16.872 1.00 84.00 333 TYR A C 1
ATOM 2640 O O . TYR A 1 333 ? 8.118 -6.967 16.424 1.00 84.00 333 TYR A O 1
ATOM 2648 N N . GLU A 1 334 ? 7.193 -4.922 16.282 1.00 80.81 334 GLU A N 1
ATOM 2649 C CA . GLU A 1 334 ? 7.911 -4.453 15.104 1.00 80.81 334 GLU A CA 1
ATOM 2650 C C . GLU A 1 334 ? 8.377 -3.030 15.380 1.00 80.81 334 GLU A C 1
ATOM 2652 O O . GLU A 1 334 ? 7.581 -2.199 15.818 1.00 80.81 334 GLU A O 1
ATOM 2657 N N . GLY A 1 335 ? 9.658 -2.767 15.168 1.00 77.06 335 GLY A N 1
ATOM 2658 C CA . GLY A 1 335 ? 10.247 -1.465 15.439 1.00 77.06 335 GLY A CA 1
ATOM 2659 C C . GLY A 1 335 ? 11.716 -1.579 15.793 1.00 77.06 335 GLY A C 1
ATOM 2660 O O . GLY A 1 335 ? 12.378 -2.575 15.488 1.00 77.06 335 GLY A O 1
ATOM 2661 N N . GLU A 1 336 ? 12.202 -0.554 16.470 1.00 81.88 336 GLU A N 1
ATOM 2662 C CA . GLU A 1 336 ? 13.600 -0.440 16.845 1.00 81.88 336 GLU A CA 1
ATOM 2663 C C . GLU A 1 336 ? 13.944 -1.359 18.036 1.00 81.88 336 GLU A C 1
ATOM 2665 O O . GLU A 1 336 ? 13.164 -1.569 18.980 1.00 81.88 336 GLU A O 1
ATOM 2670 N N . PHE A 1 337 ? 15.143 -1.935 17.976 1.00 88.81 337 PHE A N 1
ATOM 2671 C CA . PHE A 1 337 ? 15.770 -2.723 19.022 1.00 88.81 337 PHE A CA 1
ATOM 2672 C C . PHE A 1 337 ? 17.103 -2.102 19.410 1.00 88.81 337 PHE A C 1
ATOM 2674 O O . PHE A 1 337 ? 17.869 -1.634 18.577 1.00 88.81 337 PHE A O 1
ATOM 2681 N N . TYR A 1 338 ? 17.416 -2.164 20.695 1.00 86.56 338 TYR A N 1
ATOM 2682 C CA . TYR A 1 338 ? 18.745 -1.863 21.200 1.00 86.56 338 TYR A CA 1
ATOM 2683 C C . TYR A 1 338 ? 19.089 -2.882 22.278 1.00 86.56 338 TYR A C 1
ATOM 2685 O O . TYR A 1 338 ? 18.325 -3.051 23.237 1.00 86.56 338 TYR A O 1
ATOM 2693 N N . ASN A 1 339 ? 20.211 -3.581 22.108 1.00 86.38 339 ASN A N 1
ATOM 2694 C CA . ASN A 1 339 ? 20.678 -4.641 23.006 1.00 86.38 339 ASN A CA 1
ATOM 2695 C C . ASN A 1 339 ? 19.587 -5.676 23.340 1.00 86.38 339 ASN A C 1
ATOM 2697 O O . ASN A 1 339 ? 19.307 -5.977 24.504 1.00 86.38 339 ASN A O 1
ATOM 2701 N N . GLY A 1 340 ? 18.918 -6.185 22.306 1.00 86.69 340 GLY A N 1
ATOM 2702 C CA . GLY A 1 340 ? 17.896 -7.224 22.399 1.00 86.69 340 GLY A CA 1
ATOM 2703 C C . GLY A 1 340 ? 16.553 -6.771 22.966 1.00 86.69 340 GLY A C 1
ATOM 2704 O O . GLY A 1 340 ? 15.710 -7.616 23.273 1.00 86.69 340 GLY A O 1
ATOM 2705 N N . LYS A 1 341 ? 16.338 -5.461 23.142 1.00 93.56 341 LYS A N 1
ATOM 2706 C CA . LYS A 1 341 ? 15.122 -4.906 23.747 1.00 93.56 341 LYS A CA 1
ATOM 2707 C C . LYS A 1 341 ? 14.442 -3.904 22.835 1.00 93.56 341 LYS A C 1
ATOM 2709 O O . LYS A 1 341 ? 15.124 -3.148 22.158 1.00 93.56 341 LYS A O 1
ATOM 2714 N N . PHE A 1 342 ? 13.116 -3.820 22.930 1.00 92.38 342 PHE A N 1
ATOM 2715 C CA . PHE A 1 342 ? 12.337 -2.758 22.293 1.00 92.38 342 PHE A CA 1
ATOM 2716 C C . PHE A 1 342 ? 12.851 -1.411 22.795 1.00 92.38 342 PHE A C 1
ATOM 2718 O O . PHE A 1 342 ? 12.901 -1.173 24.013 1.00 92.38 342 PHE A O 1
ATOM 2725 N N . ASN A 1 343 ? 13.244 -0.565 21.861 1.00 90.94 343 ASN A N 1
ATOM 2726 C CA . ASN A 1 343 ? 13.736 0.783 22.092 1.00 90.94 343 ASN A CA 1
ATOM 2727 C C . ASN A 1 343 ? 13.239 1.668 20.942 1.00 90.94 343 ASN A C 1
ATOM 2729 O O . ASN A 1 343 ? 12.828 1.108 19.941 1.00 90.94 343 ASN A O 1
ATOM 2733 N N . GLY A 1 344 ? 13.239 2.992 21.067 1.00 85.75 344 GLY A N 1
ATOM 2734 C CA . GLY A 1 344 ? 12.804 3.877 19.977 1.00 85.75 344 GLY A CA 1
ATOM 2735 C C . GLY A 1 344 ? 11.334 3.701 19.574 1.00 85.75 344 GLY A C 1
ATOM 2736 O O . GLY A 1 344 ? 10.484 3.408 20.417 1.00 85.75 344 GLY A O 1
ATOM 2737 N N . GLN A 1 345 ? 11.011 3.921 18.300 1.00 86.31 345 GLN A N 1
ATOM 2738 C CA . GLN A 1 345 ? 9.642 3.815 17.795 1.00 86.31 345 GLN A CA 1
ATOM 2739 C C . GLN A 1 345 ? 9.269 2.366 17.475 1.00 86.31 345 GLN A C 1
ATOM 2741 O O . GLN A 1 345 ? 10.062 1.582 16.947 1.00 86.31 345 GLN A O 1
ATOM 2746 N N . GLY A 1 346 ? 8.017 2.002 17.751 1.00 83.44 346 GLY A N 1
ATOM 2747 C CA . GLY A 1 346 ? 7.537 0.673 17.408 1.00 83.44 346 GLY A CA 1
ATOM 2748 C C . GLY A 1 346 ? 6.034 0.473 17.507 1.00 83.44 346 GLY A C 1
ATOM 2749 O O . GLY A 1 346 ? 5.249 1.336 17.913 1.00 83.44 346 GLY A O 1
ATOM 2750 N N . LYS A 1 347 ? 5.631 -0.737 17.134 1.00 85.25 347 LYS A N 1
ATOM 2751 C CA . LYS A 1 347 ? 4.268 -1.244 17.195 1.00 85.25 347 LYS A CA 1
ATOM 2752 C C . LYS A 1 347 ? 4.262 -2.590 17.899 1.00 85.25 347 LYS A C 1
ATOM 2754 O O . LYS A 1 347 ? 4.866 -3.561 17.450 1.00 85.25 347 LYS A O 1
ATOM 2759 N N . ARG A 1 348 ? 3.507 -2.671 18.990 1.00 90.56 348 ARG A N 1
ATOM 2760 C CA . ARG A 1 348 ? 3.298 -3.884 19.779 1.00 90.56 348 ARG A CA 1
ATOM 2761 C C . ARG A 1 348 ? 1.855 -4.348 19.638 1.00 90.56 348 ARG A C 1
ATOM 2763 O O . ARG A 1 348 ? 0.939 -3.665 20.089 1.00 90.56 348 ARG A O 1
ATOM 2770 N N . LEU A 1 349 ? 1.651 -5.526 19.059 1.00 73.44 349 LEU A N 1
ATOM 2771 C CA . LEU A 1 349 ? 0.355 -6.201 19.072 1.00 73.44 349 LEU A CA 1
ATOM 2772 C C . LEU A 1 349 ? 0.292 -7.187 20.240 1.00 73.44 349 LEU A C 1
ATOM 2774 O O . LEU A 1 349 ? 1.200 -8.001 20.422 1.00 73.44 349 LEU A O 1
ATOM 2778 N N . TYR A 1 350 ? -0.801 -7.127 20.990 1.00 79.25 350 TYR A N 1
ATOM 2779 C CA . TYR A 1 350 ? -1.208 -8.087 22.007 1.00 79.25 350 TYR A CA 1
ATOM 2780 C C . TYR A 1 350 ? -2.472 -8.772 21.478 1.00 79.25 350 TYR A C 1
ATOM 2782 O O . TYR A 1 350 ? -3.526 -8.138 21.469 1.00 79.25 350 TYR A O 1
ATOM 2790 N N . PHE A 1 351 ? -2.376 -10.020 21.004 1.00 70.44 351 PHE A N 1
ATOM 2791 C CA . PHE A 1 351 ? -3.449 -10.663 20.218 1.00 70.44 351 PHE A CA 1
ATOM 2792 C C . PHE A 1 351 ? -4.838 -10.589 20.869 1.00 70.44 351 PHE A C 1
ATOM 2794 O O . PHE A 1 351 ? -5.818 -10.374 20.170 1.00 70.44 351 PHE A O 1
ATOM 2801 N N . GLU A 1 352 ? -4.908 -10.668 22.196 1.00 73.94 352 GLU A N 1
ATOM 2802 C CA . GLU A 1 352 ? -6.165 -10.681 22.959 1.00 73.94 352 GLU A CA 1
ATOM 2803 C C . GLU A 1 352 ? -6.435 -9.379 23.731 1.00 73.94 352 GLU A C 1
ATOM 2805 O O . GLU A 1 352 ? -7.374 -9.305 24.517 1.00 73.94 352 GLU A O 1
ATOM 2810 N N . LYS A 1 353 ? -5.598 -8.344 23.574 1.00 76.31 353 LYS A N 1
ATOM 2811 C CA . LYS A 1 353 ? -5.733 -7.100 24.362 1.00 76.31 353 LYS A CA 1
ATOM 2812 C C . LYS A 1 353 ? -5.818 -5.842 23.514 1.00 76.31 353 LYS A C 1
ATOM 2814 O O . LYS A 1 353 ? -6.522 -4.910 23.895 1.00 76.31 353 LYS A O 1
ATOM 2819 N N . GLY A 1 354 ? -5.138 -5.812 22.370 1.00 79.56 354 GLY A N 1
ATOM 2820 C CA . GLY A 1 354 ? -5.121 -4.648 21.491 1.00 79.56 354 GLY A CA 1
ATOM 2821 C C . GLY A 1 354 ? -3.749 -4.360 20.893 1.00 79.56 354 GLY A C 1
ATOM 2822 O O . GLY A 1 354 ? -2.847 -5.197 20.908 1.00 79.56 354 GLY A O 1
ATOM 2823 N N . LYS A 1 355 ? -3.571 -3.149 20.366 1.00 86.44 355 LYS A N 1
ATOM 2824 C CA . LYS A 1 355 ? -2.315 -2.674 19.766 1.00 86.44 355 LYS A CA 1
ATOM 2825 C C . LYS A 1 355 ? -1.823 -1.413 20.466 1.00 86.44 355 LYS A C 1
ATOM 2827 O O . LYS A 1 355 ? -2.620 -0.539 20.782 1.00 86.44 355 LYS A O 1
ATOM 2832 N N . LEU A 1 356 ? -0.514 -1.304 20.645 1.00 89.75 356 LEU A N 1
ATOM 2833 C CA . LEU A 1 356 ? 0.174 -0.095 21.085 1.00 89.75 356 LEU A CA 1
ATOM 2834 C C . LEU A 1 356 ? 1.119 0.369 19.976 1.00 89.75 356 LEU A C 1
ATOM 2836 O O . LEU A 1 356 ? 1.918 -0.429 19.490 1.00 89.75 356 LEU A O 1
ATOM 2840 N N . VAL A 1 357 ? 1.041 1.641 19.601 1.00 91.12 357 VAL A N 1
ATOM 2841 C CA . VAL A 1 357 ? 1.980 2.307 18.685 1.00 91.12 357 VAL A CA 1
ATOM 2842 C C . VAL A 1 357 ? 2.582 3.497 19.414 1.00 91.12 357 VAL A C 1
ATOM 2844 O O . VAL A 1 357 ? 1.831 4.270 20.006 1.00 91.12 357 VAL A O 1
ATOM 2847 N N . GLY A 1 358 ? 3.901 3.643 19.390 1.00 89.81 358 GLY A N 1
ATOM 2848 C CA . GLY A 1 358 ? 4.581 4.766 20.029 1.00 89.81 358 GLY A CA 1
ATOM 2849 C C . GLY A 1 358 ? 6.008 4.430 20.422 1.00 89.81 358 GLY A C 1
ATOM 2850 O O . GLY A 1 358 ? 6.613 3.505 19.881 1.00 89.81 358 GLY A O 1
ATOM 2851 N N . GLU A 1 359 ? 6.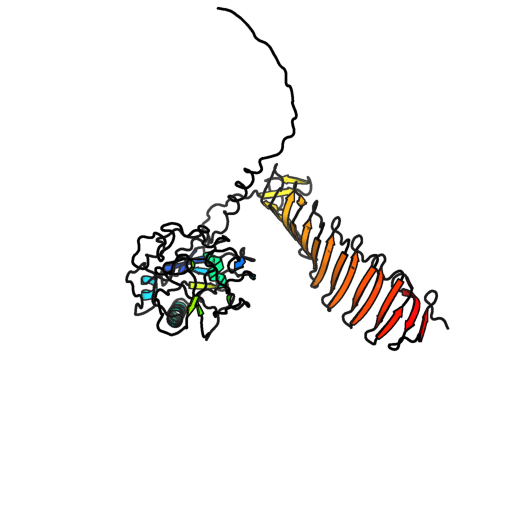515 5.166 21.399 1.00 94.69 359 GLU A N 1
ATOM 2852 C CA . GLU A 1 359 ? 7.877 5.020 21.890 1.00 94.69 359 GLU A CA 1
ATOM 2853 C C . GLU A 1 359 ? 8.021 3.851 22.883 1.00 94.69 359 GLU A C 1
ATOM 2855 O O . GLU A 1 359 ? 7.169 3.565 23.735 1.00 94.69 359 GLU A O 1
ATOM 2860 N N . PHE A 1 360 ? 9.155 3.164 22.801 1.00 96.38 360 PHE A N 1
ATOM 2861 C CA . PHE A 1 360 ? 9.543 2.066 23.667 1.00 96.38 360 PHE A CA 1
ATOM 2862 C C . PHE A 1 360 ? 10.928 2.329 24.245 1.00 96.38 360 PHE A C 1
ATOM 2864 O O . PHE A 1 360 ? 11.818 2.883 23.614 1.00 96.38 360 PHE A O 1
ATOM 2871 N N . LYS A 1 361 ? 11.130 1.893 25.483 1.00 95.56 361 LYS A N 1
ATOM 2872 C CA . LYS A 1 361 ? 12.435 1.883 26.134 1.00 95.56 361 LYS A CA 1
ATOM 2873 C C . LYS A 1 361 ? 12.524 0.649 27.008 1.00 95.56 361 LYS A C 1
ATOM 2875 O O . LYS A 1 361 ? 11.698 0.452 27.902 1.00 95.56 361 LYS A O 1
ATOM 2880 N N . ASN A 1 362 ? 13.539 -0.179 26.778 1.00 94.38 362 ASN A N 1
ATOM 2881 C CA . ASN A 1 362 ? 13.769 -1.407 27.539 1.00 94.38 362 ASN A CA 1
ATOM 2882 C C . ASN A 1 362 ? 12.525 -2.320 27.606 1.00 94.38 362 ASN A C 1
ATOM 2884 O O . ASN A 1 362 ? 12.086 -2.694 28.697 1.00 94.38 362 ASN A O 1
ATOM 2888 N N . ASN A 1 363 ? 11.954 -2.676 26.448 1.00 94.31 363 ASN A N 1
ATOM 2889 C CA . ASN A 1 363 ? 10.767 -3.544 26.304 1.00 94.31 363 ASN A CA 1
ATOM 2890 C C . ASN A 1 363 ? 9.434 -2.958 26.793 1.00 94.31 363 ASN A C 1
ATOM 2892 O O . ASN A 1 363 ? 8.420 -3.660 26.807 1.00 94.31 363 ASN A O 1
ATOM 2896 N N . LYS A 1 364 ? 9.408 -1.694 27.218 1.00 96.31 364 LYS A N 1
ATOM 2897 C CA . LYS A 1 364 ? 8.226 -1.065 27.812 1.00 96.31 364 LYS A CA 1
ATOM 2898 C C . LYS A 1 364 ? 7.873 0.210 27.071 1.00 96.31 364 LYS A C 1
ATOM 2900 O O . LYS A 1 364 ? 8.770 0.949 26.688 1.00 96.31 364 LYS A O 1
ATOM 2905 N N . ALA A 1 365 ? 6.576 0.483 26.956 1.00 96.25 365 ALA A N 1
ATOM 2906 C CA . ALA A 1 365 ? 6.087 1.768 26.477 1.00 96.25 365 ALA A CA 1
ATOM 2907 C C . ALA A 1 365 ? 6.719 2.909 27.288 1.00 96.25 365 ALA A C 1
ATOM 2909 O O . ALA A 1 365 ? 6.757 2.860 28.531 1.00 96.25 365 ALA A O 1
ATOM 2910 N N . HIS A 1 366 ? 7.216 3.911 26.586 1.00 96.75 366 HIS A N 1
ATOM 2911 C CA . HIS A 1 366 ? 7.771 5.133 27.140 1.00 96.75 366 HIS A CA 1
ATOM 2912 C C . HIS A 1 366 ? 7.373 6.308 26.241 1.00 96.75 366 HIS A C 1
ATOM 2914 O O . HIS A 1 366 ? 6.852 6.049 25.172 1.00 96.75 366 HIS A O 1
ATOM 2920 N N . GLY A 1 367 ? 7.560 7.561 26.656 1.00 96.44 367 GLY A N 1
ATOM 2921 C CA . GLY A 1 367 ? 7.244 8.709 25.797 1.00 96.44 367 GLY A CA 1
ATOM 2922 C C . GLY A 1 367 ? 5.786 8.727 25.332 1.00 96.44 367 GLY A C 1
ATOM 2923 O O . GLY A 1 367 ? 4.895 8.343 26.093 1.00 96.44 367 GLY A O 1
ATOM 2924 N N . GLN A 1 368 ? 5.534 9.175 24.104 1.00 96.50 368 GLN A N 1
ATOM 2925 C CA . GLN A 1 368 ? 4.180 9.249 23.553 1.00 96.50 368 GLN A CA 1
ATOM 2926 C C . GLN A 1 368 ? 3.723 7.911 22.964 1.00 96.50 368 GLN A C 1
ATOM 2928 O O . GLN A 1 368 ? 4.491 7.191 22.321 1.00 96.50 368 GLN A O 1
ATOM 2933 N N . GLY A 1 369 ? 2.441 7.580 23.140 1.00 95.88 369 GLY A N 1
ATOM 2934 C CA . GLY A 1 369 ? 1.872 6.382 22.536 1.00 95.88 369 GLY A CA 1
ATOM 2935 C C . GLY A 1 369 ? 0.353 6.377 22.421 1.00 95.88 369 GLY A C 1
ATOM 2936 O O . GLY A 1 369 ? -0.369 7.079 23.125 1.00 95.88 369 GLY A O 1
ATOM 2937 N N . THR A 1 370 ? -0.132 5.528 21.518 1.00 96.19 370 THR A N 1
ATOM 2938 C CA . THR A 1 370 ? -1.549 5.239 21.301 1.00 96.19 370 THR A CA 1
ATOM 2939 C C . THR A 1 370 ? -1.820 3.760 21.526 1.00 96.19 370 THR A C 1
ATOM 2941 O O . THR A 1 370 ? -1.310 2.915 20.787 1.00 96.19 370 THR A O 1
ATOM 2944 N N . TYR A 1 371 ? -2.661 3.442 22.507 1.00 96.88 371 TYR A N 1
ATOM 2945 C CA . TYR A 1 371 ? -3.182 2.095 22.722 1.00 96.88 371 TYR A CA 1
ATOM 2946 C C . TYR A 1 371 ? -4.615 2.005 22.215 1.00 96.88 371 TYR A C 1
ATOM 2948 O O . TYR A 1 371 ? -5.466 2.789 22.626 1.00 96.88 371 TYR A O 1
ATOM 2956 N N . THR A 1 372 ? -4.893 1.036 21.351 1.00 85.06 372 THR A N 1
ATOM 2957 C CA . THR A 1 372 ? -6.245 0.684 20.907 1.00 85.06 372 THR A CA 1
ATOM 2958 C C . THR A 1 372 ? -6.578 -0.694 21.451 1.00 85.06 372 THR A C 1
ATOM 2960 O O . THR A 1 372 ? -5.921 -1.669 21.079 1.00 85.06 372 THR A O 1
ATOM 2963 N N . TYR A 1 373 ? -7.561 -0.764 22.339 1.00 89.62 373 TYR A N 1
ATOM 2964 C CA . TYR A 1 373 ? -8.044 -1.999 22.945 1.00 89.62 373 TYR A CA 1
ATOM 2965 C C . TYR A 1 373 ? -8.973 -2.747 21.978 1.00 89.62 373 TYR A C 1
ATOM 2967 O O . TYR A 1 373 ? -9.532 -2.152 21.057 1.00 89.62 373 TYR A O 1
ATOM 2975 N N . LEU A 1 374 ? -9.149 -4.059 22.174 1.00 73.38 374 LEU A N 1
ATOM 2976 C CA . LEU A 1 374 ? -10.043 -4.860 21.321 1.00 73.38 374 LEU A CA 1
ATOM 2977 C C . LEU A 1 374 ? -11.517 -4.456 21.430 1.00 73.38 374 LEU A C 1
ATOM 2979 O O . LEU A 1 374 ? -12.247 -4.566 20.454 1.00 73.38 374 LEU A O 1
ATOM 2983 N N . ASN A 1 375 ? -11.937 -3.961 22.594 1.00 77.19 375 ASN A N 1
ATOM 2984 C CA . ASN A 1 375 ? -13.290 -3.449 22.811 1.00 77.19 375 ASN A CA 1
ATOM 2985 C C . ASN A 1 375 ? -13.523 -2.067 22.167 1.00 77.19 375 ASN A C 1
ATOM 2987 O O . ASN A 1 375 ? -14.608 -1.523 22.310 1.00 77.19 375 ASN A O 1
ATOM 2991 N N . GLY A 1 376 ? -12.523 -1.495 21.485 1.00 80.62 376 GLY A N 1
ATOM 2992 C CA . GLY A 1 376 ? -12.595 -0.175 20.862 1.00 80.62 376 GLY A CA 1
ATOM 2993 C C . GLY A 1 376 ? -12.196 0.985 21.776 1.00 80.62 376 GLY A C 1
ATOM 2994 O O . GLY A 1 376 ? -12.060 2.102 21.277 1.00 80.62 376 GLY A O 1
ATOM 2995 N N . ASP A 1 377 ? -11.941 0.745 23.071 1.00 93.75 377 ASP A N 1
ATOM 2996 C CA . ASP A 1 377 ? -11.355 1.770 23.936 1.00 93.75 377 ASP A CA 1
ATOM 2997 C C . ASP A 1 377 ? -10.025 2.252 23.336 1.00 93.75 377 ASP A C 1
ATOM 2999 O O . ASP A 1 377 ? -9.269 1.498 22.702 1.00 93.75 377 ASP A O 1
ATOM 3003 N N . LYS A 1 378 ? -9.690 3.519 23.566 1.00 96.38 378 LYS A N 1
ATOM 3004 C CA . LYS A 1 378 ? -8.458 4.120 23.061 1.00 96.38 378 LYS A CA 1
ATOM 3005 C C . LYS A 1 378 ? -7.816 4.991 24.124 1.00 96.38 378 LYS A C 1
ATOM 3007 O O . LYS A 1 378 ? -8.482 5.803 24.745 1.00 96.38 378 LYS A O 1
ATOM 3012 N N . TYR A 1 379 ? -6.508 4.857 24.303 1.00 98.06 379 TYR A N 1
ATOM 3013 C CA . TYR A 1 379 ? -5.700 5.808 25.061 1.00 98.06 379 TYR A CA 1
ATOM 3014 C C . TYR A 1 379 ? -4.684 6.469 24.139 1.00 98.06 379 TYR A C 1
ATOM 3016 O O . TYR A 1 379 ? -4.002 5.766 23.395 1.00 98.06 379 TYR A O 1
ATOM 3024 N N . VAL A 1 380 ? -4.555 7.788 24.224 1.00 98.00 380 VAL A N 1
ATOM 3025 C CA . VAL A 1 380 ? -3.513 8.577 23.561 1.00 98.00 380 VAL A CA 1
ATOM 3026 C C . VAL A 1 380 ? -2.848 9.442 24.618 1.00 98.00 380 VAL A C 1
ATOM 3028 O O . VAL A 1 380 ? -3.518 10.248 25.256 1.00 98.00 380 VAL A O 1
ATOM 3031 N N . GLY A 1 381 ? -1.547 9.280 24.823 1.00 97.06 381 GLY A N 1
ATOM 3032 C CA . GLY A 1 381 ? -0.817 10.101 25.780 1.00 97.06 381 GLY A CA 1
ATOM 3033 C C . GLY A 1 381 ? 0.496 9.479 26.208 1.00 97.06 381 GLY A C 1
ATOM 3034 O O . GLY A 1 381 ? 1.000 8.537 25.589 1.00 97.06 381 GLY A O 1
ATOM 3035 N N . GLU A 1 382 ? 1.036 9.996 27.304 1.00 98.00 382 GLU A N 1
ATOM 3036 C CA . GLU A 1 382 ? 2.366 9.611 27.750 1.00 98.00 382 GLU A CA 1
ATOM 3037 C C . GLU A 1 382 ? 2.387 8.239 28.443 1.00 98.00 382 GLU A C 1
ATOM 3039 O O . GLU A 1 382 ? 1.425 7.774 29.072 1.00 98.00 382 GLU A O 1
ATOM 3044 N N . TYR A 1 383 ? 3.544 7.589 28.353 1.00 98.25 383 TYR A N 1
ATOM 3045 C CA . TYR A 1 383 ? 3.869 6.330 28.993 1.00 98.25 383 TYR A CA 1
ATOM 3046 C C . TYR A 1 383 ? 5.176 6.430 29.778 1.00 98.25 383 TYR A C 1
ATOM 3048 O O . TYR A 1 383 ? 6.200 6.960 29.339 1.00 98.25 383 TYR A O 1
ATOM 3056 N N . LYS A 1 384 ? 5.193 5.808 30.957 1.00 97.06 384 LYS A N 1
ATOM 3057 C CA . LYS A 1 384 ? 6.408 5.633 31.756 1.00 97.06 384 LYS A CA 1
ATOM 3058 C C . LYS A 1 384 ? 6.475 4.214 32.284 1.00 97.06 384 LYS A C 1
ATOM 3060 O O . LYS A 1 384 ? 5.576 3.753 32.986 1.00 97.06 384 LYS A O 1
ATOM 3065 N N . LYS A 1 385 ? 7.559 3.508 31.945 1.00 95.88 385 LYS A N 1
ATOM 3066 C CA . LYS A 1 385 ? 7.791 2.109 32.349 1.00 95.88 385 LYS A CA 1
ATOM 3067 C C . LYS A 1 385 ? 6.582 1.204 32.036 1.00 95.88 385 LYS A C 1
ATOM 3069 O O . LYS A 1 385 ? 6.239 0.334 32.835 1.00 95.88 385 LYS A O 1
ATOM 3074 N N . GLY A 1 386 ? 5.953 1.398 30.873 1.00 95.75 386 GLY A N 1
ATOM 3075 C CA . GLY A 1 386 ? 4.851 0.567 30.379 1.00 95.75 386 GLY A CA 1
ATOM 3076 C C . GLY A 1 386 ? 3.466 0.919 30.923 1.00 95.75 386 GLY A C 1
ATOM 3077 O O . GLY A 1 386 ? 2.509 0.216 30.614 1.00 95.75 386 GLY A O 1
ATOM 3078 N N . LYS A 1 387 ? 3.337 1.976 31.730 1.00 97.44 387 LYS A N 1
ATOM 3079 C CA . LYS A 1 387 ? 2.058 2.433 32.288 1.00 97.44 387 LYS A CA 1
ATOM 3080 C C . LYS A 1 387 ? 1.714 3.819 31.752 1.00 97.44 387 LYS A C 1
ATOM 3082 O O . LYS A 1 387 ? 2.627 4.622 31.566 1.00 97.44 387 LYS A O 1
ATOM 3087 N N . LYS A 1 388 ? 0.417 4.090 31.565 1.00 98.06 388 LYS A N 1
ATOM 3088 C CA . LYS A 1 388 ? -0.096 5.440 31.279 1.00 98.06 388 LYS A CA 1
ATOM 3089 C C . LYS A 1 388 ? 0.417 6.394 32.352 1.00 98.06 388 LYS A C 1
ATOM 3091 O O . LYS A 1 388 ? 0.355 6.071 33.548 1.00 98.06 388 LYS A O 1
ATOM 3096 N N . HIS A 1 389 ? 0.971 7.511 31.925 1.00 97.88 389 HIS A N 1
ATOM 3097 C CA . HIS A 1 389 ? 1.536 8.527 32.793 1.00 97.88 389 HIS A CA 1
ATOM 3098 C C . HIS A 1 389 ? 1.347 9.904 32.156 1.00 97.88 389 HIS A C 1
ATOM 3100 O O . HIS A 1 389 ? 0.928 9.957 31.009 1.00 97.88 389 HIS A O 1
ATOM 3106 N N . GLY A 1 390 ? 1.654 10.989 32.869 1.00 97.62 390 GLY A N 1
ATOM 3107 C CA . GLY A 1 390 ? 1.615 12.334 32.292 1.00 97.62 390 GLY A CA 1
ATOM 3108 C C . GLY A 1 390 ? 0.220 12.722 31.804 1.00 97.62 390 GLY A C 1
ATOM 3109 O O . GLY A 1 390 ? -0.779 12.295 32.384 1.00 97.62 390 GLY A O 1
ATOM 3110 N N . ARG A 1 391 ? 0.139 13.538 30.752 1.00 97.19 391 ARG A N 1
ATOM 3111 C CA . ARG A 1 391 ? -1.148 13.910 30.150 1.00 97.19 391 ARG A CA 1
ATOM 3112 C C . ARG A 1 391 ? -1.609 12.845 29.159 1.00 97.19 391 ARG A C 1
ATOM 3114 O O . ARG A 1 391 ? -0.813 12.299 28.392 1.00 97.19 391 ARG A O 1
ATOM 3121 N N . GLY A 1 392 ? -2.912 12.575 29.147 1.00 98.06 392 GLY A N 1
ATOM 3122 C CA . GLY A 1 392 ? -3.487 11.655 28.177 1.00 98.06 392 GLY A CA 1
ATOM 3123 C C . GLY A 1 392 ? -5.005 11.697 28.098 1.00 98.06 392 GLY A C 1
ATOM 3124 O O . GLY A 1 392 ? -5.698 12.031 29.063 1.00 98.06 392 GLY A O 1
ATOM 3125 N N . THR A 1 393 ? -5.497 11.284 26.937 1.00 98.56 393 THR A N 1
ATOM 3126 C CA . THR A 1 393 ? -6.912 11.148 26.615 1.00 98.56 393 THR A CA 1
ATOM 3127 C C . THR A 1 393 ? -7.281 9.675 26.558 1.00 98.56 393 THR A C 1
ATOM 3129 O O . THR A 1 393 ? -6.609 8.884 25.893 1.00 98.56 393 THR A O 1
ATOM 3132 N N . PHE A 1 394 ? -8.352 9.296 27.247 1.00 98.50 394 PHE A N 1
ATOM 3133 C CA . PHE A 1 394 ? -8.976 7.986 27.119 1.00 98.50 394 PHE A CA 1
ATOM 3134 C C . PHE A 1 394 ? -10.374 8.143 26.534 1.00 98.50 394 PHE A C 1
ATOM 3136 O O . PHE A 1 394 ? -11.193 8.867 27.089 1.00 98.50 394 PHE A O 1
ATOM 3143 N N . THR A 1 395 ? -10.647 7.446 25.441 1.00 97.25 395 THR A N 1
ATOM 3144 C CA . THR A 1 395 ? -11.924 7.477 24.727 1.00 97.25 395 THR A CA 1
ATOM 3145 C C . THR A 1 395 ? -12.555 6.094 24.792 1.00 97.25 395 THR A C 1
ATOM 3147 O O . THR A 1 395 ? -11.879 5.092 24.553 1.00 97.25 395 THR A O 1
ATOM 3150 N N . TRP A 1 396 ? -13.842 6.050 25.117 1.00 97.50 396 TRP A N 1
ATOM 3151 C CA . TRP A 1 396 ? -14.658 4.841 25.114 1.00 97.50 396 TRP A CA 1
ATOM 3152 C C . TRP A 1 396 ? -15.487 4.775 23.818 1.00 97.50 396 TRP A C 1
ATOM 3154 O O . TRP A 1 396 ? -15.854 5.824 23.285 1.00 97.50 396 TRP A O 1
ATOM 3164 N N . PRO A 1 397 ? -15.850 3.577 23.322 1.00 92.62 397 PRO A N 1
ATOM 3165 C CA . PRO A 1 397 ? -16.655 3.411 22.108 1.00 92.62 397 PRO A CA 1
ATOM 3166 C C . PRO A 1 397 ? -18.008 4.119 22.143 1.00 92.62 397 PRO A C 1
ATOM 3168 O O . PRO A 1 397 ? -18.516 4.519 21.103 1.00 92.62 397 PRO A O 1
ATOM 3171 N N . ASN A 1 398 ? -18.588 4.291 23.334 1.00 91.62 398 ASN A N 1
ATOM 3172 C CA . ASN A 1 398 ? -19.858 4.993 23.510 1.00 91.62 398 ASN A CA 1
ATOM 3173 C C . ASN A 1 398 ? -19.742 6.522 23.346 1.00 91.62 398 ASN A C 1
ATOM 3175 O O . ASN A 1 398 ? -20.721 7.221 23.570 1.00 91.62 398 ASN A O 1
ATOM 3179 N N . GLY A 1 399 ? -18.558 7.050 23.016 1.00 91.88 399 GLY A N 1
ATOM 3180 C CA . GLY A 1 399 ? -18.302 8.483 22.860 1.00 91.88 399 GLY A CA 1
ATOM 3181 C C . GLY A 1 399 ? -17.938 9.205 24.157 1.00 91.88 399 GLY A C 1
ATOM 3182 O O . GLY A 1 399 ? -17.533 10.361 24.112 1.00 91.88 399 GLY A O 1
ATOM 3183 N N . SER A 1 400 ? -18.014 8.537 25.314 1.00 97.06 400 SER A N 1
ATOM 3184 C CA . SER A 1 400 ? -17.500 9.121 26.554 1.00 97.06 400 SER A CA 1
ATOM 3185 C C . SER A 1 400 ? -15.978 9.276 26.458 1.00 97.06 400 SER A C 1
ATOM 3187 O O . SER A 1 400 ? -15.293 8.415 25.904 1.00 97.06 400 SER A O 1
ATOM 3189 N N . GLU A 1 401 ? -15.411 10.296 27.095 1.00 98.12 401 GLU A N 1
ATOM 3190 C CA . GLU A 1 401 ? -13.963 10.524 27.135 1.00 98.12 401 GLU A CA 1
ATOM 3191 C C . GLU A 1 401 ? -13.461 11.043 28.485 1.00 98.12 401 GLU A C 1
ATOM 3193 O O . GLU A 1 401 ? -14.228 11.511 29.325 1.00 98.12 401 GLU A O 1
ATOM 3198 N N . TYR A 1 402 ? -12.164 10.896 28.728 1.00 98.38 402 TYR A N 1
ATOM 3199 C CA . TYR A 1 402 ? -11.457 11.460 29.864 1.00 98.38 402 TYR A CA 1
ATOM 3200 C C . TYR A 1 402 ? -10.180 12.112 29.361 1.00 98.38 402 TYR A C 1
ATOM 3202 O O . TYR A 1 402 ? -9.361 11.434 28.743 1.00 98.38 402 TYR A O 1
ATOM 3210 N N . VAL A 1 403 ? -9.989 13.386 29.679 1.00 98.50 403 VAL A N 1
ATOM 3211 C CA . VAL A 1 403 ? -8.791 14.161 29.361 1.00 98.50 403 VAL A CA 1
ATOM 3212 C C . VAL A 1 403 ? -8.193 14.642 30.672 1.00 98.50 403 VAL A C 1
ATOM 3214 O O . VAL A 1 403 ? -8.820 15.405 31.403 1.00 98.50 403 VAL A O 1
ATOM 3217 N N . GLY A 1 404 ? -6.986 14.199 31.005 1.00 97.62 404 GLY A N 1
ATOM 3218 C CA . GLY A 1 404 ? -6.387 14.590 32.276 1.00 97.62 404 GLY A CA 1
ATOM 3219 C C . GLY A 1 404 ? -5.046 13.945 32.548 1.00 97.62 404 GLY A C 1
ATOM 3220 O O . GLY A 1 404 ? -4.387 13.416 31.645 1.00 97.62 404 GLY A O 1
ATOM 3221 N N . TYR A 1 405 ? -4.629 14.031 33.807 1.00 98.12 405 TYR A N 1
ATOM 3222 C CA . TYR A 1 405 ? -3.344 13.519 34.245 1.00 98.12 405 TYR A CA 1
ATOM 3223 C C . TYR A 1 405 ? -3.432 12.049 34.695 1.00 98.12 405 TYR A C 1
ATOM 3225 O O . TYR A 1 405 ? -4.430 11.565 35.232 1.00 98.12 405 TYR A O 1
ATOM 3233 N N . TRP A 1 406 ? -2.367 11.300 34.417 1.00 98.25 406 TRP A N 1
ATOM 3234 C CA . TRP A 1 406 ? -2.266 9.869 34.666 1.00 98.25 406 TRP A CA 1
ATOM 3235 C C . TRP A 1 406 ? -1.033 9.553 35.508 1.00 98.25 406 TRP A C 1
ATOM 3237 O O . TRP A 1 406 ? 0.091 9.997 35.248 1.00 98.25 406 TRP A O 1
ATOM 3247 N N . LYS A 1 407 ? -1.203 8.676 36.495 1.00 97.56 407 LYS A N 1
ATOM 3248 C CA . LYS A 1 407 ? -0.116 8.167 37.328 1.00 97.56 407 LYS A CA 1
ATOM 3249 C C . LYS A 1 407 ? -0.224 6.657 37.462 1.00 97.56 407 LYS A C 1
ATOM 3251 O O . LYS A 1 407 ? -1.215 6.113 37.936 1.00 97.56 407 LYS A O 1
ATOM 3256 N N . PHE A 1 408 ? 0.809 5.957 36.991 1.00 95.31 408 PHE A N 1
ATOM 3257 C CA . PHE A 1 408 ? 0.907 4.496 37.047 1.00 95.31 408 PHE A CA 1
ATOM 3258 C C . PHE A 1 408 ? -0.338 3.748 36.531 1.00 95.31 408 PHE A C 1
ATOM 3260 O O . PHE A 1 408 ? -0.705 2.706 37.076 1.00 95.31 408 PHE A O 1
ATOM 3267 N N . GLY A 1 409 ? -0.943 4.234 35.444 1.00 96.12 409 GLY A N 1
ATOM 3268 C CA . GLY A 1 409 ? -2.105 3.599 34.817 1.00 96.12 409 GLY A CA 1
ATOM 3269 C C . GLY A 1 409 ? -3.464 4.050 35.354 1.00 96.12 409 GLY A C 1
ATOM 3270 O O . GLY A 1 409 ? -4.475 3.628 34.800 1.00 96.12 409 GLY A O 1
ATOM 3271 N N . LYS A 1 410 ? -3.497 4.899 36.385 1.00 97.56 410 LYS A N 1
ATOM 3272 C CA . LYS A 1 410 ? -4.724 5.447 36.974 1.00 97.56 410 LYS A CA 1
ATOM 3273 C C . LYS A 1 410 ? -4.849 6.938 36.669 1.00 97.56 410 LYS A C 1
ATOM 3275 O O . LYS A 1 410 ? -3.832 7.609 36.502 1.00 97.56 410 LYS A O 1
ATOM 3280 N N . ARG A 1 411 ? -6.086 7.432 36.612 1.00 97.88 411 ARG A N 1
ATOM 3281 C CA . ARG A 1 411 ? -6.390 8.872 36.580 1.00 97.88 411 ARG A CA 1
ATOM 3282 C C . ARG A 1 411 ? -5.978 9.481 37.920 1.00 97.88 411 ARG A C 1
ATOM 3284 O O . ARG A 1 411 ? -6.246 8.876 38.960 1.00 97.88 411 ARG A O 1
ATOM 3291 N N . GLU A 1 412 ? -5.285 10.607 37.882 1.00 98.06 412 GLU A N 1
ATOM 3292 C CA . GLU A 1 412 ? -4.674 11.255 39.046 1.00 98.06 412 GLU A CA 1
ATOM 3293 C C . GLU A 1 412 ? -4.606 12.766 38.804 1.00 98.06 412 GLU A C 1
ATOM 3295 O O . GLU A 1 412 ? -4.400 13.174 37.668 1.00 98.06 412 GLU A O 1
ATOM 3300 N N . GLY A 1 413 ? -4.701 13.594 39.842 1.00 97.44 413 GLY A N 1
ATOM 3301 C CA . GLY A 1 413 ? -4.634 15.051 39.704 1.00 97.44 413 GLY A CA 1
ATOM 3302 C C . GLY A 1 413 ? -5.855 15.608 38.972 1.00 97.44 413 GLY A C 1
ATOM 3303 O O . GLY A 1 413 ? -6.935 15.039 39.056 1.00 97.44 413 GLY A O 1
ATOM 3304 N N . HIS A 1 414 ? -5.708 16.721 38.256 1.00 97.69 414 HIS A N 1
ATOM 3305 C CA . HIS A 1 414 ? -6.844 17.351 37.582 1.00 97.69 414 HIS A CA 1
ATOM 3306 C C . HIS A 1 414 ? -7.205 16.652 36.260 1.00 97.69 414 HIS A C 1
ATOM 3308 O O . HIS A 1 414 ? -6.328 16.284 35.467 1.00 97.69 414 HIS A O 1
ATOM 3314 N N . GLY A 1 415 ? -8.502 16.507 35.987 1.00 98.06 415 GLY A N 1
ATOM 3315 C CA . GLY A 1 415 ? -8.982 15.969 34.719 1.00 98.06 415 GLY A CA 1
ATOM 3316 C C . GLY A 1 415 ? -10.475 16.151 34.489 1.00 98.06 415 GLY A C 1
ATOM 3317 O O . GLY A 1 415 ? -11.256 16.334 35.421 1.00 98.06 415 GLY A O 1
ATOM 3318 N N . ILE A 1 416 ? -10.856 16.045 33.222 1.00 98.44 416 ILE A N 1
ATOM 3319 C CA . ILE A 1 416 ? -12.215 16.210 32.723 1.00 98.44 416 ILE A CA 1
ATOM 3320 C C . ILE A 1 416 ? -12.728 14.857 32.236 1.00 98.44 416 ILE A C 1
ATOM 3322 O O . ILE A 1 416 ? -12.091 14.219 31.403 1.00 98.44 416 ILE A O 1
ATOM 3326 N N . ARG A 1 417 ? -13.883 14.418 32.735 1.00 98.12 417 ARG A N 1
ATOM 3327 C CA . ARG A 1 417 ? -14.642 13.265 32.241 1.00 98.12 417 ARG A CA 1
ATOM 3328 C C . ARG A 1 417 ? -15.898 13.767 31.545 1.00 98.12 417 ARG A C 1
ATOM 3330 O O . ARG A 1 417 ? -16.768 14.306 32.216 1.00 98.12 417 ARG A O 1
ATOM 3337 N N . THR A 1 418 ? -16.016 13.512 30.251 1.00 97.88 418 THR A N 1
ATOM 3338 C CA . THR A 1 418 ? -17.240 13.738 29.476 1.00 97.88 418 THR A CA 1
ATOM 3339 C C . THR A 1 418 ? -17.948 12.401 29.285 1.00 97.88 418 THR A C 1
ATOM 3341 O O . THR A 1 418 ? -17.321 11.407 28.902 1.00 97.88 418 THR A O 1
ATOM 3344 N N . TYR A 1 419 ? -19.237 12.349 29.590 1.00 96.94 419 TYR A N 1
ATOM 3345 C CA . TYR A 1 419 ? -20.079 11.169 29.427 1.00 96.94 419 TYR A CA 1
ATOM 3346 C C . TYR A 1 419 ? -20.843 11.233 28.104 1.00 96.94 419 TYR A C 1
ATOM 3348 O O . TYR A 1 419 ? -21.111 12.307 27.575 1.00 96.94 419 TYR A O 1
ATOM 3356 N N . SER A 1 420 ? -21.224 10.072 27.574 1.00 95.75 420 SER A N 1
ATOM 3357 C CA . SER A 1 420 ? -21.960 9.969 26.308 1.00 95.75 420 SER A CA 1
ATOM 3358 C C . SER A 1 420 ? -23.346 10.621 26.338 1.00 95.75 420 SER A C 1
ATOM 3360 O O . SER A 1 420 ? -23.880 10.942 25.287 1.00 95.75 420 SER A O 1
ATOM 3362 N N . ASN A 1 421 ? -23.920 10.825 27.526 1.00 93.56 421 ASN A N 1
ATOM 3363 C CA . ASN A 1 421 ? -25.165 11.569 27.732 1.00 93.56 421 ASN A CA 1
ATOM 3364 C C . ASN A 1 421 ? -24.942 13.086 27.903 1.00 93.56 421 ASN A C 1
ATOM 3366 O O . ASN A 1 421 ? -25.815 13.779 28.397 1.00 93.56 421 ASN A O 1
ATOM 3370 N N . GLY A 1 422 ? -23.750 13.611 27.605 1.00 92.50 422 GLY A N 1
ATOM 3371 C CA . GLY A 1 422 ? -23.442 15.039 27.736 1.00 92.50 422 GLY A CA 1
ATOM 3372 C C . GLY A 1 422 ? -23.099 15.512 29.153 1.00 92.50 422 GLY A C 1
ATOM 3373 O O . GLY A 1 422 ? -22.601 16.625 29.309 1.00 92.50 422 GLY A O 1
ATOM 3374 N N . GLY A 1 423 ? -23.277 14.677 30.185 1.00 96.62 423 GLY A N 1
ATOM 3375 C CA . GLY A 1 423 ? -22.797 14.990 31.533 1.00 96.62 423 GLY A CA 1
ATOM 3376 C C . GLY A 1 423 ? -21.273 15.168 31.572 1.00 96.62 423 GLY A C 1
ATOM 3377 O O . GLY A 1 423 ? -20.540 14.544 30.798 1.00 96.62 423 GLY A O 1
ATOM 3378 N N . LYS A 1 424 ? -20.767 15.979 32.505 1.00 98.00 424 LYS A N 1
ATOM 3379 C CA . LYS A 1 424 ? -19.331 16.276 32.630 1.00 98.00 424 LYS A CA 1
ATOM 3380 C C . LYS A 1 424 ? -18.898 16.332 34.093 1.00 98.00 424 LYS A C 1
ATOM 3382 O O . LYS A 1 424 ? -19.563 16.961 34.900 1.00 98.00 424 LYS A O 1
ATOM 3387 N N . TYR A 1 425 ? -17.758 15.739 34.432 1.00 98.19 425 TYR A N 1
ATOM 3388 C CA . TYR A 1 425 ? -17.042 16.027 35.678 1.00 98.19 425 TYR A CA 1
ATOM 3389 C C . TYR A 1 425 ? -15.718 16.712 35.368 1.00 98.19 425 TYR A C 1
ATOM 3391 O O . TYR A 1 425 ? -14.972 16.242 34.513 1.00 98.19 425 TYR A O 1
ATOM 3399 N N . GLU A 1 426 ? -15.405 17.779 36.083 1.00 98.44 426 GLU A N 1
ATOM 3400 C CA . GLU A 1 426 ? -14.129 18.481 36.028 1.00 98.44 426 GLU A CA 1
ATOM 3401 C C . GLU A 1 426 ? -13.618 18.679 37.449 1.00 98.44 426 GLU A C 1
ATOM 3403 O O . GLU A 1 426 ? -14.310 19.267 38.272 1.00 98.44 426 GLU A O 1
ATOM 3408 N N . GLY A 1 427 ? -12.440 18.151 37.764 1.00 97.88 427 GLY A N 1
ATOM 3409 C CA . GLY A 1 427 ? -11.906 18.265 39.116 1.00 97.88 427 GLY A CA 1
ATOM 3410 C C . GLY A 1 427 ? -10.747 17.327 39.394 1.00 97.88 427 GLY A C 1
ATOM 3411 O O . GLY A 1 427 ? -10.103 16.805 38.478 1.00 97.88 427 GLY A O 1
ATOM 3412 N N . GLU A 1 428 ? -10.494 17.121 40.680 1.00 98.31 428 GLU A N 1
ATOM 3413 C CA . GLU A 1 428 ? -9.416 16.298 41.205 1.00 98.31 428 GLU A CA 1
ATOM 3414 C C . GLU A 1 428 ? -9.762 14.802 41.175 1.00 98.31 428 GLU A C 1
ATOM 3416 O O . GLU A 1 428 ? -10.911 14.372 41.350 1.00 98.31 428 GLU A O 1
ATOM 3421 N N . TRP A 1 429 ? -8.731 14.006 40.896 1.00 98.31 429 TRP A N 1
ATOM 3422 C CA . TRP A 1 429 ? -8.770 12.559 40.790 1.00 98.31 429 TRP A CA 1
ATOM 3423 C C . TRP A 1 429 ? -7.684 11.946 41.655 1.00 98.31 429 TRP A C 1
ATOM 3425 O O . TRP A 1 429 ? -6.524 12.360 41.600 1.00 98.31 429 TRP A O 1
ATOM 3435 N N . LYS A 1 430 ? -8.031 10.867 42.351 1.00 98.00 430 LYS A N 1
ATOM 3436 C CA . LYS A 1 430 ? -7.075 10.056 43.099 1.00 98.00 430 LYS A CA 1
ATOM 3437 C C . LYS A 1 430 ? -7.356 8.588 42.888 1.00 98.00 430 LYS A C 1
ATOM 3439 O O . LYS A 1 430 ? -8.480 8.120 43.043 1.00 98.00 430 LYS A O 1
ATOM 3444 N N . ASN A 1 431 ? -6.324 7.829 42.524 1.00 96.19 431 ASN A N 1
ATOM 3445 C C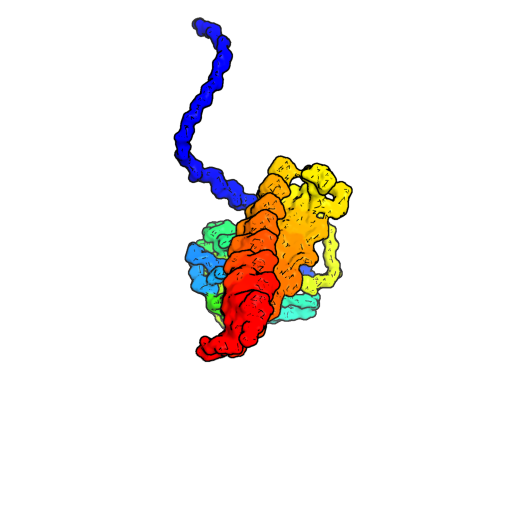A . ASN A 1 431 ? -6.447 6.389 42.278 1.00 96.19 431 ASN A CA 1
ATOM 3446 C C . ASN A 1 431 ? -7.560 5.991 41.285 1.00 96.19 431 ASN A C 1
ATOM 3448 O O . ASN A 1 431 ? -8.051 4.863 41.331 1.00 96.19 431 ASN A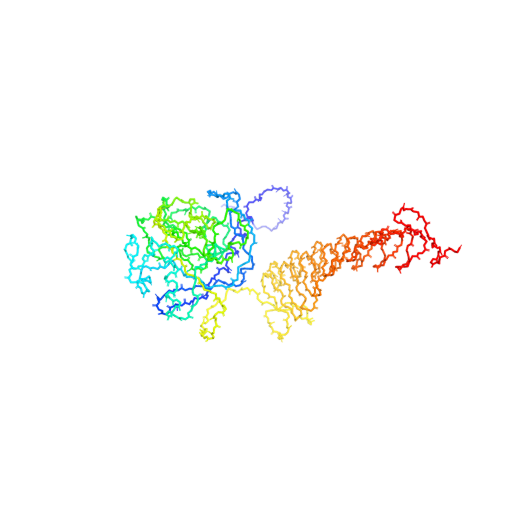 O 1
ATOM 3452 N N . GLY A 1 432 ? -7.900 6.867 40.338 1.00 96.50 432 GLY A N 1
ATOM 3453 C CA . GLY A 1 432 ? -8.948 6.614 39.357 1.00 96.50 432 GLY A CA 1
ATOM 3454 C C . GLY A 1 432 ? -10.358 7.028 39.775 1.00 96.50 432 GLY A C 1
ATOM 3455 O O . GLY A 1 432 ? -11.249 6.835 38.952 1.00 96.50 432 GLY A O 1
ATOM 3456 N N . LEU A 1 433 ? -10.543 7.590 40.969 1.00 97.62 433 LEU A N 1
ATOM 3457 C CA . LEU A 1 433 ? -11.823 8.048 41.516 1.00 97.62 433 LEU A CA 1
ATOM 3458 C C . LEU A 1 433 ? -11.829 9.579 41.621 1.00 97.62 433 LEU A C 1
ATOM 3460 O O . LEU A 1 433 ? -10.758 10.178 41.733 1.00 97.62 433 LEU A O 1
ATOM 3464 N N . PHE A 1 434 ? -13.006 10.199 41.612 1.00 97.81 434 PHE A N 1
ATOM 3465 C CA . PHE A 1 434 ? -13.193 11.591 42.015 1.00 97.81 434 PHE A CA 1
ATOM 3466 C C . PHE A 1 434 ? -12.806 11.733 43.488 1.00 97.81 434 PHE A C 1
ATOM 3468 O O . PHE A 1 434 ? -13.352 11.036 44.352 1.00 97.81 434 PHE A O 1
ATOM 3475 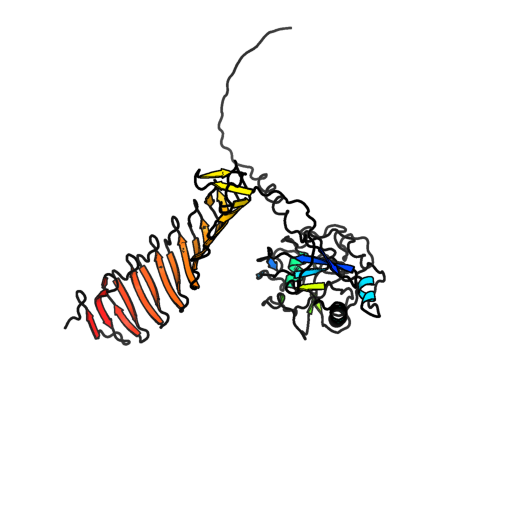N N . ASP A 1 435 ? -11.842 12.599 43.773 1.00 97.62 435 ASP A N 1
ATOM 3476 C CA . ASP A 1 435 ? -11.315 12.793 45.122 1.00 97.62 435 ASP A CA 1
ATOM 3477 C C . ASP A 1 435 ? -10.676 14.177 45.204 1.00 97.62 435 ASP A C 1
ATOM 3479 O O . ASP A 1 435 ? -9.766 14.463 44.428 1.00 97.62 435 ASP A O 1
ATOM 3483 N N . GLY A 1 436 ? -11.161 15.013 46.121 1.00 97.75 436 GLY A N 1
ATOM 3484 C CA . GLY A 1 436 ? -10.789 16.423 46.213 1.00 97.75 436 GLY A CA 1
ATOM 3485 C C . GLY A 1 436 ? -11.829 17.359 45.595 1.00 97.75 436 GLY A C 1
ATOM 3486 O O . GLY A 1 436 ? -13.018 17.033 45.574 1.00 97.75 436 GLY A O 1
ATOM 3487 N N . GLN A 1 437 ? -11.411 18.545 45.153 1.00 98.38 437 GLN A N 1
ATOM 3488 C CA . GLN A 1 437 ? -12.331 19.566 44.633 1.00 98.38 437 GLN A CA 1
ATOM 3489 C C . GLN A 1 437 ? -12.786 19.273 43.197 1.00 98.38 437 GLN A C 1
ATOM 3491 O O . GLN A 1 437 ? -11.999 18.812 42.370 1.00 98.38 437 GLN A O 1
ATOM 3496 N N . GLY A 1 438 ? -14.042 19.581 42.868 1.00 98.12 438 GLY A N 1
ATOM 3497 C CA . GLY A 1 438 ? -14.554 19.386 41.511 1.00 98.12 438 GLY A CA 1
ATOM 3498 C C . GLY A 1 438 ? -15.901 20.036 41.200 1.00 98.12 438 GLY A C 1
ATOM 3499 O O . GLY A 1 438 ? -16.509 20.746 42.002 1.00 98.12 438 GLY A O 1
ATOM 3500 N N . THR A 1 439 ? -16.379 19.796 39.988 1.00 98.50 439 THR A N 1
ATOM 3501 C CA . THR A 1 439 ? -17.699 20.188 39.508 1.00 98.50 439 THR A CA 1
ATOM 3502 C C . THR A 1 439 ? -18.264 19.073 38.638 1.00 98.50 439 THR A C 1
ATOM 3504 O O . THR A 1 439 ? -17.639 18.662 37.662 1.00 98.50 439 THR A O 1
ATOM 3507 N N . TYR A 1 440 ? -19.457 18.586 38.976 1.00 97.94 440 TYR A N 1
ATOM 3508 C CA . TYR A 1 440 ? -20.214 17.648 38.149 1.00 97.94 440 TYR A CA 1
ATOM 3509 C C . TYR A 1 440 ? -21.405 18.371 37.528 1.00 97.94 440 TYR A C 1
ATOM 3511 O O . TYR A 1 440 ? -22.271 18.835 38.260 1.00 97.94 440 TYR A O 1
ATOM 3519 N N . ILE A 1 441 ? -21.472 18.434 36.203 1.00 97.50 441 ILE A N 1
ATOM 3520 C CA . ILE A 1 441 ? -22.537 19.055 35.415 1.00 97.50 441 ILE A CA 1
ATOM 3521 C C . ILE A 1 441 ? -23.404 17.945 34.812 1.00 97.50 441 ILE A C 1
ATOM 3523 O O . ILE A 1 441 ? -22.898 17.033 34.152 1.00 97.50 441 ILE A O 1
ATOM 3527 N N . PHE A 1 442 ? -24.709 18.016 35.053 1.00 95.88 442 PHE A N 1
ATOM 3528 C CA . PHE A 1 442 ? -25.709 17.146 34.442 1.00 95.88 442 PHE A CA 1
ATOM 3529 C C . PHE A 1 442 ? -26.085 17.659 33.046 1.00 95.88 442 PHE A C 1
ATOM 3531 O O . PHE A 1 442 ? -25.923 18.838 32.745 1.00 95.88 442 PHE A O 1
ATOM 3538 N N . GLU A 1 443 ? -26.636 16.782 32.207 1.00 95.00 443 GLU A N 1
ATOM 3539 C CA . GLU A 1 443 ? -27.129 17.138 30.866 1.00 95.00 443 GLU A CA 1
ATOM 3540 C C . GLU A 1 443 ? -28.164 18.279 30.900 1.00 95.00 443 GLU A C 1
ATOM 3542 O O . GLU A 1 443 ? -28.169 19.149 30.036 1.00 95.00 443 GLU A O 1
ATOM 3547 N N . ASP A 1 444 ? -28.995 18.323 31.944 1.00 93.81 444 ASP A N 1
ATOM 3548 C CA . ASP A 1 444 ? -30.027 19.348 32.143 1.00 93.81 444 ASP A CA 1
ATOM 3549 C C . ASP A 1 444 ? -29.501 20.693 32.690 1.00 93.81 444 ASP A C 1
ATOM 3551 O O . ASP A 1 444 ? -30.286 21.596 32.990 1.00 93.81 444 ASP A O 1
ATOM 3555 N N . GLY A 1 445 ? -28.181 20.834 32.839 1.00 93.38 445 GLY A N 1
ATOM 3556 C CA . GLY A 1 445 ? -27.518 22.053 33.299 1.00 93.38 445 GLY A CA 1
ATOM 3557 C C . GLY A 1 445 ? -27.440 22.220 34.819 1.00 93.38 445 GLY A C 1
ATOM 3558 O O . GLY A 1 445 ? -26.778 23.148 35.289 1.00 93.38 445 GLY A O 1
ATOM 3559 N N . ARG A 1 446 ? -28.049 21.331 35.618 1.00 97.12 446 ARG A N 1
ATOM 3560 C CA . ARG A 1 446 ? -27.788 21.297 37.068 1.00 97.12 446 ARG A CA 1
ATOM 3561 C C . ARG A 1 446 ? -26.326 20.941 37.319 1.00 97.12 446 ARG A C 1
ATOM 3563 O O . ARG A 1 446 ? -25.701 20.246 36.516 1.00 97.12 446 ARG A O 1
ATOM 3570 N N . ARG A 1 447 ? -25.774 21.353 38.462 1.00 97.94 447 ARG A N 1
ATOM 3571 C CA . ARG A 1 447 ? -24.405 20.961 38.833 1.00 97.94 447 ARG A CA 1
ATOM 3572 C C . ARG A 1 447 ? -24.195 20.762 40.324 1.00 97.94 447 ARG A C 1
ATOM 3574 O O . ARG A 1 447 ? -24.830 21.430 41.130 1.00 97.94 447 ARG A O 1
ATOM 3581 N N . TYR A 1 448 ? -23.271 19.880 40.679 1.00 97.94 448 TYR A N 1
ATOM 3582 C CA . TYR A 1 448 ? -22.648 19.829 41.999 1.00 97.94 448 TYR A CA 1
ATOM 3583 C C . TYR A 1 448 ? -21.286 20.510 41.954 1.00 97.94 448 TYR A C 1
ATOM 3585 O O . TYR A 1 448 ? -20.541 20.285 41.007 1.00 97.94 448 TYR A O 1
ATOM 3593 N N . GLU A 1 449 ? -20.942 21.263 42.993 1.00 98.25 449 GLU A N 1
ATOM 3594 C CA . GLU A 1 449 ? -19.642 21.922 43.159 1.00 98.25 449 GLU A CA 1
ATOM 3595 C C . GLU A 1 449 ? -19.175 21.768 44.615 1.00 98.25 449 GLU A C 1
ATOM 3597 O O . GLU A 1 449 ? -19.946 22.048 45.541 1.00 98.25 449 GLU A O 1
ATOM 3602 N N . GLY A 1 450 ? -17.955 21.265 44.832 1.00 97.56 450 GLY A N 1
ATOM 3603 C CA . GLY A 1 450 ? -17.406 21.035 46.176 1.00 97.56 450 GLY A CA 1
ATOM 3604 C C . GLY A 1 450 ? -16.359 19.921 46.284 1.00 97.56 450 GLY A C 1
ATOM 3605 O O . GLY A 1 450 ? -15.500 19.777 45.427 1.00 97.56 450 GLY A O 1
ATOM 3606 N N . GLU A 1 451 ? -16.403 19.137 47.359 1.00 98.31 451 GLU A N 1
ATOM 3607 C CA . GLU A 1 451 ? -15.442 18.071 47.667 1.00 98.31 451 GLU A CA 1
ATOM 3608 C C . GLU A 1 451 ? -16.035 16.676 47.412 1.00 98.31 451 GLU A C 1
ATOM 3610 O O . GLU A 1 451 ? -17.136 16.363 47.878 1.00 98.31 451 GLU A O 1
ATOM 3615 N N . TRP A 1 452 ? -15.260 15.810 46.758 1.00 98.19 452 TRP A N 1
ATOM 3616 C CA . TRP A 1 452 ? -15.517 14.382 46.571 1.00 98.19 452 TRP A CA 1
ATOM 3617 C C . TRP A 1 452 ? -14.533 13.536 47.387 1.00 98.19 452 TRP A C 1
ATOM 3619 O O . TRP A 1 452 ? -13.380 13.913 47.584 1.00 98.19 452 TRP A O 1
ATOM 3629 N N . LYS A 1 453 ? -14.978 12.357 47.836 1.00 97.50 453 LYS A N 1
ATOM 3630 C CA . LYS A 1 453 ? -14.145 11.310 48.442 1.00 97.50 453 LYS A CA 1
ATOM 3631 C C . LYS A 1 453 ? -14.507 9.958 47.854 1.00 97.50 453 LYS A C 1
ATOM 3633 O O . LYS A 1 453 ? -15.608 9.461 48.099 1.00 97.50 453 LYS A O 1
ATOM 3638 N N . ASN A 1 454 ? -13.573 9.339 47.137 1.00 96.06 454 ASN A N 1
ATOM 3639 C CA . ASN A 1 454 ? -13.765 8.032 46.498 1.00 96.06 454 ASN A CA 1
ATOM 3640 C C . ASN A 1 454 ? -15.090 7.940 45.704 1.00 96.06 454 ASN A C 1
ATOM 3642 O O . ASN A 1 454 ? -15.940 7.105 46.016 1.00 96.06 454 ASN A O 1
ATOM 3646 N N . ASP A 1 455 ? -15.283 8.834 44.727 1.00 96.88 455 ASP A N 1
ATOM 3647 C CA . ASP A 1 455 ? -16.495 8.984 43.891 1.00 96.88 455 ASP A CA 1
ATOM 3648 C C . ASP A 1 455 ? -17.765 9.468 44.616 1.00 96.88 455 ASP A C 1
ATOM 3650 O O . ASP A 1 455 ? -18.781 9.735 43.972 1.00 96.88 455 ASP A O 1
ATOM 3654 N N . LYS A 1 456 ? -17.736 9.644 45.942 1.00 96.38 456 LYS A N 1
ATOM 3655 C CA . LYS A 1 456 ? -18.887 10.126 46.718 1.00 96.38 456 LYS A CA 1
ATOM 3656 C C . LYS A 1 456 ? -18.771 11.615 46.998 1.00 96.38 456 LYS A C 1
ATOM 3658 O O . LYS A 1 456 ? -17.730 12.085 47.445 1.00 96.38 456 LYS A O 1
ATOM 3663 N N . ILE A 1 457 ? -19.865 12.345 46.810 1.00 96.25 457 ILE A N 1
ATOM 3664 C CA . ILE A 1 457 ? -19.951 13.754 47.204 1.00 96.25 457 ILE A CA 1
ATOM 3665 C C . ILE A 1 457 ? -19.822 13.844 48.732 1.00 96.25 457 ILE A C 1
ATOM 3667 O O . ILE A 1 457 ? -20.534 13.143 49.453 1.00 96.25 457 ILE A O 1
ATOM 3671 N N . TRP A 1 458 ? -18.914 14.685 49.226 1.00 96.81 458 TRP A N 1
ATOM 3672 C CA . TRP A 1 458 ? -18.587 14.797 50.648 1.00 96.81 458 TRP A CA 1
ATOM 3673 C C . TRP A 1 458 ? -19.014 16.141 51.240 1.00 96.81 458 TRP A C 1
ATOM 3675 O O . TRP A 1 458 ? -19.822 16.151 52.167 1.00 96.81 458 TRP A O 1
ATOM 3685 N N . ASN A 1 459 ? -18.528 17.255 50.690 1.00 97.12 459 ASN A N 1
ATOM 3686 C CA . ASN A 1 459 ? -18.888 18.614 51.107 1.00 97.12 459 ASN A CA 1
ATOM 3687 C C . ASN A 1 459 ? -19.170 19.467 49.862 1.00 97.12 459 ASN A C 1
ATOM 3689 O O . ASN A 1 459 ? -18.232 19.979 49.263 1.00 97.12 459 ASN A O 1
ATOM 3693 N N . ALA A 1 460 ? -20.426 19.587 49.428 1.00 97.44 460 ALA A N 1
ATOM 3694 C CA . ALA A 1 460 ? -20.752 20.234 48.152 1.00 97.44 460 ALA A CA 1
ATOM 3695 C C . ALA A 1 460 ? -22.137 20.881 48.130 1.00 97.44 460 ALA A C 1
ATOM 3697 O O . ALA A 1 460 ? -23.037 20.494 48.879 1.00 97.44 460 ALA A O 1
ATOM 3698 N N . LYS A 1 461 ? -22.327 21.819 47.203 1.00 98.12 461 LYS A N 1
ATOM 3699 C CA . LYS A 1 461 ? -23.616 22.451 46.907 1.00 98.12 461 LYS A CA 1
ATOM 3700 C C . LYS A 1 461 ? -24.118 22.003 45.537 1.00 98.12 461 LYS A C 1
ATOM 3702 O O . LYS A 1 461 ? -23.335 21.857 44.602 1.00 98.12 461 LYS A O 1
ATOM 3707 N N . MET A 1 462 ? -25.423 21.760 45.428 1.00 97.31 462 MET A N 1
ATOM 3708 C CA . MET A 1 462 ? -26.114 21.540 44.158 1.00 97.31 462 MET A CA 1
ATOM 3709 C C . MET A 1 462 ? -26.743 22.844 43.700 1.00 97.31 462 MET A C 1
ATOM 3711 O O . MET A 1 462 ? -27.471 23.472 44.469 1.00 97.31 462 MET A O 1
ATOM 3715 N N . TYR A 1 463 ? -26.523 23.193 42.443 1.00 97.81 463 TYR A N 1
ATOM 3716 C CA . TYR A 1 463 ? -27.077 24.364 41.787 1.00 97.81 463 TYR A CA 1
ATOM 3717 C C . TYR A 1 463 ? -28.079 23.933 40.714 1.00 97.81 463 TYR A C 1
ATOM 3719 O O . TYR A 1 463 ? -27.856 22.935 40.017 1.00 97.81 463 TYR A O 1
ATOM 3727 N N . ASN A 1 464 ? -29.177 24.676 40.572 1.00 96.56 464 ASN A N 1
ATOM 3728 C CA . ASN A 1 464 ? -30.058 24.555 39.410 1.00 96.56 464 ASN A CA 1
ATOM 3729 C C . ASN A 1 464 ? -29.422 25.207 38.160 1.00 96.56 464 ASN A C 1
ATOM 3731 O O . ASN A 1 464 ? -28.324 25.769 38.236 1.00 96.56 464 ASN A O 1
ATOM 3735 N N . LYS A 1 465 ? -30.100 25.132 37.007 1.00 94.62 465 LYS A N 1
ATOM 3736 C CA . LYS A 1 465 ? -29.597 25.706 35.746 1.00 94.62 465 LYS A CA 1
ATOM 3737 C C . LYS A 1 465 ? -29.471 27.238 35.796 1.00 94.62 465 LYS A C 1
ATOM 3739 O O . LYS A 1 465 ? -28.647 27.801 35.086 1.00 94.62 465 LYS A O 1
ATOM 3744 N N . GLU A 1 466 ? -30.238 27.900 36.663 1.00 94.69 466 GLU A N 1
ATOM 3745 C CA . GLU A 1 466 ? -30.180 29.346 36.917 1.00 94.69 466 GLU A CA 1
ATOM 3746 C C . GLU A 1 466 ? -29.052 29.755 37.883 1.00 94.69 466 GLU A C 1
ATOM 3748 O O . GLU A 1 466 ? -28.809 30.943 38.071 1.00 94.69 466 GLU A O 1
ATOM 3753 N N . GLY A 1 467 ? -28.345 28.799 38.499 1.00 93.25 467 GLY A N 1
ATOM 3754 C CA . GLY A 1 467 ? -27.249 29.074 39.432 1.00 93.25 467 GLY A CA 1
ATOM 3755 C C . GLY A 1 467 ? -27.665 29.279 40.892 1.00 93.25 467 GLY A C 1
ATOM 3756 O O . GLY A 1 467 ? -26.831 29.679 41.701 1.00 93.25 467 GLY A O 1
ATOM 3757 N N . ASN A 1 468 ? -28.904 28.954 41.262 1.00 96.19 468 ASN A N 1
ATOM 3758 C CA . ASN A 1 468 ? -29.374 28.973 42.648 1.00 96.19 468 ASN A CA 1
ATOM 3759 C C . ASN A 1 468 ? -29.030 27.662 43.363 1.00 96.19 468 ASN A C 1
ATOM 3761 O O . ASN A 1 468 ? -29.210 26.578 42.802 1.00 96.19 468 ASN A O 1
ATOM 3765 N N . VAL A 1 469 ? -28.581 27.749 44.619 1.00 96.44 469 VAL A N 1
ATOM 3766 C CA . VAL A 1 469 ? -28.320 26.571 45.462 1.00 96.44 469 VAL A CA 1
ATOM 3767 C C . VAL A 1 469 ? -29.646 25.925 45.857 1.00 96.44 469 VAL A C 1
ATOM 3769 O O . VAL A 1 469 ? -30.493 26.566 46.468 1.00 96.44 469 VAL A O 1
ATOM 3772 N N . ILE A 1 470 ? -29.805 24.643 45.542 1.00 96.19 470 ILE A N 1
ATOM 3773 C CA . ILE A 1 470 ? -31.025 23.866 45.816 1.00 96.19 470 ILE A CA 1
ATOM 3774 C C . ILE A 1 470 ? -30.787 22.671 46.747 1.00 96.19 470 ILE A C 1
ATOM 3776 O O . ILE A 1 470 ? -31.736 22.010 47.159 1.00 96.19 470 ILE A O 1
ATOM 3780 N N . LYS A 1 471 ? -29.526 22.356 47.074 1.00 95.62 471 LYS A N 1
ATOM 3781 C CA . LYS A 1 471 ? -29.165 21.291 48.023 1.00 95.62 471 LYS A CA 1
ATOM 3782 C C . LYS A 1 471 ? -27.755 21.506 48.562 1.00 95.62 471 LYS A C 1
ATOM 3784 O O . LYS A 1 471 ? -26.869 21.883 47.802 1.00 95.62 471 LYS A O 1
ATOM 3789 N N . GLU A 1 472 ? -27.526 21.192 49.831 1.00 96.62 472 GLU A N 1
ATOM 3790 C CA . GLU A 1 472 ? -26.195 21.192 50.447 1.00 96.62 472 GLU A CA 1
ATOM 3791 C C . GLU A 1 472 ? -25.892 19.803 51.032 1.00 96.62 472 GLU A C 1
ATOM 3793 O O . GLU A 1 472 ? -26.757 19.152 51.621 1.00 96.62 472 GLU A O 1
ATOM 3798 N N . ILE A 1 473 ? -24.670 19.317 50.818 1.00 95.62 473 ILE A N 1
ATOM 3799 C CA . ILE A 1 473 ? -24.165 18.042 51.330 1.00 95.62 473 ILE A CA 1
ATOM 3800 C C . ILE A 1 473 ? -22.983 18.350 52.244 1.00 95.62 473 ILE A C 1
ATOM 3802 O O . ILE A 1 473 ? -22.049 19.028 51.825 1.00 95.62 473 ILE A O 1
ATOM 3806 N N . VAL A 1 474 ? -23.019 17.835 53.474 1.00 95.50 474 VAL A N 1
ATOM 3807 C CA . VAL A 1 474 ? -21.959 17.984 54.479 1.00 95.50 474 VAL A CA 1
ATOM 3808 C C . VAL A 1 474 ? -21.612 16.609 55.037 1.00 95.50 474 VAL A C 1
ATOM 3810 O O . VAL A 1 474 ? -22.492 15.865 55.474 1.00 95.50 474 VAL A O 1
ATOM 3813 N N . LYS A 1 475 ? -20.325 16.252 55.021 1.00 94.88 475 LYS A N 1
ATOM 3814 C CA . LYS A 1 475 ? -19.822 14.930 55.441 1.00 94.88 475 LYS A CA 1
ATOM 3815 C C . LYS A 1 475 ? -20.608 13.759 54.818 1.00 94.88 475 LYS A C 1
ATOM 3817 O O . LYS A 1 475 ? -20.911 12.768 55.483 1.00 94.88 475 LYS A O 1
ATOM 3822 N N . GLY A 1 476 ? -20.972 13.898 53.542 1.00 92.31 476 GLY A N 1
ATOM 3823 C CA . GLY A 1 476 ? -21.679 12.884 52.754 1.00 92.31 476 GLY A CA 1
ATOM 3824 C C . GLY A 1 476 ? -23.178 12.745 53.041 1.00 92.31 476 GLY A C 1
ATOM 3825 O O . GLY A 1 476 ? -23.808 11.837 52.499 1.00 92.31 476 GLY A O 1
ATOM 3826 N N . LYS A 1 477 ? -23.768 13.617 53.868 1.00 92.88 477 LYS A N 1
ATOM 3827 C CA . LYS A 1 477 ? -25.211 13.636 54.152 1.00 92.88 477 LYS A CA 1
ATOM 3828 C C . LYS A 1 477 ? -25.841 14.929 53.657 1.00 92.88 477 LYS A C 1
ATOM 3830 O O . LYS A 1 477 ? -25.202 15.976 53.664 1.00 92.88 477 LYS A O 1
ATOM 3835 N N . ILE A 1 478 ? -27.100 14.848 53.233 1.00 90.44 478 ILE A N 1
ATOM 3836 C CA . ILE A 1 478 ? -27.900 16.032 52.908 1.00 90.44 478 ILE A CA 1
ATOM 3837 C C . ILE A 1 478 ? -28.049 16.837 54.197 1.00 90.44 478 ILE A C 1
ATOM 3839 O O . ILE A 1 478 ? -28.478 16.283 55.210 1.00 90.44 478 ILE A O 1
ATOM 3843 N N . LYS A 1 479 ? -27.659 18.109 54.165 1.00 85.19 479 LYS A N 1
ATOM 3844 C CA . LYS A 1 479 ? -27.912 19.034 55.263 1.00 85.19 479 LYS A CA 1
ATOM 3845 C C . LYS A 1 479 ? -29.415 19.311 55.273 1.00 85.19 479 LYS A C 1
ATOM 3847 O O . LYS A 1 479 ? -29.931 19.837 54.287 1.00 85.19 479 LYS A O 1
ATOM 3852 N N . GLN A 1 480 ? -30.085 18.812 56.310 1.00 63.19 480 GLN A N 1
ATOM 3853 C CA . GLN A 1 480 ? -31.511 19.041 56.544 1.00 63.19 480 GLN A CA 1
ATOM 3854 C C . GLN A 1 480 ? -31.770 20.499 56.897 1.00 63.19 480 GLN A C 1
ATOM 3856 O O . GLN A 1 480 ? -30.884 21.101 57.551 1.00 63.19 480 GLN A O 1
#

Secondary structure (DSSP, 8-state):
-----------------------SSSSSSSSSSSTT-----EEE-TTT--EEEEEPTT-S-EEES--TTSTT--TT---EEE----EEEESSPPBHHHHHHH-SS---SS--TTSBP-S--HHHHHHHHHHHHHHHS--EEPPPHHHHHHHHHTT--SSBTTBSS--SSSS--BTSS---SSPPPTT-S---TTS---SSSSSEEEEEEEP-SS-SSGGGS--SS-SSEEEES--TTSBGGGSSTT--EEE-SSS--TT--EE---EEEGGG--S------------EEEEEETTTTEEESS---TTS-EEEEEEETTEEEEEEEEEETTEEEEEEEETTEEEEEEEEEETTTEEEEEEEETTEEEEEEEEEETTS-EEEEEEETTEEEEEEEEE-TTS-EEEEEEETTEEEEEEEEE-TTS-EEEEEEETTEEEEEEEEE-TTS-EEEEEEETTEEEEEEEE-TTS-EEEEEETTEE--

Foldseek 3Di:
DDDDDDDDDDDDDDDDDDDDDPDPPVVVVPPPVQPDLAQPDWDADDQLRWIKGKRAQVPQKDWWFADPPQPLGDLLRDIDIDGAGIKIWTQWFQFQLSQVSQDVDQCAPDDDRQFHRWLAFLVNVVVSQVSSCVVRVARKDFAFLVRLLCLQCSPPNEQGLVHRDLDACQEQAAPSNHDDPAQDRWPSHDGHNHSHTQSAERAWAWHQFADDSYDPCSSRDGDPPHQKTKTAHYYNYHPPSRRGSSHIDIDGSDDRPPPMRYTHIMMHDPVPDDDDDDDDDDDDPDFQKWWQDPVVRDIGSDDPDPQTWIKGHDDDPRAAAAFTKIDHNQWIKGGGDDRNEQAQWIKTDGNQFFIKGGGDDRNAFAQWIWTQTPQRKIKTGGDDRRADAQWIKIAHPLGWIKTAGDDRNAGAQWIKTADSLRKIKTGGDDRNFQAAWIKTADSQQKIWGGGDDRNADAFIFIAHNVGDTDWTHHRRHTDD

Sequence (480 aa):
MKNTGTLTIIIIMFLSVGCANKASKQVILAKDVEQNIIAKEVWTETVTGMKFRKIPRKSIFFRIGSPSTEQGRKDDEKQHTLRVEKYWIAETEVTQKQWNTIMSFNPSKFKGDDLPVDSVSWNLAQKFIKTLNTRTGKKFRLPTEAEWELAARAGTTTARYWGEEIGENNANCGKCGDSWDNTAPVKSFAPNNFGLYDMLGNVWEWTCSEYKKTYDDIEQRCVSGARLYVLRGGALNNSAKHVRAASRAKSRPAGKLRGFNCGFRLAMDTSNEESTATVIAVEEVKKATIYFDRTTKKWSLEKKDRKQPRYVGEIADGIPSGNGALYLPHGFYEGEFYNGKFNGQGKRLYFEKGKLVGEFKNNKAHGQGTYTYLNGDKYVGEYKKGKKHGRGTFTWPNGSEYVGYWKFGKREGHGIRTYSNGGKYEGEWKNGLFDGQGTYIFEDGRRYEGEWKNDKIWNAKMYNKEGNVIKEIVKGKIKQ

pLDDT: mean 83.98, std 20.17, range [25.84, 98.69]

Radius of gyration: 31.99 Å; chains: 1; bounding box: 111×55×93 Å

=== Feature glossary ===
The record interleaves many kinds of information about one protein. Here is each kind framed as the question it answers.

Q: What does the local fold look like, residue by residue?
A: A 3Di character summarizes, for each residue, the relative orientation of the Cα frame of its nearest spatial neighbor. Because it encodes fold topology rather than chemistry, 3Di alignments detect remote structural similarity that sequence alignment misses.

Q: Which residues are in helices, strands, or loops?
A: Secondary structure is the local, repeating backbone conformation. DSSP classifies it into eight states by reading the hydrogen-bond network: three helix types (H, G, I), two β types (E, B), two non-regular types (T, S), and unstructured coil (-).

Q: How big and how compact is the whole molecule?
A: Three whole-structure scalars: the radius of gyration (RMS distance of Cα from centroid, in Å), the count of Cα–Cα contacts (pairs closer than 8 Å and separated by more than four residues in sequence — i.e. tertiary, not local, contacts), and the bounding-box dimensions. Together they distinguish compact globular folds from extended fibres or disordered chains.

Q: How confident is the AlphaFold model at each residue?
A: For AlphaFold models, the B-factor field carries pLDDT — the model's own estimate of local accuracy on a 0–100 scale. Regions with pLDDT<50 should be treated as essentially unmodeled; they often correspond to intrinsically disordered segments.

Q: What family and function is it annotated with?
A: Functional annotations link the protein to curated databases. InterPro entries identify conserved domains and families by matching the sequence against member-database signatures (Pfam, PROSITE, CDD, …). Gene Ontology (GO) terms describe molecular function, biological process, and cellular component in a controlled vocabulary. CATH places the structure in a hierarchical fold classification (Class/Architecture/Topology/Homologous-superfamily). The organism is the source species.

Q: What known structu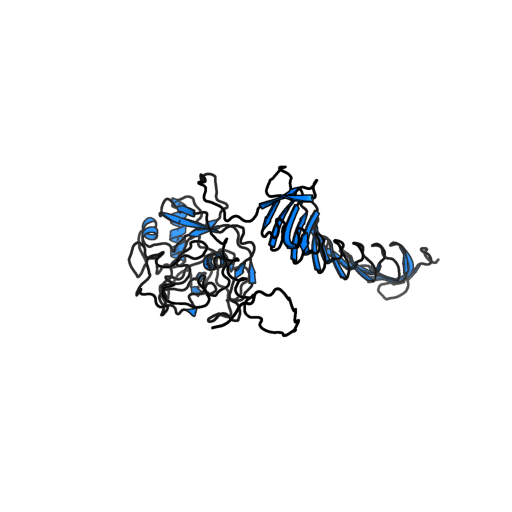res does this most resemble?
A: Nearest PDB neighbors are the top structural matches found by Foldseek when searching this structure against the entire Protein Data Bank. Each hit reports a TM-score (0 to 1; >0.5 almost always implies the same fold) and an E-value. These are *structural* homologs — they may share no detectable sequence similarity.

Q: Which residues are buried vs exposed?
A: Solvent-accessible surface area (SASA) is the area in Å² traced out by the centre of a 1.4 Å probe sphere (a water molecule) rolled over the protein's van der Waals surface (Shrake–Rupley / Lee–Richards construction). Buried residues have near-zero SASA; fully exposed residues can exceed 200 Å². The total SASA scales roughly with the number of surface residues.

Q: What are the backbone torsion angles?
A: φ (phi) and ψ (psi) are the two rotatable backbone dihedrals per residue: φ is the C(i-1)–N–Cα–C torsion, ψ is the N–Cα–C–N(i+1) torsion, both in degrees on (−180°, 180°]. α-helical residues cluster near (−60°, −45°); β-strand residues near (−120°, +130°). A Ramachandran plot is simply a scatter of (φ, ψ) for every residue.

Q: Are the domains correctly placed relative to each other?
A: Predicted aligned error is AlphaFold's pairwise confidence. Unlike pLDDT (per-residue), PAE is per-residue-pair and captures whether two parts of the structure are correctly placed relative to each other. Units are ångströms of expected positional error.

Q: What if only a Cα trace is available?
A: P-SEA three-state annotation labels each residue as helix, strand, or coil based purely on the geometry of the Cα trace. It serves as a fallback when the full backbone (and thus DSSP) is unavailable.

Q: What is the amino-acid chain?
A: This is the polypeptide sequence — one letter per residue, N-terminus first. Length ranges from a few dozen residues for small domains to over a thousand for large multi-domain proteins.

Q: What do the rendered images show?
A: The six renders are orthographic views along the three Cartesian axes in both directions. Representation (cartoon, sticks, or surface) and color scheme (sequence-rainbow or by-chain) vary across proteins so the training set covers all the common visualization conventions.

Q: What do the diagnostic plots show?
A: Plot images: a contact map (which residues are close in 3D, as an N×N binary image), a Ramachandran scatter (backbone torsion angles, revealing secondary-structure composition at a glance), and — for AlphaFold structures — a PAE heatmap (pairwise prediction confidence).

Q: How mobile is each atom in the crystal?
A: B-factor (Debye–Waller factor) reflects atomic displacement in the crystal lattice. It is an experimental observable (units Å²), not a prediction; low values mean the atom is pinned down, high values mean it moves or is heterogeneous across the crystal.

Q: Where is each backbone atom in 3D?
A: The mmCIF table is the protein's shape written out atom by atom. For each backbone N, Cα, C, and carbonyl O, it records an (x, y, z) coordinate triple in Å plus the residue type, chain letter, and residue number.